Protein AF-T2MCV0-F1 (afdb_monomer_lite)

pLDDT: mean 75.5, std 22.12, range [27.53, 98.69]

InterPro domains:
  IPR022701 tRNA-queuosine alpha-mannosyltransferase, N-terminal [PF12038] (13-181)
  IPR051862 Glycosyltransferase-like domain-containing protein 1 [PTHR13615] (10-184)

Radius of gyration: 22.51 Å; chains: 1; bounding box: 61×50×65 Å

Secondary structure (DSSP, 8-state):
-----------EEEEEEEEESHHHHHHHHHHHHHHHTTT-EEEEEEEESS-HHHHHHHHHHHHHHHS-SS---SEEEEETTS-HHHHHHH-GGGGGSEEEEEES--TTS---SS--GGGHHHHHHHHHHHHH-SEEEESSHHHHHHHHHHHHHHGGGSSS-----HHHHHGGGEEE-PPP--------------SSEEEEEE--S-GGG-HHHHHHHHHHHHHTT--EEEEEE----S---THHHHHHHHTTTTEEEEE--SSHHHHHHHHHH-SEEEE--S--SS-TTTGGGGGSSB-EEEE--BSSEEEEEEE----BSSEEEEEEEEE--EEEEEEEEEEE---BSSEEEEEEEEEPPEEEEEEEEEEEPPP----

Structure (mmCIF, N/CA/C/O backbone):
data_AF-T2MCV0-F1
#
_entry.id   AF-T2MCV0-F1
#
loop_
_atom_site.group_PDB
_atom_site.id
_atom_site.type_symbol
_atom_site.label_atom_id
_atom_site.label_alt_id
_atom_site.label_comp_id
_atom_site.label_asym_id
_atom_site.label_entity_id
_atom_site.label_seq_id
_atom_site.pdbx_PDB_ins_code
_atom_site.Cartn_x
_atom_site.Cartn_y
_atom_site.Cartn_z
_atom_site.occupancy
_atom_site.B_iso_or_equiv
_atom_site.auth_seq_id
_atom_site.auth_comp_id
_atom_site.auth_asym_id
_atom_site.auth_atom_id
_atom_site.pdbx_PDB_model_num
ATOM 1 N N . ALA A 1 1 ? 18.632 -24.146 -11.503 1.00 30.78 1 ALA A N 1
ATOM 2 C CA . ALA A 1 1 ? 19.467 -25.296 -11.900 1.00 30.78 1 ALA A CA 1
ATOM 3 C C . ALA A 1 1 ? 20.641 -24.793 -12.739 1.00 30.78 1 ALA A C 1
ATOM 5 O O . ALA A 1 1 ? 20.404 -24.005 -13.642 1.00 30.78 1 ALA A O 1
ATOM 6 N N . ALA A 1 2 ? 21.855 -25.229 -12.377 1.00 31.78 2 ALA A N 1
ATOM 7 C CA . ALA A 1 2 ? 23.158 -25.079 -13.045 1.00 31.78 2 ALA A CA 1
ATOM 8 C C . ALA A 1 2 ? 23.638 -23.662 -13.444 1.00 31.78 2 ALA A C 1
ATOM 10 O O . ALA A 1 2 ? 23.354 -23.176 -14.533 1.00 31.78 2 ALA A O 1
ATOM 11 N N . LEU A 1 3 ? 24.495 -23.064 -12.607 1.00 34.22 3 LEU A N 1
ATOM 12 C CA . LEU A 1 3 ? 25.466 -22.047 -13.025 1.00 34.22 3 LEU A CA 1
ATOM 13 C C . LEU A 1 3 ? 26.862 -22.514 -12.603 1.00 34.22 3 LEU A C 1
ATOM 15 O O . LEU A 1 3 ? 27.228 -22.443 -11.433 1.00 34.22 3 LEU A O 1
ATOM 19 N N . ASN A 1 4 ? 27.621 -23.021 -13.573 1.00 37.88 4 ASN A N 1
ATOM 20 C CA . ASN A 1 4 ? 29.055 -23.236 -13.439 1.00 37.88 4 ASN A CA 1
ATOM 21 C C . ASN A 1 4 ? 29.787 -21.913 -13.695 1.00 37.88 4 ASN A C 1
ATOM 23 O O . ASN A 1 4 ? 29.606 -21.298 -14.742 1.00 37.88 4 ASN A O 1
ATOM 27 N N . GLY A 1 5 ? 30.625 -21.531 -12.728 1.00 42.12 5 GLY A N 1
ATOM 28 C CA . GLY A 1 5 ? 31.828 -20.707 -12.864 1.00 42.12 5 GLY A CA 1
ATOM 29 C C . GLY A 1 5 ? 31.816 -19.586 -13.902 1.00 42.12 5 GLY A C 1
ATOM 30 O O . GLY A 1 5 ? 32.287 -19.754 -15.024 1.00 42.12 5 GLY A O 1
ATOM 31 N N . SER A 1 6 ? 31.398 -18.392 -13.495 1.00 35.47 6 SER A N 1
ATOM 32 C CA . SER A 1 6 ? 31.883 -17.139 -14.086 1.00 35.47 6 SER A CA 1
ATOM 33 C C . SER A 1 6 ? 31.743 -16.046 -13.030 1.00 35.47 6 SER A C 1
ATOM 35 O O . SER A 1 6 ? 30.636 -15.819 -12.559 1.00 35.47 6 SER A O 1
ATOM 37 N N . THR A 1 7 ? 32.874 -15.459 -12.616 1.00 39.19 7 THR A N 1
ATOM 38 C CA . THR A 1 7 ? 33.039 -14.196 -11.859 1.00 39.19 7 THR A CA 1
ATOM 39 C C . THR A 1 7 ? 31.823 -13.748 -11.049 1.00 39.19 7 THR A C 1
ATOM 41 O O . THR A 1 7 ? 30.853 -13.291 -11.647 1.00 39.19 7 THR A O 1
ATOM 44 N N . CYS A 1 8 ? 31.907 -13.818 -9.715 1.00 40.81 8 CYS A N 1
ATOM 45 C CA . CYS A 1 8 ? 30.914 -13.303 -8.768 1.00 40.81 8 CYS A CA 1
ATOM 46 C C . CYS A 1 8 ? 30.435 -11.902 -9.201 1.00 40.81 8 CYS A C 1
ATOM 48 O O . CYS A 1 8 ? 31.076 -10.895 -8.903 1.00 40.81 8 CYS A O 1
ATOM 50 N N . LYS A 1 9 ? 29.362 -11.828 -10.000 1.00 51.81 9 LYS A N 1
ATOM 51 C CA . LYS A 1 9 ? 28.732 -10.561 -10.349 1.00 51.81 9 LYS A CA 1
ATOM 52 C C . LYS A 1 9 ? 28.100 -10.124 -9.048 1.00 51.81 9 LYS A C 1
ATOM 54 O O . LYS A 1 9 ? 27.106 -10.722 -8.649 1.00 51.81 9 LYS A O 1
ATOM 59 N N . MET A 1 10 ? 28.695 -9.135 -8.382 1.00 55.28 10 MET A N 1
ATOM 60 C CA . MET A 1 10 ? 28.007 -8.453 -7.294 1.00 55.28 10 MET A CA 1
ATOM 61 C C . MET A 1 10 ? 26.636 -8.054 -7.833 1.00 55.28 10 MET A C 1
ATOM 63 O O . MET A 1 10 ? 26.523 -7.302 -8.805 1.00 55.28 10 MET A O 1
ATOM 67 N N . HIS A 1 11 ? 25.599 -8.686 -7.292 1.00 80.25 11 HIS A N 1
ATOM 68 C CA . HIS A 1 11 ? 24.233 -8.422 -7.687 1.00 80.25 11 HIS A CA 1
ATOM 69 C C . HIS A 1 11 ? 23.917 -7.013 -7.196 1.00 80.25 11 HIS A C 1
ATOM 71 O O . HIS A 1 11 ? 23.726 -6.801 -6.007 1.00 80.25 11 HIS A O 1
ATOM 77 N N . HIS A 1 12 ? 23.931 -6.034 -8.100 1.00 93.88 12 HIS A N 1
ATOM 78 C CA . HIS A 1 12 ? 23.543 -4.669 -7.762 1.00 93.88 12 HIS A CA 1
ATOM 79 C C . HIS A 1 12 ? 22.040 -4.525 -7.989 1.00 93.88 12 HIS A C 1
ATOM 81 O O . HIS A 1 12 ? 21.546 -4.774 -9.099 1.00 93.88 12 HIS A O 1
ATOM 87 N N . VAL A 1 13 ? 21.316 -4.172 -6.930 1.00 97.56 13 VAL A N 1
ATOM 88 C CA . VAL A 1 13 ? 19.867 -3.959 -6.930 1.00 97.56 13 VAL A CA 1
ATOM 89 C C . VAL A 1 13 ? 19.559 -2.464 -6.877 1.00 97.56 13 VAL A C 1
ATOM 91 O O . VAL A 1 13 ? 20.093 -1.731 -6.045 1.00 97.56 13 VAL A O 1
ATOM 94 N N . LEU A 1 14 ? 18.664 -2.012 -7.752 1.00 98.25 14 LEU A N 1
ATOM 95 C CA . LEU A 1 14 ? 18.095 -0.668 -7.719 1.00 98.25 14 LEU A CA 1
ATOM 96 C C . LEU A 1 14 ? 16.743 -0.705 -6.998 1.00 98.25 14 LEU A C 1
ATOM 98 O O . LEU A 1 14 ? 15.820 -1.364 -7.470 1.00 98.25 14 LEU A O 1
ATOM 102 N N . LEU A 1 15 ? 16.615 0.009 -5.879 1.00 98.31 15 LEU A N 1
ATOM 103 C CA . LEU A 1 15 ? 15.351 0.194 -5.162 1.00 98.31 15 LEU A CA 1
ATOM 104 C C . LEU A 1 15 ? 14.813 1.602 -5.424 1.00 98.31 15 LEU A C 1
ATOM 106 O O . LEU A 1 15 ? 15.449 2.591 -5.046 1.00 98.31 15 LEU A O 1
ATOM 110 N N . LEU A 1 16 ? 13.637 1.691 -6.041 1.00 98.44 16 LEU A N 1
ATOM 111 C CA . LEU A 1 16 ? 12.966 2.954 -6.341 1.00 98.44 16 LEU A CA 1
ATOM 112 C C . LEU A 1 16 ? 11.662 3.065 -5.550 1.00 98.44 16 LEU A C 1
ATOM 114 O O . LEU A 1 16 ? 10.827 2.166 -5.594 1.00 98.44 16 LEU A O 1
ATOM 118 N N . GLU A 1 17 ? 11.458 4.187 -4.861 1.00 98.06 17 GLU A N 1
ATOM 119 C CA . GLU A 1 17 ? 10.193 4.464 -4.170 1.00 98.06 17 GLU A CA 1
ATOM 120 C C . GLU A 1 17 ? 9.736 5.914 -4.397 1.00 98.06 17 GLU A C 1
ATOM 122 O O . GLU A 1 17 ? 10.258 6.840 -3.762 1.00 98.06 17 GLU A O 1
ATOM 127 N N . PRO A 1 18 ? 8.774 6.138 -5.313 1.00 97.44 18 PRO A N 1
ATOM 128 C CA . PRO A 1 18 ? 8.152 7.440 -5.531 1.00 97.44 18 PRO A CA 1
ATOM 129 C C . PRO A 1 18 ? 7.425 8.035 -4.311 1.00 97.44 18 PRO A C 1
ATOM 131 O O . PRO A 1 18 ? 7.171 9.238 -4.294 1.00 97.44 18 PRO A O 1
ATOM 134 N N . PHE A 1 19 ? 7.031 7.235 -3.321 1.00 96.50 19 PHE A N 1
ATOM 135 C CA . PHE A 1 19 ? 6.246 7.685 -2.170 1.00 96.50 19 PHE A CA 1
ATOM 136 C C . PHE A 1 19 ? 6.832 7.152 -0.858 1.00 96.50 19 PHE A C 1
ATOM 138 O O . PHE A 1 19 ? 6.291 6.265 -0.206 1.00 96.50 19 PHE A O 1
ATOM 145 N N . TYR A 1 20 ? 7.985 7.681 -0.457 1.00 96.69 20 TYR A N 1
ATOM 146 C CA . TYR A 1 20 ? 8.748 7.142 0.666 1.00 96.69 20 TYR A CA 1
ATOM 147 C C . TYR A 1 20 ? 8.279 7.696 2.019 1.00 96.69 20 TYR A C 1
ATOM 149 O O . TYR A 1 20 ? 8.883 8.599 2.598 1.00 96.69 20 TYR A O 1
ATOM 157 N N . GLY A 1 21 ? 7.188 7.126 2.529 1.00 90.81 21 GLY A N 1
ATOM 158 C CA . GLY A 1 21 ? 6.633 7.390 3.861 1.00 90.81 21 GLY A CA 1
ATOM 159 C C . GLY A 1 21 ? 5.806 6.212 4.365 1.00 90.81 21 GLY A C 1
ATOM 160 O O . GLY A 1 21 ? 5.580 5.252 3.628 1.00 90.81 21 GLY A O 1
ATOM 161 N N . GLY A 1 22 ? 5.390 6.249 5.633 1.00 86.69 22 GLY A N 1
ATOM 162 C CA . GLY A 1 22 ? 4.551 5.207 6.241 1.00 86.69 22 GLY A CA 1
ATOM 163 C C . GLY A 1 22 ? 5.012 3.772 5.933 1.00 86.69 22 GLY A C 1
ATOM 164 O O . GLY A 1 22 ? 6.178 3.420 6.131 1.00 86.69 22 GLY A O 1
ATOM 165 N N . SER A 1 23 ? 4.088 2.952 5.420 1.00 86.00 23 SER A N 1
ATOM 166 C CA . SER A 1 23 ? 4.330 1.549 5.058 1.00 86.00 23 SER A CA 1
ATOM 167 C C . SER A 1 23 ? 5.327 1.375 3.904 1.00 86.00 23 SER A C 1
ATOM 169 O O . SER A 1 23 ? 6.131 0.446 3.942 1.00 86.00 23 SER A O 1
ATOM 171 N N . HIS A 1 24 ? 5.352 2.275 2.918 1.00 93.19 24 HIS A N 1
ATOM 172 C CA . HIS A 1 24 ? 6.316 2.230 1.811 1.00 93.19 24 HIS A CA 1
ATOM 173 C C . HIS A 1 24 ? 7.752 2.377 2.318 1.00 93.19 24 HIS A C 1
ATOM 175 O O . HIS A 1 24 ? 8.626 1.570 1.999 1.00 93.19 24 HIS A O 1
ATOM 181 N N . LYS A 1 25 ? 7.991 3.366 3.191 1.00 93.31 25 LYS A N 1
ATOM 182 C CA . LYS A 1 25 ? 9.300 3.556 3.828 1.00 93.31 25 LYS A CA 1
ATOM 183 C C . LYS A 1 25 ? 9.728 2.316 4.613 1.00 93.31 25 LYS A C 1
ATOM 185 O O . LYS A 1 25 ? 10.872 1.888 4.481 1.00 93.31 25 LYS A O 1
ATOM 190 N N . GLN A 1 26 ? 8.816 1.736 5.399 1.00 90.81 26 GLN A N 1
ATOM 191 C CA . GLN A 1 26 ? 9.089 0.517 6.164 1.00 90.81 26 GLN A CA 1
ATOM 192 C C . GLN A 1 26 ? 9.517 -0.641 5.257 1.00 90.81 26 GLN A C 1
ATOM 194 O O . GLN A 1 26 ? 10.516 -1.292 5.558 1.00 90.81 26 GLN A O 1
ATOM 199 N N . LEU A 1 27 ? 8.790 -0.894 4.163 1.00 92.62 27 LEU A N 1
ATOM 200 C CA . LEU A 1 27 ? 9.132 -1.964 3.225 1.00 92.62 27 LEU A CA 1
ATOM 201 C C . LEU A 1 27 ? 10.519 -1.747 2.624 1.00 92.62 27 LEU A C 1
ATOM 203 O O . LEU A 1 27 ? 11.354 -2.646 2.663 1.00 92.62 27 LEU A O 1
ATOM 207 N N . ILE A 1 28 ? 10.770 -0.554 2.088 1.00 95.62 28 ILE A N 1
ATOM 208 C CA . ILE A 1 28 ? 12.027 -0.254 1.403 1.00 95.62 28 ILE A CA 1
ATOM 209 C C . ILE A 1 28 ? 13.211 -0.356 2.363 1.00 95.62 28 ILE A C 1
ATOM 211 O O . ILE A 1 28 ? 14.218 -0.965 2.015 1.00 95.62 28 ILE A O 1
ATOM 215 N N . ASP A 1 29 ? 13.095 0.184 3.576 1.00 94.56 29 ASP A N 1
ATOM 216 C CA . ASP A 1 29 ? 14.169 0.087 4.568 1.00 94.56 29 ASP A CA 1
ATOM 217 C C . ASP A 1 29 ? 14.411 -1.358 5.012 1.00 94.56 29 ASP A C 1
ATOM 219 O O . ASP A 1 29 ? 15.562 -1.765 5.165 1.00 94.56 29 ASP A O 1
ATOM 223 N N . TYR A 1 30 ? 13.349 -2.154 5.150 1.00 92.38 30 TYR A N 1
ATOM 224 C CA . TYR A 1 30 ? 13.474 -3.574 5.467 1.00 92.38 30 TYR A CA 1
ATOM 225 C C . TYR A 1 30 ? 14.163 -4.368 4.352 1.00 92.38 30 TYR A C 1
ATOM 227 O O . TYR A 1 30 ? 15.026 -5.200 4.630 1.00 92.38 30 TYR A O 1
ATOM 235 N N . LEU A 1 31 ? 13.828 -4.091 3.090 1.00 93.50 31 LEU A N 1
ATOM 236 C CA . LEU A 1 31 ? 14.486 -4.715 1.944 1.00 93.50 31 LEU A CA 1
ATOM 237 C C . LEU A 1 31 ? 15.968 -4.344 1.879 1.00 93.50 31 LEU A C 1
ATOM 239 O O . LEU A 1 31 ? 16.792 -5.232 1.686 1.00 93.50 31 LEU A O 1
ATOM 243 N N . VAL A 1 32 ? 16.322 -3.069 2.084 1.00 95.62 32 VAL A N 1
ATOM 244 C CA . VAL A 1 32 ? 17.730 -2.634 2.153 1.00 95.62 32 VAL A CA 1
ATOM 245 C C . VAL A 1 32 ? 18.489 -3.437 3.208 1.00 95.62 32 VAL A C 1
ATOM 247 O O . VAL A 1 32 ? 19.561 -3.958 2.922 1.00 95.62 32 VAL A O 1
ATOM 250 N N . GLU A 1 33 ? 17.923 -3.576 4.405 1.00 94.00 33 GLU A N 1
ATOM 251 C CA . GLU A 1 33 ? 18.545 -4.321 5.501 1.00 94.00 33 GLU A CA 1
ATOM 252 C C . GLU A 1 33 ? 18.763 -5.801 5.165 1.00 94.00 33 GLU A C 1
ATOM 254 O O . GLU A 1 33 ? 19.870 -6.305 5.347 1.00 94.00 33 GLU A O 1
ATOM 259 N N . ILE A 1 34 ? 17.749 -6.489 4.624 1.00 91.88 34 ILE A N 1
ATOM 260 C CA . ILE A 1 34 ? 17.874 -7.901 4.226 1.00 91.88 34 ILE A CA 1
ATOM 261 C C . ILE A 1 34 ? 18.919 -8.077 3.125 1.00 91.88 34 ILE A C 1
ATOM 263 O O . ILE A 1 34 ? 19.693 -9.033 3.160 1.00 91.88 34 ILE A O 1
ATOM 267 N N . LEU A 1 35 ? 18.911 -7.200 2.121 1.00 93.50 35 LEU A N 1
ATOM 268 C CA . LEU A 1 35 ? 19.824 -7.296 0.986 1.00 93.50 35 LEU A CA 1
ATOM 269 C C . LEU A 1 35 ? 21.268 -7.043 1.433 1.00 93.50 35 LEU A C 1
ATOM 271 O O . LEU A 1 35 ? 22.152 -7.820 1.081 1.00 93.50 35 LEU A O 1
ATOM 275 N N . HIS A 1 36 ? 21.498 -6.043 2.286 1.00 93.56 36 HIS A N 1
ATOM 276 C CA . HIS A 1 36 ? 22.815 -5.803 2.878 1.00 93.56 36 HIS A CA 1
ATOM 277 C C . HIS A 1 36 ? 23.286 -6.977 3.743 1.00 93.56 36 HIS A C 1
ATOM 279 O O . HIS A 1 36 ? 24.443 -7.365 3.646 1.00 93.56 36 HIS A O 1
ATOM 285 N N . ALA A 1 37 ? 22.399 -7.598 4.528 1.00 92.75 37 ALA A N 1
ATOM 286 C CA . ALA A 1 37 ? 22.727 -8.798 5.306 1.00 92.75 37 ALA A CA 1
ATOM 287 C C . ALA A 1 37 ? 23.084 -10.022 4.434 1.00 92.75 37 ALA A C 1
ATOM 289 O O . ALA A 1 37 ? 23.565 -11.028 4.950 1.00 92.75 37 ALA A O 1
ATOM 290 N N . LYS A 1 38 ? 22.828 -9.954 3.122 1.00 92.38 38 LYS A N 1
ATOM 291 C CA . LYS A 1 38 ? 23.200 -10.958 2.117 1.00 92.38 38 LYS A CA 1
ATOM 292 C C . LYS A 1 38 ? 24.350 -10.496 1.211 1.00 92.38 38 LYS A C 1
ATOM 294 O O . LYS A 1 38 ? 24.538 -11.091 0.153 1.00 92.38 38 LYS A O 1
ATOM 299 N N . ASP A 1 39 ? 25.072 -9.440 1.593 1.00 92.88 39 ASP A N 1
ATOM 300 C CA . ASP A 1 39 ? 26.170 -8.836 0.823 1.00 92.88 39 ASP A CA 1
ATOM 301 C C . ASP A 1 39 ? 25.765 -8.405 -0.604 1.00 92.88 39 ASP A C 1
ATOM 303 O O . ASP A 1 39 ? 26.560 -8.432 -1.546 1.00 92.88 39 ASP A O 1
ATOM 307 N N . ILE A 1 40 ? 24.502 -8.002 -0.782 1.00 94.12 40 ILE A N 1
ATOM 308 C CA . ILE A 1 40 ? 23.971 -7.481 -2.046 1.00 94.12 40 ILE A CA 1
ATOM 309 C C . ILE A 1 40 ? 24.103 -5.956 -2.040 1.00 94.12 40 ILE A C 1
ATOM 311 O O . ILE A 1 40 ? 23.595 -5.284 -1.141 1.00 94.12 40 ILE A O 1
ATOM 315 N N . GLU A 1 41 ? 24.753 -5.396 -3.063 1.00 95.38 41 GLU A N 1
ATOM 316 C CA . GLU A 1 41 ? 24.8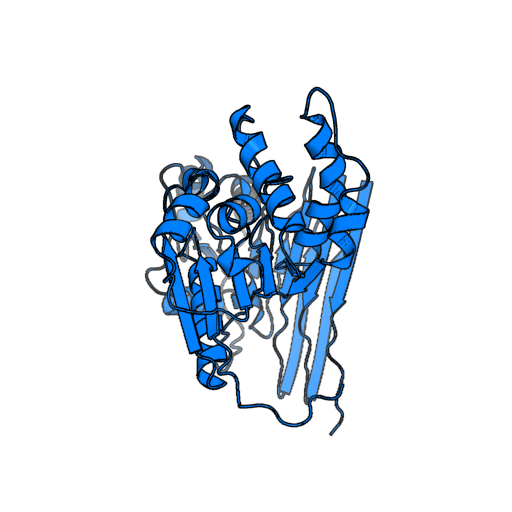78 -3.945 -3.214 1.00 95.38 41 GLU A CA 1
ATOM 317 C C . GLU A 1 41 ? 23.525 -3.334 -3.603 1.00 95.38 41 GLU A C 1
ATOM 319 O O . GLU A 1 41 ? 22.829 -3.834 -4.494 1.00 95.38 41 GLU A O 1
ATOM 324 N N . VAL A 1 42 ? 23.153 -2.225 -2.959 1.00 96.88 42 VAL A N 1
ATOM 325 C CA . VAL A 1 42 ? 21.868 -1.557 -3.183 1.00 96.88 42 VAL A CA 1
ATOM 326 C C . VAL A 1 42 ? 22.064 -0.081 -3.507 1.00 96.88 42 VAL A C 1
ATOM 328 O O . VAL A 1 42 ? 22.690 0.666 -2.758 1.00 96.88 42 VAL A O 1
ATOM 331 N N . THR A 1 43 ? 21.448 0.379 -4.595 1.00 97.69 43 THR A N 1
ATOM 332 C CA . THR A 1 43 ? 21.195 1.807 -4.820 1.00 97.69 43 THR A CA 1
ATOM 333 C C . THR A 1 43 ? 19.736 2.096 -4.502 1.00 97.69 43 THR A C 1
ATOM 335 O O . THR A 1 43 ? 18.843 1.622 -5.197 1.00 97.69 43 THR A O 1
ATOM 338 N N . LYS A 1 44 ? 19.490 2.882 -3.451 1.00 97.75 44 LYS A N 1
ATOM 339 C CA . LYS A 1 44 ? 18.152 3.347 -3.068 1.00 97.75 44 LYS A CA 1
ATOM 340 C C . LYS A 1 44 ? 17.945 4.782 -3.548 1.00 97.75 44 LYS A C 1
ATOM 342 O O . LYS A 1 44 ? 18.698 5.666 -3.147 1.00 97.75 44 LYS A O 1
ATOM 347 N N . ILE A 1 45 ? 16.901 5.026 -4.339 1.00 98.19 45 ILE A N 1
ATOM 348 C CA . ILE A 1 45 ? 16.484 6.375 -4.749 1.00 98.19 45 ILE A CA 1
ATOM 349 C C . ILE A 1 45 ? 15.006 6.542 -4.415 1.00 98.19 45 ILE A C 1
ATOM 351 O O . ILE A 1 45 ? 14.176 5.697 -4.739 1.00 98.19 45 ILE A O 1
ATOM 355 N N . THR A 1 46 ? 14.670 7.632 -3.731 1.00 98.25 46 THR A N 1
ATOM 356 C CA . THR A 1 46 ? 13.329 7.833 -3.173 1.00 98.25 46 THR A CA 1
ATOM 357 C C . THR A 1 46 ? 12.848 9.258 -3.381 1.00 98.25 46 THR A C 1
ATOM 359 O O . THR A 1 46 ? 13.655 10.172 -3.544 1.00 98.25 46 THR A O 1
ATOM 362 N N . MET A 1 47 ? 11.533 9.453 -3.355 1.00 98.00 47 MET A N 1
ATOM 363 C CA . MET A 1 47 ? 10.898 10.771 -3.320 1.00 98.00 47 MET A CA 1
ATOM 364 C C . MET A 1 47 ? 10.037 10.896 -2.060 1.00 98.00 47 MET A C 1
ATOM 366 O O . MET A 1 47 ? 9.594 9.900 -1.496 1.00 98.00 47 MET A O 1
ATOM 370 N N . THR A 1 48 ? 9.764 12.126 -1.618 1.00 96.12 48 THR A N 1
ATOM 371 C CA . THR A 1 48 ? 8.956 12.358 -0.409 1.00 96.12 48 THR A CA 1
ATOM 372 C C . THR A 1 48 ? 7.513 11.870 -0.562 1.00 96.12 48 THR A C 1
ATOM 374 O O . THR A 1 48 ? 6.928 11.958 -1.647 1.00 96.12 48 THR A O 1
ATOM 377 N N . ASP A 1 49 ? 6.924 11.461 0.560 1.00 91.75 49 ASP A N 1
ATOM 378 C CA . ASP A 1 49 ? 5.557 10.955 0.774 1.00 91.75 49 ASP A CA 1
ATOM 379 C C . ASP A 1 49 ? 4.449 12.015 0.662 1.00 91.75 49 ASP A C 1
ATOM 381 O O . ASP A 1 49 ? 3.416 11.979 1.329 1.00 91.75 49 ASP A O 1
ATOM 385 N N . LYS A 1 50 ? 4.652 13.000 -0.207 1.00 89.94 50 LYS A N 1
ATOM 386 C CA . LYS A 1 50 ? 3.712 14.094 -0.429 1.00 89.94 50 LYS A CA 1
ATOM 387 C C . LYS A 1 50 ? 3.227 14.063 -1.860 1.00 89.94 50 LYS A C 1
ATOM 389 O O . LYS A 1 50 ? 3.987 13.764 -2.780 1.00 89.94 50 LYS A O 1
ATOM 394 N N . LYS A 1 51 ? 1.974 14.484 -2.051 1.00 89.19 51 LYS A N 1
ATOM 395 C CA . LYS A 1 51 ? 1.373 14.679 -3.376 1.00 89.19 51 LYS A CA 1
ATOM 396 C C . LYS A 1 51 ? 1.431 13.397 -4.228 1.00 89.19 51 LYS A C 1
ATOM 398 O O . LYS A 1 51 ? 1.913 13.437 -5.358 1.00 89.19 51 LYS A O 1
ATOM 403 N N . TRP A 1 52 ? 0.925 12.278 -3.702 1.00 88.81 52 TRP A N 1
ATOM 404 C CA . TRP A 1 52 ? 0.972 10.955 -4.351 1.00 88.81 52 TRP A CA 1
ATOM 405 C C . TRP A 1 52 ? 0.474 10.968 -5.809 1.00 88.81 52 TRP A C 1
ATOM 407 O O . TRP A 1 52 ? 1.127 10.418 -6.690 1.00 88.81 52 TRP A O 1
ATOM 417 N N . HIS A 1 53 ? -0.587 11.726 -6.100 1.00 90.12 53 HIS A N 1
ATOM 418 C CA . HIS A 1 53 ? -1.102 11.946 -7.455 1.00 90.12 53 HIS A CA 1
ATOM 419 C C . HIS A 1 53 ? -0.039 12.432 -8.459 1.00 90.12 53 HIS A C 1
ATOM 421 O O . HIS A 1 53 ? -0.091 12.099 -9.640 1.00 90.12 53 HIS A O 1
ATOM 427 N N . TRP A 1 54 ? 0.908 13.261 -8.009 1.00 92.75 54 TRP A N 1
ATOM 428 C CA . TRP A 1 54 ? 2.023 13.738 -8.828 1.00 92.75 54 TRP A CA 1
ATOM 429 C C . TRP A 1 54 ? 3.137 12.698 -8.913 1.00 92.75 54 TRP A C 1
ATOM 431 O O . TRP A 1 54 ? 3.736 12.547 -9.972 1.00 92.75 54 TRP A O 1
ATOM 441 N N . ARG A 1 55 ? 3.372 11.926 -7.845 1.00 95.25 55 ARG A N 1
ATOM 442 C CA . ARG A 1 55 ? 4.311 10.792 -7.869 1.00 95.25 55 ARG A CA 1
ATOM 443 C C . ARG A 1 55 ? 3.915 9.768 -8.930 1.00 95.25 55 ARG A C 1
ATOM 445 O O . ARG A 1 55 ? 4.767 9.399 -9.730 1.00 95.25 55 ARG A O 1
ATOM 452 N N . LEU A 1 56 ? 2.628 9.437 -9.038 1.00 92.75 56 LEU A N 1
ATOM 453 C CA . LEU A 1 56 ? 2.105 8.563 -10.097 1.00 92.75 56 LEU A CA 1
ATOM 454 C C . LEU A 1 56 ? 2.337 9.068 -11.515 1.00 92.75 56 LEU A C 1
ATOM 456 O O . LEU A 1 56 ? 2.449 8.261 -12.433 1.00 92.75 56 LEU A O 1
ATOM 460 N N . ARG A 1 57 ? 2.380 10.386 -11.710 1.00 91.88 57 ARG A N 1
ATOM 461 C CA . ARG A 1 57 ? 2.455 10.994 -13.043 1.00 91.88 57 ARG A CA 1
ATOM 462 C C . ARG A 1 57 ? 3.870 11.302 -13.497 1.00 91.88 57 ARG A C 1
ATOM 464 O O . ARG A 1 57 ? 4.122 11.252 -14.687 1.00 91.88 57 ARG A O 1
ATOM 471 N N . THR A 1 58 ? 4.757 11.687 -12.581 1.00 94.75 58 THR A N 1
ATOM 472 C CA . THR A 1 58 ? 6.027 12.328 -12.963 1.00 94.75 58 THR A CA 1
ATOM 473 C C . THR A 1 58 ? 7.257 11.689 -12.328 1.00 94.75 58 THR A C 1
ATOM 475 O O . THR A 1 58 ? 8.368 12.172 -12.537 1.00 94.75 58 THR A O 1
ATOM 478 N N . SER A 1 59 ? 7.100 10.639 -11.517 1.00 97.19 59 SER A N 1
ATOM 479 C CA . SER A 1 59 ? 8.243 10.018 -10.835 1.00 97.19 59 SER A CA 1
ATOM 480 C C . SER A 1 59 ? 9.216 9.339 -11.794 1.00 97.19 59 SER A C 1
ATOM 482 O O . SER A 1 59 ? 10.419 9.403 -11.562 1.00 97.19 59 SER A O 1
ATOM 484 N N . ALA A 1 60 ? 8.725 8.752 -12.890 1.00 97.75 60 ALA A N 1
ATOM 485 C CA . ALA A 1 60 ? 9.564 8.123 -13.908 1.00 97.75 60 ALA A CA 1
ATOM 486 C C . ALA A 1 60 ? 10.601 9.101 -14.482 1.00 97.75 60 ALA A C 1
ATOM 488 O O . ALA A 1 60 ? 11.783 8.769 -14.539 1.00 97.75 60 ALA A O 1
ATOM 489 N N . LEU A 1 61 ? 10.175 10.327 -14.810 1.00 97.56 61 LEU A N 1
ATOM 490 C CA . LEU A 1 61 ? 11.058 11.393 -15.283 1.00 97.56 61 LEU A CA 1
ATOM 491 C C . LEU A 1 61 ? 12.129 11.750 -14.245 1.00 97.56 61 LEU A C 1
ATOM 493 O O . LEU A 1 61 ? 13.313 11.780 -14.568 1.00 97.56 61 LEU A O 1
ATOM 497 N N . TYR A 1 62 ? 11.725 11.952 -12.986 1.00 98.12 62 TYR A N 1
ATOM 498 C CA . TYR A 1 62 ? 12.664 12.250 -11.903 1.00 98.12 62 TYR A CA 1
ATOM 499 C C . TYR A 1 62 ? 13.708 11.136 -11.747 1.00 98.12 62 TYR A C 1
ATOM 501 O O . TYR A 1 62 ? 14.909 11.397 -11.739 1.00 98.12 62 TYR A O 1
ATOM 509 N N . PHE A 1 63 ? 13.277 9.876 -11.673 1.00 98.25 63 PHE A N 1
ATOM 510 C CA . PHE A 1 63 ? 14.206 8.761 -11.510 1.00 98.25 63 PHE A CA 1
ATOM 511 C C . PHE A 1 63 ? 15.118 8.566 -12.721 1.00 98.25 63 PHE A C 1
ATOM 513 O O . PHE A 1 63 ? 16.292 8.258 -12.531 1.00 98.25 63 PHE A O 1
ATOM 520 N N . ALA A 1 64 ? 14.640 8.798 -13.945 1.00 98.00 64 ALA A N 1
ATOM 521 C CA . ALA A 1 64 ? 15.468 8.683 -15.143 1.00 98.00 64 ALA A CA 1
ATOM 522 C C . ALA A 1 64 ? 16.723 9.577 -15.081 1.00 98.00 64 ALA A C 1
ATOM 524 O O . ALA A 1 64 ? 17.799 9.142 -15.506 1.00 98.00 64 ALA A O 1
ATOM 525 N N . GLU A 1 65 ? 16.595 10.778 -14.508 1.00 97.56 65 GLU A N 1
ATOM 526 C CA . GLU A 1 65 ? 17.695 11.732 -14.313 1.00 97.56 65 GLU A CA 1
ATOM 527 C C . GLU A 1 65 ? 18.617 11.375 -13.138 1.00 97.56 65 GLU A C 1
ATOM 529 O O . GLU A 1 65 ? 19.809 11.668 -13.190 1.00 97.56 65 GLU A O 1
ATOM 534 N N . HIS A 1 66 ? 18.082 10.741 -12.091 1.00 97.69 66 HIS A N 1
ATOM 535 C CA . HIS A 1 66 ? 18.799 10.526 -10.826 1.00 97.69 66 HIS A CA 1
ATOM 536 C C . HIS A 1 66 ? 19.415 9.128 -10.690 1.00 97.69 66 HIS A C 1
ATOM 538 O O . HIS A 1 66 ? 20.287 8.924 -9.846 1.00 97.69 66 HIS A O 1
ATOM 544 N N . ILE A 1 67 ? 18.989 8.154 -11.498 1.00 98.06 67 ILE A N 1
ATOM 545 C CA . ILE A 1 67 ? 19.621 6.831 -11.536 1.00 98.06 67 ILE A CA 1
ATOM 546 C C . ILE A 1 67 ? 21.014 6.969 -12.183 1.00 98.06 67 ILE A C 1
ATOM 548 O O . ILE A 1 67 ? 21.100 7.448 -13.317 1.00 98.06 67 ILE A O 1
ATOM 552 N N . PRO A 1 68 ? 22.102 6.511 -11.539 1.00 95.31 68 PRO A N 1
ATOM 553 C CA . PRO A 1 68 ? 23.443 6.540 -12.128 1.00 95.31 68 PRO A CA 1
ATOM 554 C C . PRO A 1 68 ? 23.495 5.811 -13.480 1.00 95.31 68 PRO A C 1
ATOM 556 O O . PRO A 1 68 ? 22.861 4.765 -13.644 1.00 95.31 68 PRO A O 1
ATOM 559 N N . LYS A 1 69 ? 24.215 6.356 -14.466 1.00 93.44 69 LYS A N 1
ATOM 560 C CA . LYS A 1 69 ? 24.295 5.782 -15.831 1.00 93.44 69 LYS A CA 1
ATOM 561 C C . LYS A 1 69 ? 25.463 4.813 -15.993 1.00 93.44 69 LYS A C 1
ATOM 563 O O . LYS A 1 69 ? 25.450 3.946 -16.856 1.00 93.44 69 LYS A O 1
ATOM 568 N N . GLU A 1 70 ? 26.476 4.977 -15.161 1.00 90.81 70 GLU A N 1
ATOM 569 C CA . GLU A 1 70 ? 27.690 4.175 -15.098 1.00 90.81 70 GLU A CA 1
ATOM 570 C C . GLU A 1 70 ? 27.498 2.859 -14.328 1.00 90.81 70 GLU A C 1
ATOM 572 O O . GLU A 1 70 ? 28.343 1.968 -14.398 1.00 90.81 70 GLU A O 1
ATOM 577 N N . ARG A 1 71 ? 26.388 2.726 -13.592 1.00 89.38 71 ARG A N 1
ATOM 578 C CA . ARG A 1 71 ? 26.046 1.525 -12.825 1.00 89.38 71 ARG A CA 1
ATOM 579 C C . ARG A 1 71 ? 25.205 0.568 -13.663 1.00 89.38 71 ARG A C 1
ATOM 581 O O . ARG A 1 71 ? 24.281 0.981 -14.357 1.00 89.38 71 ARG A O 1
ATOM 588 N N . VAL A 1 72 ? 25.498 -0.726 -13.548 1.00 92.44 72 VAL A N 1
ATOM 589 C CA . VAL A 1 72 ? 24.715 -1.796 -14.177 1.00 92.44 72 VAL A CA 1
ATOM 590 C C . VAL A 1 72 ? 23.920 -2.513 -13.100 1.00 92.44 72 VAL A C 1
ATOM 592 O O . VAL A 1 72 ? 24.492 -3.142 -12.214 1.00 92.44 72 VAL A O 1
ATOM 595 N N . PHE A 1 73 ? 22.598 -2.453 -13.208 1.00 96.00 73 PHE A N 1
ATOM 596 C CA . PHE A 1 73 ? 21.701 -3.110 -12.268 1.00 96.00 73 PHE A CA 1
ATOM 597 C C . PHE A 1 73 ? 21.292 -4.485 -12.786 1.00 96.00 73 PHE A C 1
ATOM 599 O O . PHE A 1 73 ? 20.945 -4.658 -13.954 1.00 96.00 73 PHE A O 1
ATOM 606 N N . SER A 1 74 ? 21.328 -5.474 -11.898 1.00 95.88 74 SER A N 1
ATOM 607 C CA . SER A 1 74 ? 20.846 -6.829 -12.189 1.00 95.88 74 SER A CA 1
ATOM 608 C C . SER A 1 74 ? 19.348 -6.972 -11.923 1.00 95.88 74 SER A C 1
ATOM 610 O O . SER A 1 74 ? 18.668 -7.743 -12.600 1.00 95.88 74 SER A O 1
ATOM 612 N N . CYS A 1 75 ? 18.828 -6.192 -10.974 1.00 97.50 75 CYS A N 1
ATOM 613 C CA . CYS A 1 75 ? 17.431 -6.184 -10.577 1.00 97.50 75 CYS A CA 1
ATOM 614 C C . CYS A 1 75 ? 16.984 -4.758 -10.238 1.00 97.50 75 CYS A C 1
ATOM 616 O O . CYS A 1 75 ? 17.744 -3.982 -9.658 1.00 97.50 75 CYS A O 1
ATOM 618 N N . ILE A 1 76 ? 15.738 -4.439 -10.567 1.00 98.19 76 ILE A N 1
ATOM 619 C CA . ILE A 1 76 ? 15.044 -3.210 -10.192 1.00 98.19 76 ILE A CA 1
ATOM 620 C C . ILE A 1 76 ? 13.832 -3.628 -9.379 1.00 98.19 76 ILE A C 1
ATOM 622 O O . ILE A 1 76 ? 13.002 -4.388 -9.866 1.00 98.19 76 ILE A O 1
ATOM 626 N N . PHE A 1 77 ? 13.721 -3.132 -8.158 1.00 98.31 77 PHE A N 1
ATOM 627 C CA . PHE A 1 77 ? 12.507 -3.227 -7.364 1.00 98.31 77 PHE A CA 1
ATOM 628 C C . PHE A 1 77 ? 11.889 -1.839 -7.264 1.00 98.31 77 PHE A C 1
ATOM 630 O O . PHE A 1 77 ? 12.571 -0.869 -6.923 1.00 98.31 77 PHE A O 1
ATOM 637 N N . VAL A 1 78 ? 10.597 -1.742 -7.550 1.00 98.19 78 VAL A N 1
ATOM 638 C CA . VAL A 1 78 ? 9.879 -0.472 -7.510 1.00 98.19 78 VAL A CA 1
ATOM 639 C C . VAL A 1 78 ? 8.428 -0.665 -7.096 1.00 98.19 78 VAL A C 1
ATOM 641 O O . VAL A 1 78 ? 7.819 -1.684 -7.417 1.00 98.19 78 VAL A O 1
ATOM 644 N N . SER A 1 79 ? 7.857 0.308 -6.388 1.00 97.00 79 SER A N 1
ATOM 645 C CA . SER A 1 79 ? 6.431 0.291 -6.056 1.00 97.00 79 SER A CA 1
ATOM 646 C C . SER A 1 79 ? 5.550 0.642 -7.263 1.00 97.00 79 SER A C 1
ATOM 648 O O . SER A 1 79 ? 5.972 1.333 -8.192 1.00 97.00 79 SER A O 1
ATOM 650 N N . SER A 1 80 ? 4.285 0.217 -7.241 1.00 96.25 80 SER A N 1
ATOM 651 C CA . SER A 1 80 ? 3.279 0.508 -8.278 1.00 96.25 80 SER A CA 1
ATOM 652 C C . SER A 1 80 ? 2.893 1.990 -8.393 1.00 96.25 80 SER A C 1
ATOM 654 O O . SER A 1 80 ? 2.045 2.343 -9.211 1.00 96.25 80 SER A O 1
ATOM 656 N N . VAL A 1 81 ? 3.525 2.869 -7.608 1.00 96.19 81 VAL A N 1
ATOM 657 C CA . VAL A 1 81 ? 3.388 4.327 -7.707 1.00 96.19 81 VAL A CA 1
ATOM 658 C C . VAL A 1 81 ? 4.167 4.875 -8.912 1.00 96.19 81 VAL A C 1
ATOM 660 O O . VAL A 1 81 ? 3.924 6.000 -9.328 1.00 96.19 81 VAL A O 1
ATOM 663 N N . ILE A 1 82 ? 5.102 4.130 -9.509 1.00 96.19 82 ILE A N 1
ATOM 664 C CA . ILE A 1 82 ? 5.803 4.576 -10.725 1.00 96.19 82 ILE A CA 1
ATOM 665 C C . ILE A 1 82 ? 5.052 4.164 -12.001 1.00 96.19 82 ILE A C 1
ATOM 667 O O . ILE A 1 82 ? 4.424 3.103 -12.059 1.00 96.19 82 ILE A O 1
ATOM 671 N N . ASN A 1 83 ? 5.228 4.937 -13.075 1.00 97.69 83 ASN A N 1
ATOM 672 C CA . ASN A 1 83 ? 5.072 4.425 -14.436 1.00 97.69 83 ASN A CA 1
ATOM 673 C C . ASN A 1 83 ? 6.380 3.748 -14.894 1.00 97.69 83 ASN A C 1
ATOM 675 O O . ASN A 1 83 ? 7.320 4.403 -15.347 1.00 97.69 83 ASN A O 1
ATOM 679 N N . LEU A 1 84 ? 6.467 2.426 -14.741 1.00 98.19 84 LEU A N 1
ATOM 680 C CA . LEU A 1 84 ? 7.667 1.651 -15.053 1.00 98.19 84 LEU A CA 1
ATOM 681 C C . LEU A 1 84 ? 7.925 1.602 -16.563 1.00 98.19 84 LEU A C 1
ATOM 683 O O . LEU A 1 84 ? 9.080 1.645 -16.979 1.00 98.19 84 LEU A O 1
ATOM 687 N N . ALA A 1 85 ? 6.872 1.556 -17.383 1.00 98.00 85 ALA A N 1
ATOM 688 C CA . ALA A 1 85 ? 7.006 1.572 -18.838 1.00 98.00 85 ALA A CA 1
ATOM 689 C C . ALA A 1 85 ? 7.704 2.853 -19.318 1.00 98.00 85 ALA A C 1
ATOM 691 O O . ALA A 1 85 ? 8.628 2.800 -20.130 1.00 98.00 85 ALA A O 1
ATOM 692 N N . GLU A 1 86 ? 7.303 3.994 -18.757 1.00 97.88 86 GLU A N 1
ATOM 693 C CA . GLU A 1 86 ? 7.914 5.293 -19.029 1.00 97.88 86 GLU A CA 1
ATOM 694 C C . GLU A 1 86 ? 9.374 5.346 -18.569 1.00 97.88 86 GLU A C 1
ATOM 696 O O . GLU A 1 86 ? 10.241 5.748 -19.344 1.00 97.88 86 GLU A O 1
ATOM 701 N N . LEU A 1 87 ? 9.677 4.869 -17.353 1.00 98.38 87 LEU A N 1
ATOM 702 C CA . LEU A 1 87 ? 11.054 4.828 -16.856 1.00 98.38 87 LEU A CA 1
ATOM 703 C C . LEU A 1 87 ? 11.962 4.014 -17.787 1.00 98.38 87 LEU A C 1
ATOM 705 O O . LEU A 1 87 ? 13.042 4.475 -18.145 1.00 98.38 87 LEU A O 1
ATOM 709 N N . ILE A 1 88 ? 11.527 2.819 -18.194 1.00 98.00 88 ILE A N 1
ATOM 710 C CA . ILE A 1 88 ? 12.307 1.955 -19.087 1.00 98.00 88 ILE A CA 1
ATOM 711 C C . ILE A 1 88 ? 12.467 2.587 -20.477 1.00 98.00 88 ILE A C 1
ATOM 713 O O . ILE A 1 88 ? 13.539 2.482 -21.070 1.00 98.00 88 ILE A O 1
ATOM 717 N N . GLY A 1 89 ? 11.447 3.288 -20.980 1.00 97.81 89 GLY A N 1
ATOM 718 C CA . GLY A 1 89 ? 11.542 4.050 -22.227 1.00 97.81 89 GLY A CA 1
ATOM 719 C C . GLY A 1 89 ? 12.574 5.182 -22.164 1.00 97.81 89 GLY A C 1
ATOM 720 O O . GLY A 1 89 ? 13.329 5.380 -23.113 1.00 97.81 89 GLY A O 1
ATOM 721 N N . LEU A 1 90 ? 12.651 5.889 -21.031 1.00 98.06 90 LEU A N 1
ATOM 722 C CA . LEU A 1 90 ? 13.629 6.957 -20.786 1.00 98.06 90 LEU A CA 1
ATOM 723 C C . LEU A 1 90 ? 15.034 6.427 -20.458 1.00 98.06 90 LEU A C 1
ATOM 725 O O . LEU A 1 90 ? 16.025 7.139 -20.638 1.00 98.06 90 LEU A O 1
ATOM 729 N N . ARG A 1 91 ? 15.134 5.182 -19.978 1.00 97.44 91 ARG A N 1
ATOM 730 C CA . ARG A 1 91 ? 16.382 4.514 -19.588 1.00 97.44 91 ARG A CA 1
ATOM 731 C C . ARG A 1 91 ? 16.528 3.131 -20.231 1.00 97.44 91 ARG A C 1
ATOM 733 O O . ARG A 1 91 ? 16.440 2.115 -19.537 1.00 97.44 91 ARG A O 1
ATOM 740 N N . PRO A 1 92 ? 16.813 3.061 -21.547 1.00 95.50 92 PRO A N 1
ATOM 741 C CA . PRO A 1 92 ? 16.974 1.787 -22.251 1.00 95.50 92 PRO A CA 1
ATOM 742 C C . PRO A 1 92 ? 18.083 0.888 -21.684 1.00 95.50 92 PRO A C 1
ATOM 744 O O . PRO A 1 92 ? 18.040 -0.333 -21.832 1.00 95.50 92 PRO A O 1
ATOM 747 N N . ASP A 1 93 ? 19.071 1.467 -21.001 1.00 94.75 93 ASP A N 1
ATOM 748 C CA . ASP A 1 93 ? 20.123 0.739 -20.289 1.00 94.75 93 ASP A CA 1
ATOM 749 C C . ASP A 1 93 ? 19.580 -0.162 -19.161 1.00 94.75 93 ASP A C 1
ATOM 751 O O . ASP A 1 93 ? 20.180 -1.193 -18.855 1.00 94.75 93 ASP A O 1
ATOM 755 N N . LEU A 1 94 ? 18.402 0.156 -18.614 1.00 96.50 94 LEU A N 1
ATOM 756 C CA . LEU A 1 94 ? 17.731 -0.616 -17.566 1.00 96.50 94 LEU A CA 1
ATOM 757 C C . LEU A 1 94 ? 16.926 -1.817 -18.092 1.00 96.50 94 LEU A C 1
ATOM 759 O O . LEU A 1 94 ? 16.503 -2.656 -17.297 1.00 96.50 94 LEU A O 1
ATOM 763 N N . ILE A 1 95 ? 16.732 -1.957 -19.411 1.00 95.06 95 ILE A N 1
ATOM 764 C CA . ILE A 1 95 ? 15.914 -3.033 -20.015 1.00 95.06 95 ILE A CA 1
ATOM 765 C C . ILE A 1 95 ? 16.394 -4.430 -19.595 1.00 95.06 95 ILE A C 1
ATOM 767 O O . ILE A 1 95 ? 15.577 -5.331 -19.384 1.00 95.06 95 ILE A O 1
ATOM 771 N N . LYS A 1 96 ? 17.716 -4.611 -19.474 1.00 93.81 96 LYS A N 1
ATOM 772 C CA . LYS A 1 96 ? 18.344 -5.902 -19.149 1.00 93.81 96 LYS A CA 1
ATOM 773 C C . LYS A 1 96 ? 18.171 -6.318 -17.688 1.00 93.81 96 LYS A C 1
ATOM 775 O O . LYS A 1 96 ? 18.367 -7.492 -17.387 1.00 93.81 96 LYS A O 1
ATOM 780 N N . ALA A 1 97 ? 17.853 -5.383 -16.795 1.00 96.75 97 ALA A N 1
ATOM 781 C CA . ALA A 1 97 ? 17.634 -5.699 -15.393 1.00 96.75 97 ALA A CA 1
ATOM 782 C C . ALA A 1 97 ? 16.308 -6.450 -15.221 1.00 96.75 97 ALA A C 1
ATOM 784 O O . ALA A 1 97 ? 15.335 -6.172 -15.923 1.00 96.75 97 ALA A O 1
ATOM 785 N N . PHE A 1 98 ? 16.256 -7.379 -14.270 1.00 98.12 98 PHE A N 1
ATOM 786 C CA . PHE A 1 98 ? 15.010 -8.034 -13.881 1.00 98.12 98 PHE A CA 1
ATOM 787 C C . PHE A 1 98 ? 14.134 -7.064 -13.080 1.00 98.12 98 PHE A C 1
ATOM 789 O O . PHE A 1 98 ? 14.619 -6.433 -12.145 1.00 98.12 98 PHE A O 1
ATOM 796 N N . LYS A 1 99 ? 12.860 -6.904 -13.436 1.00 98.50 99 LYS A N 1
ATOM 797 C CA . LYS A 1 99 ? 11.992 -5.845 -12.900 1.00 98.50 99 LYS A CA 1
ATOM 798 C C . LYS A 1 99 ? 10.928 -6.440 -11.988 1.00 98.50 99 LYS A C 1
ATOM 800 O O . LYS A 1 99 ? 10.051 -7.175 -12.437 1.00 98.50 99 LYS A O 1
ATOM 805 N N . ILE A 1 100 ? 10.981 -6.074 -10.718 1.00 98.62 100 ILE A N 1
ATOM 806 C CA . ILE A 1 100 ? 9.999 -6.429 -9.701 1.00 98.62 100 ILE A CA 1
ATOM 807 C C . ILE A 1 100 ? 9.147 -5.194 -9.422 1.00 98.62 100 ILE A C 1
ATOM 809 O O . ILE A 1 100 ? 9.659 -4.159 -8.995 1.00 98.62 100 ILE A O 1
ATOM 813 N N . LEU A 1 101 ? 7.844 -5.314 -9.660 1.00 98.69 101 LEU A N 1
ATOM 814 C CA . LEU A 1 101 ? 6.864 -4.269 -9.387 1.00 98.69 101 LEU A CA 1
ATOM 815 C C . LEU A 1 101 ? 6.022 -4.661 -8.171 1.00 98.69 101 LEU A C 1
ATOM 817 O O . LEU A 1 101 ? 5.339 -5.679 -8.216 1.00 98.69 101 LEU A O 1
ATOM 821 N N . TYR A 1 102 ? 6.052 -3.866 -7.103 1.00 98.12 102 TYR A N 1
ATOM 822 C CA . TYR A 1 102 ? 5.341 -4.154 -5.856 1.00 98.12 102 TYR A CA 1
ATOM 823 C C . TYR A 1 102 ? 4.099 -3.273 -5.675 1.00 98.12 102 TYR A C 1
ATOM 825 O O . TYR A 1 102 ? 4.188 -2.047 -5.611 1.00 98.12 102 TYR A O 1
ATOM 833 N N . PHE A 1 103 ? 2.931 -3.892 -5.551 1.00 96.62 103 PHE A N 1
ATOM 834 C CA . PHE A 1 103 ? 1.652 -3.233 -5.324 1.00 96.62 103 PHE A CA 1
ATOM 835 C C . PHE A 1 103 ? 1.367 -3.096 -3.828 1.00 96.62 103 PHE A C 1
ATOM 837 O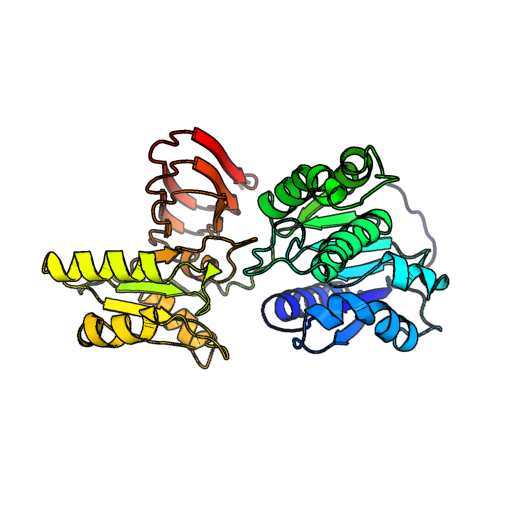 O . PHE A 1 103 ? 0.960 -4.051 -3.164 1.00 96.62 103 PHE A O 1
ATOM 844 N N . HIS A 1 104 ? 1.520 -1.871 -3.319 1.00 90.38 104 HIS A N 1
ATOM 845 C CA . HIS A 1 104 ? 0.950 -1.467 -2.028 1.00 90.38 104 HIS A CA 1
ATOM 846 C C . HIS A 1 104 ? -0.563 -1.256 -2.121 1.00 90.38 104 HIS A C 1
ATOM 848 O O . HIS A 1 104 ? -1.301 -1.551 -1.183 1.00 90.38 104 HIS A O 1
ATOM 854 N N . GLU A 1 105 ? -1.005 -0.750 -3.267 1.00 88.12 105 GLU A N 1
ATOM 855 C CA . GLU A 1 105 ? -2.380 -0.366 -3.539 1.00 88.12 105 GLU A CA 1
ATOM 856 C C . GLU A 1 105 ? -2.679 -0.450 -5.039 1.00 88.12 105 GLU A C 1
ATOM 858 O O . GLU A 1 105 ? -1.778 -0.351 -5.884 1.00 88.12 105 GLU A O 1
ATOM 863 N N . ASN A 1 106 ? -3.958 -0.629 -5.352 1.00 90.25 106 ASN A N 1
ATOM 864 C CA . ASN A 1 106 ? -4.498 -0.785 -6.696 1.00 90.25 106 ASN A CA 1
ATOM 865 C C . ASN A 1 106 ? -5.466 0.369 -7.010 1.00 90.25 106 ASN A C 1
ATOM 867 O O . ASN A 1 106 ? -6.513 0.518 -6.387 1.00 90.25 106 ASN A O 1
ATOM 871 N N . GLN A 1 107 ? -5.131 1.157 -8.029 1.00 91.75 107 GLN A N 1
ATOM 872 C CA . GLN A 1 107 ? -5.866 2.352 -8.447 1.00 91.75 107 GLN A CA 1
ATOM 873 C C . GLN A 1 107 ? -7.107 2.052 -9.307 1.00 91.75 107 GLN A C 1
ATOM 875 O O . GLN A 1 107 ? -7.836 2.972 -9.662 1.00 91.75 107 GLN A O 1
ATOM 880 N N . LEU A 1 108 ? -7.372 0.785 -9.649 1.00 90.31 108 LEU A N 1
ATOM 881 C CA . LEU A 1 108 ? -8.569 0.370 -10.394 1.00 90.31 108 LEU A CA 1
ATOM 882 C C . LEU A 1 108 ? -9.810 0.292 -9.500 1.00 90.31 108 LEU A C 1
ATOM 884 O O . LEU A 1 108 ? -10.921 0.432 -10.001 1.00 90.31 108 LEU A O 1
ATOM 888 N N . ILE A 1 109 ? -9.614 0.049 -8.201 1.00 81.69 109 ILE A N 1
ATOM 889 C CA . ILE A 1 109 ? -10.690 -0.044 -7.201 1.00 81.69 109 ILE A CA 1
ATOM 890 C C . ILE A 1 109 ? -10.524 0.955 -6.052 1.00 81.69 109 ILE A C 1
ATOM 892 O O . ILE A 1 109 ? -11.263 0.900 -5.073 1.00 81.69 109 ILE A O 1
ATOM 896 N N . TYR A 1 110 ? -9.548 1.862 -6.155 1.00 75.88 110 TYR A N 1
ATOM 897 C CA . TYR A 1 110 ? -9.294 2.846 -5.111 1.00 75.88 110 TYR A CA 1
ATOM 898 C C . TYR A 1 110 ? -10.509 3.779 -4.962 1.00 75.88 110 TYR A C 1
ATOM 900 O O . TYR A 1 110 ? -10.983 4.326 -5.964 1.00 75.88 110 TYR A O 1
ATOM 908 N N . PRO A 1 111 ? -11.026 3.986 -3.738 1.00 64.88 111 PRO A N 1
ATOM 909 C CA . PRO A 1 111 ? -12.235 4.770 -3.532 1.00 64.88 111 PRO A CA 1
ATOM 910 C C . PRO A 1 111 ? -11.989 6.246 -3.875 1.00 64.88 111 PRO A C 1
ATOM 912 O O . PRO A 1 111 ? -11.195 6.932 -3.229 1.00 64.88 111 PRO A O 1
ATOM 915 N N . VAL A 1 112 ? -12.699 6.762 -4.882 1.00 65.50 112 VAL A N 1
ATOM 916 C CA . VAL A 1 112 ? -12.696 8.188 -5.245 1.00 65.50 112 VAL A CA 1
ATOM 917 C C . VAL A 1 112 ? -14.040 8.821 -4.893 1.00 65.50 112 VAL A C 1
ATOM 919 O O . VAL A 1 112 ? -15.084 8.391 -5.370 1.00 65.50 112 VAL A O 1
ATOM 922 N N . ARG A 1 113 ? -14.037 9.882 -4.070 1.00 59.00 113 ARG A N 1
ATOM 923 C CA . ARG A 1 113 ? -15.280 10.602 -3.703 1.00 59.00 113 ARG A CA 1
ATOM 924 C C . ARG A 1 113 ? -15.939 11.289 -4.903 1.00 59.00 113 ARG A C 1
ATOM 926 O O . ARG A 1 113 ? -17.153 11.451 -4.940 1.00 59.00 113 ARG A O 1
ATOM 933 N N . LYS A 1 114 ? -15.123 11.751 -5.854 1.00 62.62 114 LYS A N 1
ATOM 934 C CA . LYS A 1 114 ? -15.548 12.353 -7.122 1.00 62.62 114 LYS A CA 1
ATOM 935 C C . LYS A 1 114 ? -14.594 11.879 -8.203 1.00 62.62 114 LYS A C 1
ATOM 937 O O . LYS A 1 114 ? -13.434 12.281 -8.187 1.00 62.62 114 LYS A O 1
ATOM 942 N N . GLN A 1 115 ? -15.086 11.047 -9.111 1.00 65.12 115 GLN A N 1
ATOM 943 C CA . GLN A 1 115 ? -14.306 10.588 -10.250 1.00 65.12 115 GLN A CA 1
ATOM 944 C C . GLN A 1 115 ? -14.066 11.768 -11.194 1.00 65.12 115 GLN A C 1
ATOM 946 O O . GLN A 1 115 ? -15.010 12.385 -11.688 1.00 65.12 115 GLN A O 1
ATOM 951 N N . GLN A 1 116 ? -12.802 12.117 -11.398 1.00 70.62 116 GLN A N 1
ATOM 952 C CA . GLN A 1 116 ? -12.389 13.100 -12.391 1.00 70.62 116 GLN A CA 1
ATOM 953 C C . GLN A 1 116 ? -11.766 12.374 -13.582 1.00 70.62 116 GLN A C 1
ATOM 955 O O . GLN A 1 116 ? -11.121 11.342 -13.411 1.00 70.62 116 GLN A O 1
ATOM 960 N N . ASP A 1 117 ? -11.865 12.946 -14.783 1.00 66.69 117 ASP A N 1
ATOM 961 C CA . ASP A 1 117 ? -11.281 12.346 -15.997 1.00 66.69 117 ASP A CA 1
ATOM 962 C C . ASP A 1 117 ? -9.785 12.023 -15.829 1.00 66.69 117 ASP A C 1
ATOM 964 O O . ASP A 1 117 ? -9.275 11.016 -16.319 1.00 66.69 117 ASP A O 1
ATOM 968 N N . ARG A 1 118 ? -9.076 12.855 -15.056 1.00 70.00 118 ARG A N 1
ATOM 969 C CA . ARG A 1 118 ? -7.645 12.704 -14.761 1.00 70.00 118 ARG A CA 1
ATOM 970 C C . ARG A 1 118 ? -7.296 11.473 -13.915 1.00 70.00 118 ARG A C 1
ATOM 972 O O . ARG A 1 118 ? -6.105 11.164 -13.806 1.00 70.00 118 ARG A O 1
ATOM 979 N N . ASP A 1 119 ? -8.283 10.837 -13.287 1.00 78.56 119 ASP A N 1
ATOM 980 C CA . ASP A 1 119 ? -8.091 9.698 -12.386 1.00 78.56 119 ASP A CA 1
ATOM 981 C C . ASP A 1 119 ? -7.893 8.394 -13.171 1.00 78.56 119 ASP A C 1
ATOM 983 O O . ASP A 1 119 ? -7.199 7.491 -12.703 1.00 78.56 119 ASP A O 1
ATOM 987 N N . PHE A 1 120 ? -8.370 8.337 -14.424 1.00 87.25 120 PHE A N 1
ATOM 988 C CA . PHE A 1 120 ? -8.074 7.236 -15.348 1.00 87.25 120 PHE A CA 1
ATOM 989 C C . PHE A 1 120 ? -6.563 7.005 -15.502 1.00 87.25 120 PHE A C 1
ATOM 991 O O . PHE A 1 120 ? -6.100 5.867 -15.581 1.00 87.25 120 PHE A O 1
ATOM 998 N N . GLN A 1 121 ? -5.765 8.077 -15.486 1.00 90.19 121 GLN A N 1
ATOM 999 C CA . GLN A 1 121 ? -4.318 7.971 -15.653 1.00 90.19 121 GLN A CA 1
ATOM 1000 C C . GLN A 1 121 ? -3.661 7.119 -14.554 1.00 90.19 121 GLN A C 1
ATOM 1002 O O . GLN A 1 121 ? -2.651 6.476 -14.816 1.00 90.19 121 GLN A O 1
ATOM 1007 N N . TYR A 1 122 ? -4.208 7.086 -13.335 1.00 92.06 122 TYR A N 1
ATOM 1008 C CA . TYR A 1 122 ? -3.597 6.361 -12.217 1.00 92.06 122 TYR A CA 1
ATOM 1009 C C . TYR A 1 122 ? -3.670 4.850 -12.413 1.00 92.06 122 TYR A C 1
ATOM 1011 O O . TYR A 1 122 ? -2.643 4.170 -12.379 1.00 92.06 122 TYR A O 1
ATOM 1019 N N . GLY A 1 123 ? -4.868 4.339 -12.697 1.00 93.88 123 GLY A N 1
ATOM 1020 C CA . GLY A 1 123 ? -5.056 2.932 -13.030 1.00 93.88 123 GLY A CA 1
ATOM 1021 C C . GLY A 1 123 ? -4.348 2.553 -14.327 1.00 93.88 123 GLY A C 1
ATOM 1022 O O . GLY A 1 123 ? -3.662 1.534 -14.379 1.00 93.88 123 GLY A O 1
ATOM 1023 N N . TYR A 1 124 ? -4.411 3.414 -15.348 1.00 94.62 124 TYR A N 1
ATOM 1024 C CA . TYR A 1 124 ? -3.704 3.191 -16.608 1.00 94.62 124 TYR A CA 1
ATOM 1025 C C . TYR A 1 124 ? -2.186 3.062 -16.410 1.00 94.62 124 TYR A C 1
ATOM 1027 O O . TYR A 1 124 ? -1.585 2.126 -16.938 1.00 94.62 124 TYR A O 1
ATOM 1035 N N . ASN A 1 125 ? -1.577 3.935 -15.597 1.00 95.75 125 ASN A N 1
ATOM 1036 C CA . ASN A 1 125 ? -0.152 3.875 -15.266 1.00 95.75 125 ASN A CA 1
ATOM 1037 C C . ASN A 1 125 ? 0.216 2.546 -14.598 1.00 95.75 125 ASN A C 1
ATOM 1039 O O . ASN A 1 125 ? 1.205 1.925 -14.980 1.00 95.75 125 ASN A O 1
ATOM 1043 N N . GLN A 1 126 ? -0.596 2.063 -13.654 1.00 96.88 126 GLN A N 1
ATOM 1044 C CA . GLN A 1 126 ? -0.365 0.755 -13.043 1.00 96.88 126 GLN A CA 1
ATOM 1045 C C . GLN A 1 126 ? -0.462 -0.382 -14.067 1.00 96.88 126 GLN A C 1
ATOM 1047 O O . GLN A 1 126 ? 0.407 -1.253 -14.082 1.00 96.88 126 GLN A O 1
ATOM 1052 N N . ILE A 1 127 ? -1.450 -0.352 -14.969 1.00 97.44 127 ILE A N 1
ATOM 1053 C CA . ILE A 1 127 ? -1.604 -1.355 -16.034 1.00 97.44 127 ILE A CA 1
ATOM 1054 C C . ILE A 1 127 ? -0.363 -1.394 -16.928 1.00 97.44 127 ILE A C 1
ATOM 1056 O O . ILE A 1 127 ? 0.223 -2.462 -17.106 1.00 97.44 127 ILE A O 1
ATOM 1060 N N . VAL A 1 128 ? 0.092 -0.258 -17.461 1.00 97.19 128 VAL A N 1
ATOM 1061 C CA . VAL A 1 128 ? 1.281 -0.257 -18.333 1.00 97.19 128 VAL A CA 1
ATOM 1062 C C . VAL A 1 128 ? 2.543 -0.675 -17.573 1.00 97.19 128 VAL A C 1
ATOM 1064 O O . VAL A 1 128 ? 3.346 -1.437 -18.110 1.00 97.19 128 VAL A O 1
ATOM 1067 N N . SER A 1 129 ? 2.672 -0.304 -16.294 1.00 98.19 129 SER A N 1
ATOM 1068 C CA . SER A 1 129 ? 3.759 -0.778 -15.431 1.00 98.19 129 SER A CA 1
ATOM 1069 C C . SER A 1 129 ? 3.764 -2.301 -15.279 1.00 98.19 129 SER A C 1
ATOM 1071 O O . SER A 1 129 ? 4.829 -2.913 -15.379 1.00 98.19 129 SER A O 1
ATOM 1073 N N . THR A 1 130 ? 2.598 -2.939 -15.099 1.00 98.31 130 THR A N 1
ATOM 1074 C CA . THR A 1 130 ? 2.521 -4.411 -15.007 1.00 98.31 130 THR A CA 1
ATOM 1075 C C . THR A 1 130 ? 2.993 -5.109 -16.277 1.00 98.31 130 THR A C 1
ATOM 1077 O O . THR A 1 130 ? 3.617 -6.169 -16.209 1.00 98.31 130 THR A O 1
ATOM 1080 N N . LEU A 1 131 ? 2.745 -4.516 -17.448 1.00 97.38 131 LEU A N 1
ATOM 1081 C CA . LEU A 1 131 ? 3.187 -5.072 -18.725 1.00 97.38 131 LEU A CA 1
ATOM 1082 C C . LEU A 1 131 ? 4.713 -5.001 -18.870 1.00 97.38 131 LEU A C 1
ATOM 1084 O O . LEU A 1 131 ? 5.303 -5.949 -19.386 1.00 97.38 131 LEU A O 1
ATOM 1088 N N . SER A 1 132 ? 5.345 -3.946 -18.352 1.00 97.25 132 SER A N 1
ATOM 1089 C CA . SER A 1 132 ? 6.803 -3.751 -18.392 1.00 97.25 132 SER A CA 1
ATOM 1090 C C . SER A 1 132 ? 7.590 -4.471 -17.293 1.00 97.25 132 SER A C 1
ATOM 1092 O O . SER A 1 132 ? 8.800 -4.628 -17.438 1.00 97.25 132 SER A O 1
ATOM 1094 N N . ALA A 1 133 ? 6.945 -4.893 -16.204 1.00 98.44 133 ALA A N 1
ATOM 1095 C CA . ALA A 1 133 ? 7.589 -5.665 -15.139 1.00 98.44 133 ALA A CA 1
ATOM 1096 C C . ALA A 1 133 ? 7.980 -7.078 -15.613 1.00 98.44 133 ALA A C 1
ATOM 1098 O O . ALA A 1 133 ? 7.455 -7.554 -16.609 1.00 98.44 133 ALA A O 1
ATOM 1099 N N . ASP A 1 134 ? 8.847 -7.785 -14.898 1.00 98.56 134 ASP A N 1
ATOM 1100 C CA . ASP A 1 134 ? 9.077 -9.221 -15.108 1.00 98.56 134 ASP A CA 1
ATOM 1101 C C . ASP A 1 134 ? 8.239 -10.035 -14.106 1.00 98.56 134 ASP A C 1
ATOM 1103 O O . ASP A 1 134 ? 7.576 -10.998 -14.488 1.00 98.56 134 ASP A O 1
ATOM 1107 N N . VAL A 1 135 ? 8.173 -9.572 -12.851 1.00 98.50 135 VAL A N 1
ATOM 1108 C CA . VAL A 1 135 ? 7.312 -10.109 -11.785 1.00 98.50 135 VAL A CA 1
ATOM 1109 C C . VAL A 1 135 ? 6.536 -8.980 -11.115 1.0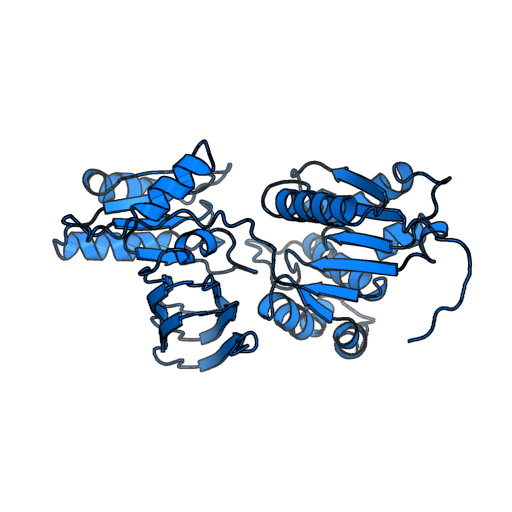0 98.50 135 VAL A C 1
ATOM 1111 O O . VAL A 1 135 ? 7.053 -7.878 -10.911 1.00 98.50 135 VAL A O 1
ATOM 1114 N N . ILE A 1 136 ? 5.288 -9.269 -10.760 1.00 98.62 136 ILE A N 1
ATOM 1115 C CA . ILE A 1 136 ? 4.373 -8.351 -10.094 1.00 98.62 136 ILE A CA 1
ATOM 1116 C C . ILE A 1 136 ? 4.012 -8.953 -8.743 1.00 98.62 136 ILE A C 1
ATOM 1118 O O . ILE A 1 136 ? 3.439 -10.038 -8.668 1.00 98.62 136 ILE A O 1
ATOM 1122 N N . LEU A 1 137 ? 4.361 -8.250 -7.677 1.00 97.69 137 LEU A N 1
ATOM 1123 C CA . LEU A 1 137 ? 4.130 -8.679 -6.309 1.00 97.69 137 LEU A CA 1
ATOM 1124 C C . LEU A 1 137 ? 2.998 -7.861 -5.707 1.00 97.69 137 LEU A C 1
ATOM 1126 O O . LEU A 1 137 ? 3.054 -6.636 -5.727 1.00 97.69 137 LEU A O 1
ATOM 1130 N N . PHE A 1 138 ? 1.995 -8.524 -5.149 1.00 93.25 138 PHE A N 1
ATOM 1131 C CA . PHE A 1 138 ? 0.894 -7.878 -4.438 1.00 93.25 138 PHE A CA 1
ATOM 1132 C C . PHE A 1 138 ? 1.018 -8.127 -2.940 1.00 93.25 138 PHE A C 1
ATOM 1134 O O . PHE A 1 138 ? 1.372 -9.228 -2.519 1.00 93.25 138 PHE A O 1
ATOM 1141 N N . ASN A 1 139 ? 0.703 -7.113 -2.136 1.00 85.56 139 ASN A N 1
ATOM 1142 C CA . ASN A 1 139 ? 0.740 -7.219 -0.677 1.00 85.56 139 ASN A CA 1
ATOM 1143 C C . ASN A 1 139 ? -0.340 -8.137 -0.077 1.00 85.56 139 ASN A C 1
ATOM 1145 O O . ASN A 1 139 ? -0.240 -8.468 1.100 1.00 85.56 139 ASN A O 1
ATOM 1149 N N . SER A 1 140 ? -1.341 -8.555 -0.850 1.00 79.56 140 SER A N 1
ATOM 1150 C CA . SER A 1 140 ? -2.376 -9.510 -0.447 1.00 79.56 140 SER A CA 1
ATOM 1151 C C . SER A 1 140 ? -2.972 -10.224 -1.659 1.00 79.56 140 SER A C 1
ATOM 1153 O O . SER A 1 140 ? -2.815 -9.771 -2.801 1.00 79.56 140 SER A O 1
ATOM 1155 N N . LEU A 1 141 ? -3.682 -11.328 -1.407 1.00 80.56 141 LEU A N 1
ATOM 1156 C CA . LEU A 1 141 ? -4.451 -12.020 -2.439 1.00 80.56 141 LEU A CA 1
ATOM 1157 C C . LEU A 1 141 ? -5.564 -11.116 -2.975 1.00 80.56 141 LEU A C 1
ATOM 1159 O O . LEU A 1 141 ? -5.699 -10.974 -4.189 1.00 80.56 141 LEU A O 1
ATOM 1163 N N . TYR A 1 142 ? -6.269 -10.417 -2.081 1.00 78.38 142 TYR A N 1
ATOM 1164 C CA . TYR A 1 142 ? -7.298 -9.454 -2.460 1.00 78.38 142 TYR A CA 1
ATOM 1165 C C . TYR A 1 142 ? -6.784 -8.396 -3.441 1.00 78.38 142 TYR A C 1
ATOM 1167 O O . TYR A 1 142 ? -7.393 -8.174 -4.489 1.00 78.38 142 TYR A O 1
ATOM 1175 N N . ASN A 1 143 ? -5.658 -7.744 -3.138 1.00 84.62 143 ASN A N 1
ATOM 1176 C CA . ASN A 1 143 ? -5.112 -6.704 -4.008 1.00 84.62 143 ASN A CA 1
ATOM 1177 C C . ASN A 1 143 ? -4.811 -7.259 -5.416 1.00 84.62 143 ASN A C 1
ATOM 1179 O O . ASN A 1 143 ? -5.138 -6.629 -6.421 1.00 84.62 143 ASN A O 1
ATOM 1183 N N . MET A 1 144 ? -4.275 -8.482 -5.495 1.00 90.38 144 MET A N 1
ATOM 1184 C CA . MET A 1 144 ? -4.007 -9.164 -6.764 1.00 90.38 144 MET A CA 1
ATOM 1185 C C . MET A 1 144 ? -5.285 -9.498 -7.542 1.00 90.38 144 MET A C 1
ATOM 1187 O O . MET A 1 144 ? -5.393 -9.174 -8.727 1.00 90.38 144 MET A O 1
ATOM 1191 N N . GLU A 1 145 ? -6.245 -10.166 -6.906 1.00 87.75 145 GLU A N 1
ATOM 1192 C CA . GLU A 1 145 ? -7.464 -10.631 -7.569 1.00 87.75 145 GLU A CA 1
ATOM 1193 C C . GLU A 1 145 ? -8.355 -9.463 -7.983 1.00 87.75 145 GLU A C 1
ATOM 1195 O O . GLU A 1 145 ? -8.801 -9.402 -9.132 1.00 87.75 145 GLU A O 1
ATOM 1200 N N . SER A 1 146 ? -8.536 -8.486 -7.094 1.00 84.19 146 SER A N 1
ATOM 1201 C CA . SER A 1 146 ? -9.294 -7.272 -7.391 1.00 84.19 146 SER A CA 1
ATOM 1202 C C . SER A 1 146 ? -8.675 -6.468 -8.533 1.00 84.19 146 SER A C 1
ATOM 1204 O O . SER A 1 146 ? -9.418 -5.921 -9.349 1.00 84.19 146 SER A O 1
ATOM 1206 N N . PHE A 1 147 ? -7.342 -6.431 -8.657 1.00 94.00 147 PHE A N 1
ATOM 1207 C CA . PHE A 1 147 ? -6.677 -5.825 -9.811 1.00 94.00 147 PHE A CA 1
ATOM 1208 C C . PHE A 1 147 ? -7.023 -6.584 -11.091 1.00 94.00 147 PHE A C 1
ATOM 1210 O O . PHE A 1 147 ? -7.546 -5.991 -12.033 1.00 94.00 147 PHE A O 1
ATOM 1217 N N . LEU A 1 148 ? -6.801 -7.902 -11.116 1.00 94.19 148 LEU A N 1
ATOM 1218 C CA . LEU A 1 148 ? -7.002 -8.729 -12.309 1.00 94.19 148 LEU A CA 1
ATOM 1219 C C . LEU A 1 148 ? -8.458 -8.732 -12.800 1.00 94.19 148 LEU A C 1
ATOM 1221 O O . LEU A 1 148 ? -8.693 -8.619 -14.005 1.00 94.19 148 LEU A O 1
ATOM 1225 N N . VAL A 1 149 ? -9.427 -8.832 -11.887 1.00 91.44 149 VAL A N 1
ATOM 1226 C CA . VAL A 1 149 ? -10.864 -8.844 -12.210 1.00 91.44 149 VAL A CA 1
ATOM 1227 C C . VAL A 1 149 ? -11.323 -7.492 -12.764 1.00 91.44 149 VAL A C 1
ATOM 1229 O O . VAL A 1 149 ? -12.115 -7.452 -13.710 1.00 91.44 149 VAL A O 1
ATOM 1232 N N . ASN A 1 150 ? -10.792 -6.382 -12.240 1.00 92.12 150 ASN A N 1
ATOM 1233 C CA . ASN A 1 150 ? -11.211 -5.036 -12.642 1.00 92.12 150 ASN A CA 1
ATOM 1234 C C . ASN A 1 150 ? -10.450 -4.460 -13.845 1.00 92.12 150 ASN A C 1
ATOM 1236 O O . ASN A 1 150 ? -10.823 -3.401 -14.344 1.00 92.12 150 ASN A O 1
ATOM 1240 N N . LEU A 1 151 ? -9.441 -5.152 -14.385 1.00 93.69 151 LEU A N 1
ATOM 1241 C CA . LEU A 1 151 ? -8.729 -4.710 -15.594 1.00 93.69 151 LEU A CA 1
ATOM 1242 C C . LEU A 1 151 ? -9.686 -4.423 -16.760 1.00 93.69 151 LEU A C 1
ATOM 1244 O O . LEU A 1 151 ? -9.646 -3.356 -17.372 1.00 93.69 151 LEU A O 1
ATOM 1248 N N . ASN A 1 152 ? -10.567 -5.375 -17.070 1.00 90.75 152 ASN A N 1
ATOM 1249 C CA . ASN A 1 152 ? -11.452 -5.265 -18.228 1.00 90.75 152 ASN A CA 1
ATOM 1250 C C . ASN A 1 152 ? -12.548 -4.212 -18.028 1.00 90.75 152 ASN A C 1
ATOM 1252 O O . ASN A 1 152 ? -12.915 -3.536 -18.988 1.00 90.75 152 ASN A O 1
ATOM 1256 N N . SER A 1 153 ? -13.092 -4.077 -16.812 1.00 90.75 153 SER A N 1
ATOM 1257 C CA . SER A 1 153 ? -14.090 -3.047 -16.499 1.00 90.75 153 SER A CA 1
ATOM 1258 C C . SER A 1 153 ? -13.465 -1.655 -16.553 1.00 90.75 153 SER A C 1
ATOM 1260 O O . SER A 1 153 ? -14.031 -0.775 -17.198 1.00 90.75 153 SER A O 1
ATOM 1262 N N . PHE A 1 154 ? -12.270 -1.483 -15.988 1.00 91.38 154 PHE A N 1
ATOM 1263 C CA . PHE A 1 154 ? -11.530 -0.226 -16.015 1.00 91.38 154 PHE A CA 1
ATOM 1264 C C . PHE A 1 154 ? -11.254 0.259 -17.445 1.00 91.38 154 PHE A C 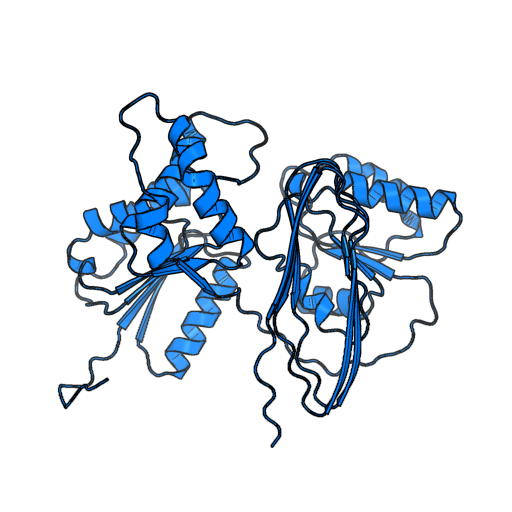1
ATOM 1266 O O . PHE A 1 154 ? -11.484 1.420 -17.776 1.00 91.38 154 PHE A O 1
ATOM 1273 N N . LEU A 1 155 ? -10.848 -0.641 -18.346 1.00 91.31 155 LEU A N 1
ATOM 1274 C CA . LEU A 1 155 ? -10.590 -0.300 -19.750 1.00 91.31 155 LEU A CA 1
ATOM 1275 C C . LEU A 1 155 ? -11.847 0.093 -20.539 1.00 91.31 155 LEU A C 1
ATOM 1277 O O . LEU A 1 155 ? -11.722 0.655 -21.627 1.00 91.31 155 LEU A O 1
ATOM 1281 N N . LYS A 1 156 ? -13.062 -0.144 -20.019 1.00 90.56 156 LYS A N 1
ATOM 1282 C CA . LYS A 1 156 ? -14.292 0.377 -20.643 1.00 90.56 156 LYS A CA 1
ATOM 1283 C C . LYS A 1 156 ? -14.373 1.904 -20.590 1.00 90.56 156 LYS A C 1
ATOM 1285 O O . LYS A 1 156 ? -15.122 2.470 -21.379 1.00 90.56 156 LYS A O 1
ATOM 1290 N N . LEU A 1 157 ? -13.591 2.551 -19.721 1.00 88.44 157 LEU A N 1
ATOM 1291 C CA . LEU A 1 157 ? -13.442 4.007 -19.691 1.00 88.44 157 LEU A CA 1
ATOM 1292 C C . LEU A 1 157 ? -12.755 4.544 -20.958 1.00 88.44 157 LEU A C 1
ATOM 1294 O O . LEU A 1 157 ? -12.966 5.696 -21.323 1.00 88.44 157 LEU A O 1
ATOM 1298 N N . MET A 1 158 ? -11.974 3.718 -21.667 1.00 89.75 158 MET A N 1
ATOM 1299 C CA . MET A 1 158 ? -11.432 4.103 -22.969 1.00 89.75 158 MET A CA 1
ATOM 1300 C C . MET A 1 158 ? -12.560 4.138 -24.015 1.00 89.75 158 MET A C 1
ATOM 1302 O O . MET A 1 158 ? -13.309 3.157 -24.135 1.00 89.75 158 MET A O 1
ATOM 1306 N N . PRO A 1 159 ? -12.682 5.219 -24.805 1.00 87.62 159 PRO A N 1
ATOM 1307 C CA . PRO A 1 159 ? -13.770 5.359 -25.771 1.00 87.62 159 PRO A CA 1
ATOM 1308 C C . PRO A 1 159 ? -13.688 4.333 -26.911 1.00 87.62 159 PRO A C 1
ATOM 1310 O O . PRO A 1 159 ? -14.718 3.810 -27.324 1.00 87.62 159 PRO A O 1
ATOM 1313 N N . ASP A 1 160 ? -12.480 3.996 -27.372 1.00 91.81 160 ASP A N 1
ATOM 1314 C CA . ASP A 1 160 ? -12.233 3.054 -28.472 1.00 91.81 160 ASP A CA 1
ATOM 1315 C C . ASP A 1 160 ? -10.861 2.354 -28.306 1.00 91.81 160 ASP A C 1
ATOM 1317 O O . ASP A 1 160 ? -10.115 2.654 -27.371 1.00 91.81 160 ASP A O 1
ATOM 1321 N N . TYR A 1 161 ? -10.537 1.397 -29.184 1.00 92.00 161 TYR A N 1
ATOM 1322 C CA . TYR A 1 161 ? -9.266 0.660 -29.266 1.00 92.00 161 TYR A CA 1
ATOM 1323 C C . TYR A 1 161 ? -8.850 -0.022 -27.957 1.00 92.00 161 TYR A C 1
ATOM 1325 O O . TYR A 1 161 ? -7.678 -0.055 -27.576 1.00 92.00 161 TYR A O 1
ATOM 1333 N N . ARG A 1 162 ? -9.831 -0.605 -27.261 1.00 92.62 162 ARG A N 1
ATOM 1334 C CA . ARG A 1 162 ? -9.614 -1.267 -25.971 1.00 92.62 162 ARG A CA 1
ATOM 1335 C C . ARG A 1 162 ? -8.714 -2.497 -26.135 1.00 92.62 162 ARG A C 1
ATOM 1337 O O . ARG A 1 162 ? -9.060 -3.395 -26.914 1.00 92.62 162 ARG A O 1
ATOM 1344 N N . PRO A 1 163 ? -7.594 -2.588 -25.396 1.00 90.69 163 PRO A N 1
ATOM 1345 C CA . PRO A 1 163 ? -6.750 -3.768 -25.435 1.00 90.69 163 PRO A CA 1
ATOM 1346 C C . PRO A 1 163 ? -7.511 -4.971 -24.872 1.00 90.69 163 PRO A C 1
ATOM 1348 O O . PRO A 1 163 ? -8.249 -4.865 -23.894 1.00 90.69 163 PRO A O 1
ATOM 1351 N N . LYS A 1 164 ? -7.326 -6.128 -25.509 1.00 88.75 164 LYS A N 1
ATOM 1352 C CA . LYS A 1 164 ? -7.955 -7.390 -25.111 1.00 88.75 164 LYS A CA 1
ATOM 1353 C C . LYS A 1 164 ? -6.932 -8.320 -24.474 1.00 88.75 164 LYS A C 1
ATOM 1355 O O . LYS A 1 164 ? -5.733 -8.232 -24.758 1.00 88.75 164 LYS A O 1
ATOM 1360 N N . PHE A 1 165 ? -7.440 -9.238 -23.662 1.00 91.69 165 PHE A N 1
ATOM 1361 C CA . PHE A 1 165 ? -6.675 -10.318 -23.046 1.00 91.69 165 PHE A CA 1
ATOM 1362 C C . PHE A 1 165 ? -5.520 -9.845 -22.139 1.00 91.69 165 PHE A C 1
ATOM 1364 O O . PHE A 1 165 ? -4.457 -10.468 -22.085 1.00 91.69 165 PHE A O 1
ATOM 1371 N N . LEU A 1 166 ? -5.666 -8.680 -21.489 1.00 94.00 166 LEU A N 1
ATOM 1372 C CA . LEU A 1 166 ? -4.665 -8.207 -20.526 1.00 94.00 166 LEU A CA 1
ATOM 1373 C C . LEU A 1 166 ? -4.585 -9.087 -19.270 1.00 94.00 166 LEU A C 1
ATOM 1375 O O . LEU A 1 166 ? -3.457 -9.386 -18.874 1.00 94.00 166 LEU A O 1
ATOM 1379 N N . PRO A 1 167 ? -5.700 -9.538 -18.654 1.00 93.25 167 PRO A N 1
ATOM 1380 C CA . PRO A 1 167 ? -5.628 -10.422 -17.490 1.00 93.25 167 PRO A CA 1
ATOM 1381 C C . PRO A 1 167 ? -4.789 -11.679 -17.743 1.00 93.25 167 PRO A C 1
ATOM 1383 O O . PRO A 1 167 ? -3.974 -12.053 -16.910 1.00 93.25 167 PRO A O 1
ATOM 1386 N N . GLU A 1 168 ? -4.914 -12.288 -18.919 1.00 94.81 168 GLU A N 1
ATOM 1387 C CA . GLU A 1 168 ? -4.205 -13.498 -19.337 1.00 94.81 168 GLU A CA 1
ATOM 1388 C C . GLU A 1 168 ? -2.703 -13.253 -19.526 1.00 94.81 168 GLU A C 1
ATOM 1390 O O . GLU A 1 168 ? -1.897 -14.146 -19.281 1.00 94.81 168 GLU A O 1
ATOM 1395 N N . LYS A 1 169 ? -2.314 -12.035 -19.924 1.00 95.94 169 LYS A N 1
ATOM 1396 C CA . LYS A 1 169 ? -0.905 -11.624 -20.045 1.00 95.94 169 LYS A CA 1
ATOM 1397 C C . LYS A 1 169 ? -0.280 -11.268 -18.700 1.00 95.94 169 LYS A C 1
ATOM 1399 O O . LYS A 1 169 ? 0.911 -11.493 -18.501 1.00 95.94 169 LYS A O 1
ATOM 1404 N N . ILE A 1 170 ? -1.061 -10.664 -17.808 1.00 97.75 170 ILE A N 1
ATOM 1405 C CA . ILE A 1 170 ? -0.581 -10.131 -16.530 1.00 97.75 170 ILE A CA 1
ATOM 1406 C C . ILE A 1 170 ? -0.545 -11.235 -15.467 1.00 97.75 170 ILE A C 1
ATOM 1408 O O . ILE A 1 170 ? 0.465 -11.378 -14.783 1.00 97.75 170 ILE A O 1
ATOM 1412 N N . LYS A 1 171 ? -1.594 -12.062 -15.373 1.00 97.44 171 LYS A N 1
ATOM 1413 C CA . LYS A 1 171 ? -1.757 -13.098 -14.339 1.00 97.44 171 LYS A CA 1
ATOM 1414 C C . LYS A 1 171 ? -0.547 -14.033 -14.173 1.00 97.44 171 LYS A C 1
ATOM 1416 O O . LYS A 1 171 ? -0.180 -14.263 -13.026 1.00 97.44 171 LYS A O 1
ATOM 1421 N N . PRO A 1 172 ? 0.121 -14.535 -15.234 1.00 98.12 172 PRO A N 1
ATOM 1422 C CA . PRO A 1 172 ? 1.289 -15.413 -15.082 1.00 98.12 172 PRO A CA 1
ATOM 1423 C C . PRO A 1 172 ? 2.495 -14.762 -14.390 1.00 98.12 172 PRO A C 1
ATOM 1425 O O . PRO A 1 172 ? 3.403 -15.465 -13.960 1.00 98.12 172 PRO A O 1
ATOM 1428 N N . LYS A 1 173 ? 2.523 -13.427 -14.308 1.00 98.31 173 LYS A N 1
ATOM 1429 C CA . LYS A 1 173 ? 3.599 -12.643 -13.687 1.00 98.31 173 LYS A CA 1
ATOM 1430 C C . LYS A 1 173 ? 3.268 -12.257 -12.244 1.00 98.31 173 LYS A C 1
ATOM 1432 O O . LYS A 1 173 ? 4.132 -11.716 -11.559 1.00 98.31 173 LYS A O 1
ATOM 1437 N N . CYS A 1 174 ? 2.027 -12.477 -11.808 1.00 98.00 174 CYS A N 1
ATOM 1438 C CA . CYS A 1 174 ? 1.545 -12.079 -10.495 1.00 98.00 174 CYS A CA 1
ATOM 1439 C C . CYS A 1 174 ? 1.893 -13.121 -9.431 1.00 98.00 174 CYS A C 1
ATOM 1441 O O . CYS A 1 174 ? 1.694 -14.318 -9.628 1.00 98.00 174 CYS A O 1
ATOM 1443 N N . ALA A 1 175 ? 2.338 -12.645 -8.275 1.00 93.81 175 ALA A N 1
ATOM 1444 C CA . ALA A 1 175 ? 2.464 -13.431 -7.060 1.00 93.81 175 ALA A CA 1
ATOM 1445 C C . ALA A 1 175 ? 2.092 -12.576 -5.843 1.00 93.81 175 ALA A C 1
ATOM 1447 O O . ALA A 1 175 ? 2.180 -11.346 -5.874 1.00 93.81 175 ALA A O 1
ATOM 1448 N N . VAL A 1 176 ? 1.696 -13.231 -4.754 1.00 87.19 176 VAL A N 1
ATOM 1449 C CA . VAL A 1 176 ? 1.454 -12.561 -3.474 1.00 87.19 176 VAL A CA 1
ATOM 1450 C C . VAL A 1 176 ? 2.746 -12.581 -2.662 1.00 87.19 176 VAL A C 1
ATOM 1452 O O . VAL A 1 176 ? 3.309 -13.642 -2.401 1.00 87.19 176 VAL A O 1
ATOM 1455 N N . LEU A 1 177 ? 3.206 -11.398 -2.259 1.00 85.75 177 LEU A N 1
ATOM 1456 C CA . LEU A 1 177 ? 4.235 -11.218 -1.243 1.00 85.75 177 LEU A CA 1
ATOM 1457 C C . LEU A 1 177 ? 3.664 -10.305 -0.161 1.00 85.75 177 LEU A C 1
ATOM 1459 O O . LEU A 1 177 ? 3.662 -9.077 -0.301 1.00 85.75 177 LEU A O 1
ATOM 1463 N N . TYR A 1 178 ? 3.186 -10.929 0.915 1.00 82.31 178 TYR A N 1
ATOM 1464 C CA . TYR A 1 178 ? 2.606 -10.221 2.049 1.00 82.31 178 TYR A CA 1
ATOM 1465 C C . TYR A 1 178 ? 3.560 -9.165 2.608 1.00 82.31 178 TYR A C 1
ATOM 1467 O O . TYR A 1 178 ? 4.785 -9.321 2.590 1.00 82.31 178 TYR A O 1
ATOM 1475 N N . PHE A 1 179 ? 2.989 -8.061 3.086 1.00 79.44 179 PHE A N 1
ATOM 1476 C CA . PHE A 1 179 ? 3.783 -6.940 3.565 1.00 79.44 179 PHE A CA 1
ATOM 1477 C C . PHE A 1 179 ? 4.575 -7.331 4.827 1.00 79.44 179 PHE A C 1
ATOM 1479 O O . PHE A 1 179 ? 3.996 -7.828 5.797 1.00 79.44 179 PHE A O 1
ATOM 1486 N N . PRO A 1 180 ? 5.900 -7.108 4.844 1.00 75.44 180 PRO A N 1
ATOM 1487 C CA . PRO A 1 180 ? 6.745 -7.556 5.933 1.00 75.44 180 PRO A CA 1
ATOM 1488 C C . PRO A 1 180 ? 6.555 -6.692 7.180 1.00 75.44 180 PRO A C 1
ATOM 1490 O O . PRO A 1 180 ? 6.717 -5.465 7.166 1.00 75.44 180 PRO A O 1
ATOM 1493 N N . LEU A 1 181 ? 6.281 -7.356 8.299 1.00 70.00 181 LEU A N 1
ATOM 1494 C CA . LEU A 1 181 ? 6.186 -6.722 9.603 1.00 70.00 181 LEU A CA 1
ATOM 1495 C C . LEU A 1 181 ? 7.371 -7.125 10.473 1.00 70.00 181 LEU A C 1
ATOM 1497 O O . LEU A 1 181 ? 7.573 -8.298 10.776 1.00 70.00 181 LEU A O 1
ATOM 1501 N N . LYS A 1 182 ? 8.121 -6.126 10.944 1.00 66.94 182 LYS A N 1
ATOM 1502 C CA . LYS A 1 182 ? 9.016 -6.316 12.086 1.00 66.94 182 LYS A CA 1
ATOM 1503 C C . LYS A 1 182 ? 8.190 -6.280 13.358 1.00 66.94 182 LYS A C 1
ATOM 1505 O O . LYS A 1 182 ? 7.919 -5.203 13.901 1.00 66.94 182 LYS A O 1
ATOM 1510 N N . LEU A 1 183 ? 7.772 -7.458 13.790 1.00 62.59 183 LEU A N 1
ATOM 1511 C CA . LEU A 1 183 ? 7.088 -7.647 15.054 1.00 62.59 183 LEU A CA 1
ATOM 1512 C C . LEU A 1 183 ? 8.154 -8.053 16.063 1.00 62.59 183 LEU A C 1
ATOM 1514 O O . LEU A 1 183 ? 8.738 -9.129 15.973 1.00 62.59 183 LEU A O 1
ATOM 1518 N N . SER A 1 184 ? 8.460 -7.152 16.991 1.00 55.53 184 SER A N 1
ATOM 1519 C CA . SER A 1 184 ? 9.156 -7.540 18.207 1.00 55.53 184 SER A CA 1
ATOM 1520 C C . SER A 1 184 ? 8.183 -8.408 18.999 1.00 55.53 184 SER A C 1
ATOM 1522 O O . SER A 1 184 ? 7.191 -7.905 19.525 1.00 55.53 184 SER A O 1
ATOM 1524 N N . LEU A 1 185 ? 8.439 -9.719 19.021 1.00 52.62 185 LEU A N 1
ATOM 1525 C CA . LEU A 1 185 ? 7.789 -10.661 19.929 1.00 52.62 185 LEU A CA 1
ATOM 1526 C C . LEU A 1 185 ? 8.165 -10.235 21.348 1.00 52.62 185 LEU A C 1
ATOM 1528 O O . LEU A 1 185 ? 9.219 -10.588 21.866 1.00 52.62 185 LEU A O 1
ATOM 1532 N N . LEU A 1 186 ? 7.362 -9.355 21.932 1.00 47.19 186 LEU A N 1
ATOM 1533 C CA . LEU A 1 186 ? 7.562 -8.925 23.303 1.00 47.19 186 LEU A CA 1
ATOM 1534 C C . LEU A 1 186 ? 6.841 -9.916 24.215 1.00 47.19 186 LEU A C 1
ATOM 1536 O O . LEU A 1 186 ? 5.723 -10.321 23.888 1.00 47.19 186 LEU A O 1
ATOM 1540 N N . PRO A 1 187 ? 7.461 -10.311 25.340 1.00 46.12 187 PRO A N 1
ATOM 1541 C CA . PRO A 1 187 ? 6.868 -11.267 26.259 1.00 46.12 187 PRO A CA 1
ATOM 1542 C C . PRO A 1 187 ? 5.506 -10.752 26.715 1.00 46.12 187 PRO A C 1
ATOM 1544 O O . PRO A 1 187 ? 5.373 -9.641 27.238 1.00 46.12 187 PRO A O 1
ATOM 1547 N N . VAL A 1 188 ? 4.478 -11.554 26.458 1.00 51.09 188 VAL A N 1
ATOM 1548 C CA . VAL A 1 188 ? 3.104 -11.187 26.759 1.00 51.09 188 VAL A CA 1
ATOM 1549 C C . VAL A 1 188 ? 2.863 -11.416 28.244 1.00 51.09 188 VAL A C 1
ATOM 1551 O O . VAL A 1 188 ? 2.791 -12.550 28.707 1.00 51.09 188 VAL A O 1
ATOM 1554 N N . ASN A 1 189 ? 2.676 -10.335 28.996 1.00 44.28 189 ASN A N 1
ATOM 1555 C CA . ASN A 1 189 ? 2.012 -10.428 30.289 1.00 44.28 189 ASN A CA 1
ATOM 1556 C C . ASN A 1 189 ? 0.501 -10.482 30.045 1.00 44.28 189 ASN A C 1
ATOM 1558 O O . ASN A 1 189 ? -0.163 -9.447 29.995 1.00 44.28 189 ASN A O 1
ATOM 1562 N N . CYS A 1 190 ? -0.043 -11.691 29.889 1.00 45.88 190 CYS A N 1
ATOM 1563 C CA . CYS A 1 190 ? -1.483 -11.934 29.947 1.00 45.88 190 CYS A CA 1
ATOM 1564 C C . CYS A 1 190 ? -1.958 -11.739 31.389 1.00 45.88 190 CYS A C 1
ATOM 1566 O O . CYS A 1 190 ? -2.102 -12.697 32.146 1.00 45.88 190 CYS A O 1
ATOM 1568 N N . LYS A 1 191 ? -2.171 -10.489 31.804 1.00 48.69 191 LYS A N 1
ATOM 1569 C CA . LYS A 1 191 ? -3.012 -10.233 32.971 1.00 48.69 191 LYS A CA 1
ATOM 1570 C C . LYS A 1 191 ? -4.464 -10.221 32.490 1.00 48.69 191 LYS A C 1
ATOM 1572 O O . LYS A 1 191 ? -4.748 -9.475 31.555 1.00 48.69 191 LYS A O 1
ATOM 1577 N N . PRO A 1 192 ? -5.371 -11.002 33.101 1.00 49.25 192 PRO A N 1
ATOM 1578 C CA . PRO A 1 192 ? -6.801 -10.793 32.916 1.00 49.25 192 PRO A CA 1
ATOM 1579 C C . PRO A 1 192 ? -7.105 -9.332 33.254 1.00 49.25 192 PRO A C 1
ATOM 1581 O O . PRO A 1 192 ? -6.720 -8.860 34.331 1.00 49.25 192 PRO A O 1
ATOM 1584 N N . SER A 1 193 ? -7.724 -8.594 32.336 1.00 55.84 193 SER A N 1
ATOM 1585 C CA . SER A 1 193 ? -8.139 -7.219 32.590 1.00 55.84 193 SER A CA 1
ATOM 1586 C C . SER A 1 193 ? -9.243 -7.246 33.652 1.00 55.84 193 SER A C 1
ATOM 1588 O O . SER A 1 193 ? -10.392 -7.577 33.395 1.00 55.84 193 SER A O 1
ATOM 1590 N N . SER A 1 194 ? -8.902 -6.924 34.903 1.00 54.53 194 SER A N 1
ATOM 1591 C CA . SER A 1 194 ? -9.872 -6.803 36.001 1.00 54.53 194 SER A CA 1
ATOM 1592 C C . SER A 1 194 ? -10.618 -5.454 35.954 1.00 54.53 194 SER A C 1
ATOM 1594 O O . SER A 1 194 ? -10.784 -4.800 36.983 1.00 54.53 194 SER A O 1
ATOM 1596 N N . GLY A 1 195 ? -10.993 -4.982 34.761 1.00 72.38 195 GLY A N 1
ATOM 1597 C CA . GLY A 1 195 ? -11.504 -3.631 34.513 1.00 72.38 195 GLY A CA 1
ATOM 1598 C C . GLY A 1 195 ? -12.522 -3.565 33.372 1.00 72.38 195 GLY A C 1
ATOM 1599 O O . GLY A 1 195 ? -12.901 -4.585 32.811 1.00 72.38 195 GLY A O 1
ATOM 1600 N N . ALA A 1 196 ? -12.993 -2.354 33.058 1.00 82.00 196 ALA A N 1
ATOM 1601 C CA . ALA A 1 196 ? -13.909 -2.120 31.940 1.00 82.00 196 ALA A CA 1
ATOM 1602 C C . ALA A 1 196 ? -13.257 -2.497 30.598 1.00 82.00 196 ALA A C 1
ATOM 1604 O O . ALA A 1 196 ? -12.084 -2.174 30.395 1.00 82.00 196 ALA A O 1
ATOM 1605 N N . LEU A 1 197 ? -14.036 -3.116 29.703 1.00 82.50 197 LEU A N 1
ATOM 1606 C CA . LEU A 1 197 ? -13.603 -3.575 28.378 1.00 82.50 197 LEU A CA 1
ATOM 1607 C C . LEU A 1 197 ? -12.940 -2.438 27.595 1.00 82.50 197 LEU A C 1
ATOM 1609 O O . LEU A 1 197 ? -13.554 -1.389 27.410 1.00 82.50 197 LEU A O 1
ATOM 1613 N N . HIS A 1 198 ? -11.716 -2.636 27.116 1.00 84.69 198 HIS A N 1
ATOM 1614 C CA . HIS A 1 198 ? -10.990 -1.648 26.328 1.00 84.69 198 HIS A CA 1
ATOM 1615 C C . HIS A 1 198 ? -11.072 -1.962 24.830 1.00 84.69 198 HIS A C 1
ATOM 1617 O O . HIS A 1 198 ? -10.502 -2.942 24.353 1.00 84.69 198 HIS A O 1
ATOM 1623 N N . ILE A 1 199 ? -11.762 -1.098 24.089 1.00 83.38 199 ILE A N 1
ATOM 1624 C CA . ILE A 1 199 ? -11.981 -1.187 22.643 1.00 83.38 199 ILE A CA 1
ATOM 1625 C C . ILE A 1 199 ? -11.040 -0.213 21.927 1.00 83.38 199 ILE A C 1
ATOM 1627 O O . ILE A 1 199 ? -11.014 0.970 22.262 1.00 83.38 199 ILE A O 1
ATOM 1631 N N . THR A 1 200 ? -10.312 -0.659 20.903 1.00 86.88 200 THR A N 1
ATOM 1632 C CA . THR A 1 200 ? -9.432 0.213 20.107 1.00 86.88 200 THR A CA 1
ATOM 1633 C C . THR A 1 200 ? -9.798 0.209 18.632 1.00 86.88 200 THR A C 1
ATOM 1635 O O . THR A 1 200 ? -9.963 -0.845 18.023 1.00 86.88 200 THR A O 1
ATOM 1638 N N . TRP A 1 201 ? -9.836 1.402 18.040 1.00 87.94 201 TRP A N 1
ATOM 1639 C CA . TRP A 1 201 ? -9.989 1.627 16.604 1.00 87.94 201 TRP A CA 1
ATOM 1640 C C . TRP A 1 201 ? -8.725 2.307 16.059 1.00 87.94 201 TRP A C 1
ATOM 1642 O O . TRP A 1 201 ? -8.531 3.507 16.275 1.00 87.94 201 TRP A O 1
ATOM 1652 N N . PRO A 1 202 ? -7.810 1.555 15.419 1.00 87.94 202 PRO A N 1
ATOM 1653 C CA . PRO A 1 202 ? -6.508 2.058 15.005 1.00 87.94 202 PRO A CA 1
ATOM 1654 C C . PRO A 1 202 ? -6.499 2.455 13.526 1.00 87.94 202 PRO A C 1
ATOM 1656 O O . PRO A 1 202 ? -5.820 1.840 12.703 1.00 87.94 202 PRO A O 1
ATOM 1659 N N . HIS A 1 203 ? -7.250 3.485 13.150 1.00 85.00 203 HIS A N 1
ATOM 1660 C CA . HIS A 1 203 ? -7.357 3.905 11.755 1.00 85.00 203 HIS A CA 1
ATOM 1661 C C . HIS A 1 203 ? -7.116 5.398 11.571 1.00 85.00 203 HIS A C 1
ATOM 1663 O O . HIS A 1 203 ? -7.371 6.225 12.440 1.00 85.00 203 HIS A O 1
ATOM 1669 N N . ARG A 1 204 ? -6.610 5.763 10.390 1.00 84.19 204 ARG A N 1
ATOM 1670 C CA . ARG A 1 204 ? -6.550 7.171 9.986 1.00 84.19 204 ARG A CA 1
ATOM 1671 C C . ARG A 1 204 ? -7.954 7.764 10.010 1.00 84.19 204 ARG A C 1
ATOM 1673 O O . ARG A 1 204 ? -8.927 7.070 9.722 1.00 84.19 204 ARG A O 1
ATOM 1680 N N . TRP A 1 205 ? -8.047 9.042 10.353 1.00 88.94 205 TRP A N 1
ATOM 1681 C CA . TRP A 1 205 ? -9.330 9.731 10.481 1.00 88.94 205 TRP A CA 1
ATOM 1682 C C . TRP A 1 205 ? -9.854 10.148 9.109 1.00 88.94 205 TRP A C 1
ATOM 1684 O O . TRP A 1 205 ? -9.873 11.322 8.752 1.00 88.94 205 TRP A O 1
ATOM 1694 N N . GLU A 1 206 ? -10.225 9.149 8.318 1.00 83.12 206 GLU A N 1
ATOM 1695 C CA . GLU A 1 206 ? -10.623 9.280 6.922 1.00 83.12 206 GLU A CA 1
ATOM 1696 C C . GLU A 1 206 ? -11.974 8.581 6.703 1.00 83.12 206 GLU A C 1
ATOM 1698 O O . GLU A 1 206 ? -12.334 7.638 7.408 1.00 83.12 206 GLU A O 1
ATOM 1703 N N . HIS A 1 207 ? -12.750 9.058 5.728 1.00 79.25 207 HIS A N 1
ATOM 1704 C CA . HIS A 1 207 ? -14.099 8.542 5.462 1.00 79.25 207 HIS A CA 1
ATOM 1705 C C . HIS A 1 207 ? -14.113 7.072 5.015 1.00 79.25 207 HIS A C 1
ATOM 1707 O O . HIS A 1 207 ? -15.027 6.343 5.375 1.00 79.25 207 HIS A O 1
ATOM 1713 N N . ASP A 1 208 ? -13.106 6.619 4.261 1.00 72.62 208 ASP A N 1
ATOM 1714 C CA . ASP A 1 208 ? -12.986 5.226 3.802 1.00 72.62 208 ASP A CA 1
ATOM 1715 C C . ASP A 1 208 ? -12.742 4.237 4.951 1.00 72.62 208 ASP A C 1
ATOM 1717 O O . ASP A 1 208 ? -12.862 3.025 4.769 1.00 72.62 208 ASP A O 1
ATOM 1721 N N . LYS A 1 209 ? -12.426 4.748 6.148 1.00 80.25 209 LYS A N 1
ATOM 1722 C CA . LYS A 1 209 ? -12.307 3.949 7.366 1.00 80.25 209 LYS A CA 1
ATOM 1723 C C . LYS A 1 209 ? -13.637 3.761 8.095 1.00 80.25 209 LYS A C 1
ATOM 1725 O O . LYS A 1 209 ? -13.650 3.063 9.096 1.00 80.25 209 LYS A O 1
ATOM 1730 N N . ASN A 1 210 ? -14.726 4.343 7.584 1.00 77.31 210 ASN A N 1
ATOM 1731 C CA . ASN A 1 210 ? -16.084 4.268 8.132 1.00 77.31 210 ASN A CA 1
ATOM 1732 C C . ASN A 1 210 ? -16.152 4.490 9.663 1.00 77.31 210 ASN A C 1
ATOM 1734 O O . ASN A 1 210 ? -16.581 3.614 10.420 1.00 77.31 210 ASN A O 1
ATOM 1738 N N . PRO A 1 211 ? -15.671 5.642 10.160 1.00 86.38 211 PRO A N 1
ATOM 1739 C CA . PRO A 1 211 ? -15.738 5.968 11.583 1.00 86.38 211 PRO A CA 1
ATOM 1740 C C . PRO A 1 211 ? -17.177 6.179 12.083 1.00 86.38 211 PRO A C 1
ATOM 1742 O O . PRO A 1 211 ? -17.429 6.014 13.271 1.00 86.38 211 PRO A O 1
ATOM 1745 N N . GLN A 1 212 ? -18.122 6.530 11.202 1.00 84.88 212 GLN A N 1
ATOM 1746 C CA . GLN A 1 212 ? -19.530 6.749 11.549 1.00 84.88 212 GLN A CA 1
ATOM 1747 C C . GLN A 1 212 ? -20.160 5.501 12.164 1.00 84.88 212 GLN A C 1
ATOM 1749 O O . GLN A 1 212 ? -20.721 5.575 13.253 1.00 84.88 212 GLN A O 1
ATOM 1754 N N . GLU A 1 213 ? -20.031 4.362 11.487 1.00 77.38 213 GLU A N 1
ATOM 1755 C CA . GLU A 1 213 ? -20.593 3.103 11.967 1.00 77.38 213 GLU A CA 1
ATOM 1756 C C . GLU A 1 213 ? -19.931 2.654 13.273 1.00 77.38 213 GLU A C 1
ATOM 1758 O O . GLU A 1 213 ? -20.615 2.266 14.219 1.00 77.38 213 GLU A O 1
ATOM 1763 N N . PHE A 1 214 ? -18.605 2.802 13.368 1.00 84.88 214 PHE A N 1
ATOM 1764 C CA . PHE A 1 214 ? -17.877 2.529 14.604 1.00 84.88 214 PHE A CA 1
ATOM 1765 C C . PHE A 1 214 ? -18.436 3.344 15.779 1.00 84.88 214 PHE A C 1
ATOM 1767 O O . PHE A 1 214 ? -18.726 2.785 16.835 1.00 84.88 214 PHE A O 1
ATOM 1774 N N . PHE A 1 215 ? -18.624 4.655 15.603 1.00 88.56 215 PHE A N 1
ATOM 1775 C CA . PHE A 1 215 ? -19.155 5.510 16.663 1.00 88.56 215 PHE A CA 1
ATOM 1776 C C . PHE A 1 215 ? -20.615 5.220 16.995 1.00 88.56 215 PHE A C 1
ATOM 1778 O O . PHE A 1 215 ? -20.961 5.271 18.172 1.00 88.56 215 PHE A O 1
ATOM 1785 N N . GLN A 1 216 ? -21.443 4.865 16.009 1.00 79.50 216 GLN A N 1
ATOM 1786 C CA . GLN A 1 216 ? -22.833 4.492 16.260 1.00 79.50 216 GLN A CA 1
ATOM 1787 C C . GLN A 1 216 ? -22.923 3.286 17.200 1.00 79.50 216 GLN A C 1
ATOM 1789 O O . GLN A 1 216 ? -23.632 3.355 18.199 1.00 79.50 216 GLN A O 1
ATOM 1794 N N . VAL A 1 217 ? -22.121 2.243 16.961 1.00 80.81 217 VAL A N 1
ATOM 1795 C CA . VAL A 1 217 ? -22.067 1.076 17.856 1.00 80.81 217 VAL A CA 1
ATOM 1796 C C . VAL A 1 217 ? -21.663 1.481 19.273 1.00 80.81 217 VAL A C 1
ATOM 1798 O O . VAL A 1 217 ? -22.253 1.011 20.241 1.00 80.81 217 VAL A O 1
ATOM 1801 N N . LEU A 1 218 ? -20.690 2.384 19.430 1.00 84.75 218 LEU A N 1
ATOM 1802 C CA . LEU A 1 218 ? -20.302 2.856 20.763 1.00 84.75 218 LEU A CA 1
ATOM 1803 C C . LEU A 1 218 ? -21.404 3.667 21.453 1.00 84.75 218 LEU A C 1
ATOM 1805 O O . LEU A 1 218 ? -21.520 3.598 22.676 1.00 84.75 218 LEU A O 1
ATOM 1809 N N . PHE A 1 219 ? -22.200 4.431 20.704 1.00 85.75 219 PHE A N 1
ATOM 1810 C CA . PHE A 1 219 ? -23.355 5.136 21.259 1.00 85.75 219 PHE A CA 1
ATOM 1811 C C . PHE A 1 219 ? -24.423 4.149 21.735 1.00 85.75 219 PHE A C 1
ATOM 1813 O O . PHE A 1 219 ? -24.913 4.294 22.851 1.00 85.75 219 PHE A O 1
ATOM 1820 N N . ASP A 1 220 ? -24.684 3.089 20.971 1.00 75.69 220 ASP A N 1
ATOM 1821 C CA . ASP A 1 220 ? -25.628 2.041 21.367 1.00 75.69 220 ASP A CA 1
ATOM 1822 C C . ASP A 1 220 ? -25.169 1.322 22.656 1.00 75.69 220 ASP A C 1
ATOM 1824 O O . ASP A 1 220 ? -25.986 0.990 23.519 1.00 75.69 220 ASP A O 1
ATOM 1828 N N . LEU A 1 221 ? -23.852 1.131 22.847 1.00 81.06 221 LEU A N 1
ATOM 1829 C CA . LEU A 1 221 ? -23.294 0.591 24.097 1.00 81.06 221 LEU A CA 1
ATOM 1830 C C . LEU A 1 221 ? -23.529 1.524 25.298 1.00 81.06 221 LEU A C 1
ATOM 1832 O O . LEU A 1 221 ? -23.813 1.035 26.397 1.00 81.06 221 LEU A O 1
ATOM 1836 N N . ILE A 1 222 ? -23.427 2.846 25.103 1.00 85.12 222 ILE A N 1
ATOM 1837 C CA . ILE A 1 222 ? -23.756 3.844 26.138 1.00 85.12 222 ILE A CA 1
ATOM 1838 C C . ILE A 1 222 ? -25.244 3.767 26.483 1.00 85.12 222 ILE A C 1
ATOM 1840 O O . ILE A 1 222 ? -25.588 3.731 27.665 1.00 85.12 222 ILE A O 1
ATOM 1844 N N . ASP A 1 223 ? -26.114 3.702 25.475 1.00 81.06 223 ASP A N 1
ATOM 1845 C CA . ASP A 1 223 ? -27.568 3.643 25.661 1.00 81.06 223 ASP A CA 1
ATOM 1846 C C . ASP A 1 223 ? -28.002 2.359 26.390 1.00 81.06 223 ASP A C 1
ATOM 1848 O O . ASP A 1 223 ? -28.951 2.369 27.176 1.00 81.06 223 ASP A O 1
ATOM 1852 N N . CYS A 1 224 ? -27.250 1.265 26.219 1.00 83.50 224 CYS A N 1
ATOM 1853 C CA . CYS A 1 224 ? -27.410 0.025 26.984 1.00 83.50 224 CYS A CA 1
ATOM 1854 C C . CYS A 1 224 ? -26.851 0.094 28.421 1.00 83.50 224 CYS A C 1
ATOM 1856 O O . CYS A 1 224 ? -26.974 -0.875 29.173 1.00 83.50 224 CYS A O 1
ATOM 1858 N N . GLY A 1 225 ? -26.218 1.202 28.818 1.00 85.12 225 GLY A N 1
ATOM 1859 C CA . GLY A 1 225 ? -25.627 1.388 30.145 1.00 85.12 225 GLY A CA 1
ATOM 1860 C C . GLY A 1 225 ? -24.364 0.557 30.393 1.00 85.12 225 GLY A C 1
ATOM 1861 O O . GLY A 1 225 ? -24.044 0.259 31.547 1.00 85.12 225 GLY A O 1
ATOM 1862 N N . LEU A 1 226 ? -23.654 0.148 29.336 1.00 84.44 226 LEU A N 1
ATOM 1863 C CA . LEU A 1 226 ? -22.459 -0.687 29.447 1.00 84.44 226 LEU A CA 1
ATOM 1864 C C . LEU A 1 226 ? -21.215 0.151 29.758 1.00 84.44 226 LEU A C 1
ATOM 1866 O O . LEU A 1 226 ? -21.015 1.246 29.235 1.00 84.44 226 LEU A O 1
ATOM 1870 N N . ASN A 1 227 ? -20.339 -0.390 30.605 1.00 86.88 227 ASN A N 1
ATOM 1871 C CA . ASN A 1 227 ? -19.082 0.258 30.960 1.00 86.88 227 ASN A CA 1
ATOM 1872 C C . ASN A 1 227 ? -17.934 -0.269 30.091 1.00 86.88 227 ASN A C 1
ATOM 1874 O O . ASN A 1 227 ? -17.618 -1.458 30.120 1.00 86.88 227 ASN A O 1
ATOM 1878 N N . PHE A 1 228 ? -17.285 0.630 29.359 1.00 87.38 228 PHE A N 1
ATOM 1879 C CA . PHE A 1 228 ? -16.155 0.331 28.485 1.00 87.38 228 PHE A CA 1
ATOM 1880 C C . PHE A 1 228 ? -15.213 1.536 28.393 1.00 87.38 228 PHE A C 1
ATOM 1882 O O . PHE A 1 228 ? -15.579 2.661 28.739 1.00 87.38 228 PHE A O 1
ATOM 1889 N N . LYS A 1 229 ? -14.000 1.293 27.904 1.00 93.12 229 LYS A N 1
ATOM 1890 C CA . LYS A 1 229 ? -13.028 2.309 27.508 1.00 93.12 229 LYS A CA 1
ATOM 1891 C C . LYS A 1 229 ? -12.811 2.245 26.005 1.00 93.12 229 LYS A C 1
ATOM 1893 O O . LYS A 1 229 ? -12.789 1.154 25.441 1.00 93.12 229 LYS A O 1
ATOM 1898 N N . VAL A 1 230 ? -12.586 3.387 25.365 1.00 92.50 230 VAL A N 1
ATOM 1899 C CA . VAL A 1 230 ? -12.291 3.460 23.932 1.00 92.50 230 VAL A CA 1
ATOM 1900 C C . VAL A 1 230 ? -10.985 4.197 23.646 1.00 92.50 230 VAL A C 1
ATOM 1902 O O . VAL A 1 230 ? -10.748 5.296 24.149 1.00 92.50 230 VAL A O 1
ATOM 1905 N N . SER A 1 231 ? -10.147 3.607 22.798 1.00 94.31 231 SER A N 1
ATOM 1906 C CA . SER A 1 231 ? -8.987 4.258 22.193 1.00 94.31 231 SER A CA 1
ATOM 1907 C C . SER A 1 231 ? -9.205 4.445 20.694 1.00 94.31 231 SER A C 1
ATOM 1909 O O . SER A 1 231 ? -9.211 3.488 19.925 1.00 94.31 231 SER A O 1
ATOM 1911 N N . VAL A 1 232 ? -9.354 5.693 20.256 1.00 93.69 232 VAL A N 1
ATOM 1912 C CA . VAL A 1 232 ? -9.495 6.042 18.834 1.00 93.69 232 VAL A CA 1
ATOM 1913 C C . VAL A 1 232 ? -8.160 6.583 18.357 1.00 93.69 232 VAL A C 1
ATOM 1915 O O . VAL A 1 232 ? -7.815 7.731 18.627 1.00 93.69 232 VAL A O 1
ATOM 1918 N N . LEU A 1 233 ? -7.372 5.741 17.695 1.00 92.19 233 LEU A N 1
ATOM 1919 C CA . LEU A 1 233 ? -5.985 6.035 17.339 1.00 92.19 233 LEU A CA 1
ATOM 1920 C C . LEU A 1 233 ? -5.859 6.308 15.848 1.00 92.19 233 LEU A C 1
ATOM 1922 O O . LEU A 1 233 ? -6.550 5.691 15.051 1.00 92.19 233 LEU A O 1
ATOM 1926 N N . GLY A 1 234 ? -4.905 7.154 15.464 1.00 86.56 234 GLY A N 1
ATOM 1927 C CA . GLY A 1 234 ? -4.540 7.336 14.060 1.00 86.56 234 GLY A CA 1
ATOM 1928 C C . GLY A 1 234 ? -4.156 8.761 13.708 1.00 86.56 234 GLY A C 1
ATOM 1929 O O . GLY A 1 234 ? -4.343 9.693 14.488 1.00 86.56 234 GLY A O 1
ATOM 1930 N N . GLN A 1 235 ? -3.560 8.926 12.528 1.00 81.81 235 GLN A N 1
ATOM 1931 C CA . GLN A 1 235 ? -3.186 10.244 12.031 1.00 81.81 235 GLN A CA 1
ATOM 1932 C C . GLN A 1 235 ? -4.428 11.021 11.576 1.00 81.81 235 GLN A C 1
ATOM 1934 O O . GLN A 1 235 ? -5.310 10.472 10.915 1.00 81.81 235 GLN A O 1
ATOM 1939 N N . CYS A 1 236 ? -4.449 12.305 11.923 1.00 79.50 236 CYS A N 1
ATOM 1940 C CA . CYS A 1 236 ? -5.408 13.293 11.452 1.00 79.50 236 CYS A CA 1
ATOM 1941 C C . CYS A 1 236 ? -4.757 14.116 10.326 1.00 79.50 236 CYS A C 1
ATOM 1943 O O . CYS A 1 236 ? -3.608 14.552 10.458 1.00 79.50 236 CYS A O 1
ATOM 1945 N N . TYR A 1 237 ? -5.476 14.293 9.217 1.00 74.69 237 TYR A N 1
ATOM 1946 C CA . TYR A 1 237 ? -5.068 15.143 8.094 1.00 74.69 237 TYR A CA 1
ATOM 1947 C C . TYR A 1 237 ? -5.959 16.393 8.016 1.00 74.69 237 TYR A C 1
ATOM 1949 O O . TYR A 1 237 ? -6.618 16.760 8.980 1.00 74.69 237 TYR A O 1
ATOM 1957 N N . SER A 1 238 ? -5.945 17.096 6.883 1.00 67.06 238 SER A N 1
ATOM 1958 C CA . SER A 1 238 ? -6.644 18.376 6.722 1.00 67.06 238 SER A CA 1
ATOM 1959 C C . SER A 1 238 ? -8.173 18.280 6.743 1.00 67.06 238 SER A C 1
ATOM 1961 O O . SER A 1 238 ? -8.819 19.264 7.078 1.00 67.06 238 SER A O 1
ATOM 1963 N N . GLU A 1 239 ? -8.746 17.131 6.380 1.00 73.12 239 GLU A N 1
ATOM 1964 C CA . GLU A 1 239 ? -10.188 16.876 6.456 1.00 73.12 239 GLU A CA 1
ATOM 1965 C C . GLU A 1 239 ? -10.443 15.769 7.475 1.00 73.12 239 GLU A C 1
ATOM 1967 O O . GLU A 1 239 ? -9.940 14.658 7.313 1.00 73.12 239 GLU A O 1
ATOM 1972 N N . VAL A 1 240 ? -11.230 16.074 8.504 1.00 80.62 240 VAL A N 1
ATOM 1973 C CA . VAL A 1 240 ? -11.694 15.108 9.501 1.00 80.62 240 VAL A CA 1
ATOM 1974 C C . VAL A 1 240 ? -13.208 14.987 9.358 1.00 80.62 240 VAL A C 1
ATOM 1976 O O . VAL A 1 240 ? -13.873 16.021 9.321 1.00 80.62 240 VAL A O 1
ATOM 1979 N N . PRO A 1 241 ? -13.768 13.768 9.280 1.00 83.12 241 PRO A N 1
ATOM 1980 C CA . PRO A 1 241 ? -15.214 13.581 9.265 1.00 83.12 241 PRO A CA 1
ATOM 1981 C C . PRO A 1 241 ? -15.893 14.208 10.496 1.00 83.12 241 PRO A C 1
ATOM 1983 O O . PRO A 1 241 ? -15.426 14.028 11.621 1.00 83.12 241 PRO A O 1
ATOM 1986 N N . ASP A 1 242 ? -17.034 14.876 10.308 1.00 87.69 242 ASP A N 1
ATOM 1987 C CA . ASP A 1 242 ? -17.733 15.592 11.392 1.00 87.69 242 ASP A CA 1
ATOM 1988 C C . ASP A 1 242 ? -18.119 14.690 12.578 1.00 87.69 242 ASP A C 1
ATOM 1990 O O . ASP A 1 242 ? -18.162 15.145 13.724 1.00 87.69 242 ASP A O 1
ATOM 1994 N N . CYS A 1 243 ? -18.318 13.390 12.326 1.00 90.00 243 CYS A N 1
ATOM 1995 C CA . CYS A 1 243 ? -18.674 12.403 13.345 1.00 90.00 243 CYS A CA 1
ATOM 1996 C C . CYS A 1 243 ? -17.638 12.291 14.475 1.00 90.00 243 CYS A C 1
ATOM 1998 O O . CYS A 1 243 ? -18.009 11.940 15.590 1.00 90.00 243 CYS A O 1
ATOM 2000 N N . PHE A 1 244 ? -16.362 12.628 14.240 1.00 92.69 244 PHE A N 1
ATOM 2001 C CA . PHE A 1 244 ? -15.344 12.624 15.298 1.00 92.69 244 PHE A CA 1
ATOM 2002 C C . PHE A 1 244 ? -15.620 13.676 16.379 1.00 92.69 244 PHE A C 1
ATOM 2004 O O . PHE A 1 244 ? -15.381 13.412 17.555 1.00 92.69 244 PHE A O 1
ATOM 2011 N N . ASN A 1 245 ? -16.136 14.853 16.009 1.00 90.81 245 ASN A N 1
ATOM 2012 C CA . ASN A 1 245 ? -16.429 15.914 16.977 1.00 90.81 245 ASN A CA 1
ATOM 2013 C C . ASN A 1 245 ? -17.610 15.530 17.873 1.00 90.81 245 ASN A C 1
ATOM 2015 O O . ASN A 1 245 ? -17.546 15.690 19.091 1.00 90.81 245 ASN A O 1
ATOM 2019 N N . GLU A 1 246 ? -18.670 14.984 17.275 1.00 93.31 246 GLU A N 1
ATOM 2020 C CA . GLU A 1 246 ? -19.822 14.465 18.014 1.00 93.31 246 GLU A CA 1
ATOM 2021 C C . GLU A 1 246 ? -19.413 13.316 18.944 1.00 93.31 246 GLU A C 1
ATOM 2023 O O . GLU A 1 246 ? -19.749 13.318 20.132 1.00 93.31 246 GLU A O 1
ATOM 2028 N N . ALA A 1 247 ? -18.633 12.368 18.418 1.00 94.06 247 ALA A N 1
ATOM 2029 C CA . ALA A 1 247 ? -18.145 11.221 19.167 1.00 94.06 247 ALA A CA 1
ATOM 2030 C C . ALA A 1 247 ? -17.274 11.634 20.354 1.00 94.06 247 ALA A C 1
ATOM 2032 O O . ALA A 1 247 ? -17.456 11.100 21.443 1.00 94.06 247 ALA A O 1
ATOM 2033 N N . TYR A 1 248 ? -16.392 12.624 20.190 1.00 94.31 248 TYR A N 1
ATOM 2034 C CA . TYR A 1 248 ? -15.555 13.119 21.284 1.00 94.31 248 TYR A CA 1
ATOM 2035 C C . TYR A 1 248 ? -16.382 13.636 22.470 1.00 94.31 248 TYR A C 1
ATOM 2037 O O . TYR A 1 248 ? -16.049 13.382 23.627 1.00 94.31 248 TYR A O 1
ATOM 2045 N N . ILE A 1 249 ? -17.487 14.334 22.188 1.00 94.12 249 ILE A N 1
ATOM 2046 C CA . ILE A 1 249 ? -18.382 14.871 23.219 1.00 94.12 249 ILE A CA 1
ATOM 2047 C C . ILE A 1 249 ? -19.135 13.730 23.914 1.00 94.12 249 ILE A C 1
ATOM 2049 O O . ILE A 1 249 ? -19.089 13.622 25.144 1.00 94.12 249 ILE A O 1
ATOM 2053 N N . LYS A 1 250 ? -19.794 12.860 23.137 1.00 93.94 250 LYS A N 1
ATOM 2054 C CA . LYS A 1 250 ? -20.617 11.754 23.658 1.00 93.94 250 LYS A CA 1
ATOM 2055 C C . LYS A 1 250 ? -19.800 10.696 24.409 1.00 93.94 250 LYS A C 1
ATOM 2057 O O . LYS A 1 250 ? -20.261 10.182 25.421 1.00 93.94 250 LYS A O 1
ATOM 2062 N N . LEU A 1 251 ? -18.580 10.403 23.954 1.00 94.62 251 LEU A N 1
ATOM 2063 C CA . LEU A 1 251 ? -17.700 9.379 24.534 1.00 94.62 251 LEU A CA 1
ATOM 2064 C C . LEU A 1 251 ? -16.757 9.923 25.613 1.00 94.62 251 LEU A C 1
ATOM 2066 O O . LEU A 1 251 ? -15.931 9.168 26.111 1.00 94.62 251 LEU A O 1
ATOM 2070 N N . SER A 1 252 ? -16.850 11.199 25.995 1.00 93.81 252 SER A N 1
ATOM 2071 C CA . SER A 1 252 ? -15.911 11.868 26.916 1.00 93.81 252 SER A CA 1
ATOM 2072 C C . SER A 1 252 ? -15.551 11.071 28.182 1.00 93.81 252 SER A C 1
ATOM 2074 O O . SER A 1 252 ? -14.379 11.025 28.550 1.00 93.81 252 SER A O 1
ATOM 2076 N N . ASN A 1 253 ? -16.513 10.382 28.805 1.00 93.50 253 ASN A N 1
ATOM 2077 C CA . ASN A 1 253 ? -16.283 9.560 30.007 1.00 93.50 253 ASN A CA 1
ATOM 2078 C C . ASN A 1 253 ? -15.681 8.169 29.725 1.00 93.50 253 ASN A C 1
ATOM 2080 O O . ASN A 1 253 ? -15.239 7.488 30.649 1.00 93.50 253 ASN A O 1
ATOM 2084 N N . HIS A 1 254 ? -15.670 7.748 28.463 1.00 94.25 254 HIS A N 1
ATOM 2085 C CA . HIS A 1 254 ? -15.198 6.447 27.994 1.00 94.25 254 HIS A CA 1
ATOM 2086 C C . HIS A 1 254 ? -13.846 6.534 27.269 1.00 94.25 254 HIS A C 1
ATOM 2088 O O . HIS A 1 254 ? -13.187 5.514 27.081 1.00 94.25 254 HIS A O 1
ATOM 2094 N N . ILE A 1 255 ? -13.398 7.722 26.848 1.00 95.75 255 ILE A N 1
ATOM 2095 C CA . ILE A 1 255 ? -12.146 7.881 26.093 1.00 95.75 255 ILE A CA 1
ATOM 2096 C C . ILE A 1 255 ? -10.930 7.573 26.979 1.00 95.75 255 ILE A C 1
ATOM 2098 O O . ILE A 1 255 ? -10.667 8.254 27.967 1.00 95.75 255 ILE A O 1
ATOM 2102 N N . ALA A 1 256 ? -10.145 6.576 26.569 1.00 94.50 256 ALA A N 1
ATOM 2103 C CA . ALA A 1 256 ? -8.816 6.298 27.106 1.00 94.50 256 ALA A CA 1
ATOM 2104 C C . ALA A 1 256 ? -7.727 7.028 26.308 1.00 94.50 256 ALA A C 1
ATOM 2106 O O . ALA A 1 256 ? -6.856 7.666 26.893 1.00 94.50 256 ALA A O 1
ATOM 2107 N N . ASN A 1 257 ? -7.790 6.968 24.974 1.00 94.88 257 ASN A N 1
ATOM 2108 C CA . ASN A 1 257 ? -6.838 7.632 24.081 1.00 94.88 257 ASN A CA 1
ATOM 2109 C C . ASN A 1 257 ? -7.551 8.187 22.842 1.00 94.88 257 ASN A C 1
ATOM 2111 O O . ASN A 1 257 ? -8.465 7.559 22.307 1.00 94.88 257 ASN A O 1
ATOM 2115 N N . TRP A 1 258 ? -7.111 9.348 22.353 1.00 94.69 258 TRP A N 1
ATOM 2116 C CA . TRP A 1 258 ? -7.732 10.018 21.208 1.00 94.69 258 TRP A CA 1
ATOM 2117 C C . TRP A 1 258 ? -6.680 10.662 20.300 1.00 94.69 258 TRP A C 1
ATOM 2119 O O . TRP A 1 258 ? -5.962 11.577 20.704 1.00 94.69 258 TRP A O 1
ATOM 2129 N N . GLY A 1 259 ? -6.597 10.186 19.060 1.00 91.62 259 GLY A N 1
ATOM 2130 C CA . GLY A 1 259 ? -5.743 10.722 18.006 1.00 91.62 259 GLY A CA 1
ATOM 2131 C C . GLY A 1 259 ? -4.384 10.035 17.855 1.00 91.62 259 GLY A C 1
ATOM 2132 O O . GLY A 1 259 ? -4.173 8.872 18.214 1.00 91.62 259 GLY A O 1
ATOM 2133 N N . PHE A 1 260 ? -3.457 10.764 17.235 1.00 89.69 260 PHE A N 1
ATOM 2134 C CA . PHE A 1 260 ? -2.161 10.243 16.810 1.00 89.69 260 PHE A CA 1
ATOM 2135 C C . PHE A 1 260 ? -1.201 10.031 17.984 1.00 89.69 260 PHE A C 1
ATOM 2137 O O . PHE A 1 260 ? -0.981 10.933 18.793 1.00 89.69 260 PHE A O 1
ATOM 2144 N N . GLN A 1 261 ? -0.558 8.863 18.017 1.00 90.12 261 GLN A N 1
ATOM 2145 C CA . GLN A 1 261 ? 0.457 8.534 19.016 1.00 90.12 261 GLN A CA 1
ATOM 2146 C C . GLN A 1 261 ? 1.843 8.969 18.545 1.00 90.12 261 GLN A C 1
ATOM 2148 O O . GLN A 1 261 ? 2.260 8.667 17.429 1.00 90.12 261 GLN A O 1
ATOM 2153 N N . LYS A 1 262 ? 2.571 9.688 19.408 1.00 84.69 262 LYS A N 1
ATOM 2154 C CA . LYS A 1 262 ? 3.854 10.328 19.058 1.00 84.69 262 LYS A CA 1
ATOM 2155 C C . LYS A 1 262 ? 4.985 9.334 18.785 1.00 84.69 262 LYS A C 1
ATOM 2157 O O . LYS A 1 262 ? 5.957 9.702 18.130 1.00 84.69 262 LYS A O 1
ATOM 2162 N N . SER A 1 263 ? 4.878 8.111 19.295 1.00 84.69 263 SER A N 1
ATOM 2163 C CA . SER A 1 263 ? 5.871 7.056 19.112 1.00 84.69 263 SER A CA 1
ATOM 2164 C C . SER A 1 263 ? 5.207 5.718 18.803 1.00 84.69 263 SER A C 1
ATOM 2166 O O . SER A 1 263 ? 4.057 5.467 19.179 1.00 84.69 263 SER A O 1
ATOM 2168 N N . LYS A 1 264 ? 5.950 4.840 18.118 1.00 79.50 264 LYS A N 1
ATOM 2169 C CA . LYS A 1 264 ? 5.500 3.472 17.838 1.00 79.50 264 LYS A CA 1
ATOM 2170 C C . LYS A 1 264 ? 5.336 2.691 19.143 1.00 79.50 264 LYS A C 1
ATOM 2172 O O . LYS A 1 264 ? 4.431 1.878 19.259 1.00 79.50 264 LYS A O 1
ATOM 2177 N N . GLU A 1 265 ? 6.177 2.964 20.129 1.00 81.88 265 GLU A N 1
ATOM 2178 C CA . GLU A 1 265 ? 6.182 2.310 21.435 1.00 81.88 265 GLU A CA 1
ATOM 2179 C C . GLU A 1 265 ? 4.892 2.608 22.206 1.00 81.88 265 GLU A C 1
ATOM 2181 O O . GLU A 1 265 ? 4.248 1.674 22.673 1.00 81.88 265 GLU A O 1
ATOM 2186 N N . SER A 1 266 ? 4.461 3.875 22.235 1.00 85.00 266 SER A N 1
ATOM 2187 C CA . SER A 1 266 ? 3.203 4.290 22.870 1.00 85.00 266 SER A CA 1
ATOM 2188 C C . SER A 1 266 ? 1.984 3.681 22.171 1.00 85.00 266 SER A C 1
ATOM 2190 O O . SER A 1 266 ? 1.074 3.183 22.828 1.00 85.00 266 SER A O 1
ATOM 2192 N N . TYR A 1 267 ? 1.994 3.628 20.835 1.00 85.31 267 TYR A N 1
ATOM 2193 C CA . TYR A 1 267 ? 0.964 2.917 20.074 1.00 85.31 267 TYR A CA 1
ATOM 2194 C C . TYR A 1 267 ? 0.891 1.429 20.455 1.00 85.31 267 TYR A C 1
ATOM 2196 O O . TYR A 1 267 ? -0.191 0.897 20.698 1.00 85.31 267 TYR A O 1
ATOM 2204 N N . MET A 1 268 ? 2.045 0.761 20.555 1.00 79.69 268 MET A N 1
ATOM 2205 C CA . MET A 1 268 ? 2.108 -0.647 20.949 1.00 79.69 268 MET A CA 1
ATOM 2206 C C . MET A 1 268 ? 1.672 -0.870 22.402 1.00 79.69 268 MET A C 1
ATOM 2208 O O . MET A 1 268 ? 1.078 -1.902 22.688 1.00 79.69 268 MET A O 1
ATOM 2212 N N . GLU A 1 269 ? 1.946 0.059 23.319 1.00 82.44 269 GLU A N 1
ATOM 2213 C CA . GLU A 1 269 ? 1.477 -0.011 24.711 1.00 82.44 269 GLU A CA 1
ATOM 2214 C C . GLU A 1 269 ? -0.048 0.017 24.802 1.00 82.44 269 GLU A C 1
ATOM 2216 O O . GLU A 1 269 ? -0.627 -0.859 25.441 1.00 82.44 269 GLU A O 1
ATOM 2221 N N . ILE A 1 270 ? -0.703 0.928 24.079 1.00 85.56 270 ILE A N 1
ATOM 2222 C CA . ILE A 1 270 ? -2.172 0.997 24.042 1.00 85.56 270 ILE A CA 1
ATOM 2223 C C . ILE A 1 270 ? -2.758 -0.304 23.485 1.00 85.56 270 ILE A C 1
ATOM 2225 O O . ILE A 1 270 ? -3.704 -0.853 24.051 1.00 85.56 270 ILE A O 1
ATOM 2229 N N . LEU A 1 271 ? -2.168 -0.845 22.413 1.00 79.50 271 LEU A N 1
ATOM 2230 C CA . LEU A 1 271 ? -2.598 -2.131 21.860 1.00 79.50 271 LEU A CA 1
ATOM 2231 C C . LEU A 1 271 ? -2.403 -3.302 22.835 1.00 79.50 271 LEU A C 1
ATOM 2233 O O . LEU A 1 271 ? -3.209 -4.228 22.823 1.00 79.50 271 LEU A O 1
ATOM 2237 N N . ARG A 1 272 ? -1.386 -3.276 23.710 1.00 76.25 272 ARG A N 1
ATOM 2238 C CA . ARG A 1 272 ? -1.221 -4.309 24.756 1.00 76.25 272 ARG A CA 1
ATOM 2239 C C . ARG A 1 272 ? -2.353 -4.262 25.781 1.00 76.25 272 ARG A C 1
ATOM 2241 O O . ARG A 1 272 ? -2.834 -5.314 26.208 1.00 76.25 272 ARG A O 1
ATOM 2248 N N . GLU A 1 273 ? -2.772 -3.057 26.153 1.00 78.44 273 GLU A N 1
ATOM 2249 C CA . GLU A 1 273 ? -3.855 -2.808 27.112 1.00 78.44 273 GLU A CA 1
ATOM 2250 C C . GLU A 1 273 ? -5.256 -2.961 26.511 1.00 78.44 273 GLU A C 1
ATOM 2252 O O . GLU A 1 273 ? -6.242 -2.876 27.237 1.00 78.44 273 GLU A O 1
ATOM 2257 N N . THR A 1 274 ? -5.362 -3.144 25.196 1.00 78.62 274 THR A N 1
ATOM 2258 C CA . THR A 1 274 ? -6.640 -3.300 24.498 1.00 78.62 274 THR A CA 1
ATOM 2259 C C . THR A 1 274 ? -7.169 -4.723 24.645 1.00 78.62 274 THR A C 1
ATOM 2261 O O . THR A 1 274 ? -6.408 -5.681 24.494 1.00 78.62 274 THR A O 1
ATOM 2264 N N . ASP A 1 275 ? -8.469 -4.868 24.883 1.00 73.56 275 ASP A N 1
ATOM 2265 C CA . ASP A 1 275 ? -9.161 -6.159 24.888 1.00 73.56 275 ASP A CA 1
ATOM 2266 C C . ASP A 1 275 ? -9.702 -6.504 23.489 1.00 73.56 275 ASP A C 1
ATOM 2268 O O . ASP A 1 275 ? -9.475 -7.610 23.005 1.00 73.56 275 ASP A O 1
ATOM 2272 N N . VAL A 1 276 ? -10.332 -5.539 22.803 1.00 72.50 276 VAL A N 1
ATOM 2273 C CA . VAL A 1 276 ? -10.933 -5.720 21.467 1.00 72.50 276 VAL A CA 1
ATOM 2274 C C . VAL A 1 276 ? -10.395 -4.682 20.489 1.00 72.50 276 VAL A C 1
ATOM 2276 O O . VAL A 1 276 ? -10.431 -3.483 20.769 1.00 72.50 276 VAL A O 1
ATOM 2279 N N . VAL A 1 277 ? -9.939 -5.117 19.312 1.00 74.69 277 VAL A N 1
ATOM 2280 C CA . VAL A 1 277 ? -9.567 -4.206 18.220 1.00 74.69 277 VAL A CA 1
ATOM 2281 C C . VAL A 1 277 ? -10.592 -4.298 17.103 1.00 74.69 277 VAL A C 1
ATOM 2283 O O . VAL A 1 277 ? -10.841 -5.373 16.562 1.00 74.69 277 VAL A O 1
ATOM 2286 N N . ILE A 1 278 ? -11.165 -3.151 16.745 1.00 74.00 278 ILE A N 1
ATOM 2287 C CA . ILE A 1 278 ? -12.230 -3.056 15.748 1.00 74.00 278 ILE A CA 1
ATOM 2288 C C . ILE A 1 278 ? -11.705 -2.360 14.502 1.00 74.00 278 ILE A C 1
ATOM 2290 O O . ILE A 1 278 ? -11.071 -1.304 14.579 1.00 74.00 278 ILE A O 1
ATOM 2294 N N . SER A 1 279 ? -12.031 -2.935 13.347 1.00 76.44 279 SER A N 1
ATOM 2295 C CA . SER A 1 279 ? -11.902 -2.260 12.064 1.00 76.44 279 SER A CA 1
ATOM 2296 C C . SER A 1 279 ? -13.247 -2.160 11.374 1.00 76.44 279 SER A C 1
ATOM 2298 O O . SER A 1 279 ? -13.962 -3.145 11.227 1.00 76.44 279 SER A O 1
ATOM 2300 N N . THR A 1 280 ? -13.565 -0.954 10.922 1.00 74.50 280 THR A N 1
ATOM 2301 C CA . THR A 1 280 ? -14.758 -0.662 10.120 1.00 74.50 280 THR A CA 1
ATOM 2302 C C . THR A 1 280 ? -14.406 -0.270 8.689 1.00 74.50 280 THR A C 1
ATOM 2304 O O . THR A 1 280 ? -15.267 0.160 7.933 1.00 74.50 280 THR A O 1
ATOM 2307 N N . ALA A 1 281 ? -13.139 -0.405 8.286 1.00 68.88 281 ALA A N 1
ATOM 2308 C CA . ALA A 1 281 ? -12.674 0.143 7.023 1.00 68.88 281 ALA A CA 1
ATOM 2309 C C . ALA A 1 281 ? -13.412 -0.452 5.816 1.00 68.88 281 ALA A C 1
ATOM 2311 O O . ALA A 1 281 ? -13.321 -1.647 5.551 1.00 68.88 281 ALA A O 1
ATOM 2312 N N . SER A 1 282 ? -14.070 0.410 5.035 1.00 63.69 282 SER A N 1
ATOM 2313 C CA . SER A 1 282 ? -14.719 0.031 3.775 1.00 63.69 282 SER A CA 1
ATOM 2314 C C . SER A 1 282 ? -13.715 -0.397 2.710 1.00 63.69 282 SER A C 1
ATOM 2316 O O . SER A 1 282 ? -14.081 -1.030 1.726 1.00 63.69 282 SER A O 1
ATOM 2318 N N . HIS A 1 283 ? -12.455 0.018 2.858 1.00 63.47 283 HIS A N 1
ATOM 2319 C CA . HIS A 1 283 ? -11.403 -0.305 1.914 1.00 63.47 283 HIS A CA 1
ATOM 2320 C C . HIS A 1 283 ? -10.043 -0.461 2.609 1.00 63.47 283 HIS A C 1
ATOM 2322 O O . HIS A 1 283 ? -9.531 0.460 3.259 1.00 63.47 283 HIS A O 1
ATOM 2328 N N . GLU A 1 284 ? -9.408 -1.619 2.411 1.00 68.06 284 GLU A N 1
ATOM 2329 C CA . GLU A 1 284 ? -8.082 -1.926 2.941 1.00 68.06 284 GLU A CA 1
ATOM 2330 C C . GLU A 1 284 ? -7.385 -3.006 2.093 1.00 68.06 284 GLU A C 1
ATOM 2332 O O . GLU A 1 284 ? -7.940 -4.075 1.857 1.00 68.06 284 GLU A O 1
ATOM 2337 N N . PHE A 1 285 ? -6.164 -2.735 1.617 1.00 63.75 285 PHE A N 1
ATOM 2338 C CA . PHE A 1 285 ? -5.425 -3.699 0.787 1.00 63.75 285 PHE A CA 1
ATOM 2339 C C . PHE A 1 285 ? -4.655 -4.728 1.619 1.00 63.75 285 PHE A C 1
ATOM 2341 O O . PHE A 1 285 ? -4.391 -5.820 1.122 1.00 63.75 285 PHE A O 1
ATOM 2348 N N . PHE A 1 286 ? -4.279 -4.400 2.861 1.00 63.41 286 PHE A N 1
ATOM 2349 C CA . PHE A 1 286 ? -3.552 -5.326 3.742 1.00 63.41 286 PHE A CA 1
ATOM 2350 C C . PHE A 1 286 ? -3.868 -5.164 5.234 1.00 63.41 286 PHE A C 1
ATOM 2352 O O . PHE A 1 286 ? -3.828 -6.144 5.966 1.00 63.41 286 PHE A O 1
ATOM 2359 N N . GLY A 1 287 ? -4.177 -3.955 5.714 1.00 65.88 287 GLY A N 1
ATOM 2360 C CA . GLY A 1 287 ? -4.602 -3.762 7.106 1.00 65.88 287 GLY A CA 1
ATOM 2361 C C . GLY A 1 287 ? -3.456 -3.581 8.090 1.00 65.88 287 GLY A C 1
ATOM 2362 O O . GLY A 1 287 ? -3.575 -3.971 9.245 1.00 65.88 287 GLY A O 1
ATOM 2363 N N . VAL A 1 288 ? -2.356 -2.943 7.666 1.00 64.12 288 VAL A N 1
ATOM 2364 C CA . VAL A 1 288 ? -1.130 -2.744 8.476 1.00 64.12 288 VAL A CA 1
ATOM 2365 C C . VAL A 1 288 ? -1.410 -2.216 9.888 1.00 64.12 288 VAL A C 1
ATOM 2367 O O . VAL A 1 288 ? -0.660 -2.527 10.810 1.00 64.12 288 VAL A O 1
ATOM 2370 N N . SER A 1 289 ? -2.463 -1.419 10.077 1.00 63.28 289 SER A N 1
ATOM 2371 C CA . SER A 1 289 ? -2.784 -0.850 11.382 1.00 63.28 289 SER A CA 1
ATOM 2372 C C . SER A 1 289 ? -3.360 -1.859 12.381 1.00 63.28 289 SER A C 1
ATOM 2374 O O . SER A 1 289 ? -3.137 -1.702 13.578 1.00 63.28 289 SER A O 1
ATOM 2376 N N . ILE A 1 290 ? -4.023 -2.922 11.920 1.00 65.19 290 ILE A N 1
ATOM 2377 C CA . ILE A 1 290 ? -4.651 -3.920 12.797 1.00 65.19 290 ILE A CA 1
ATOM 2378 C C . ILE A 1 290 ? -3.688 -5.048 13.191 1.00 65.19 290 ILE A C 1
ATOM 2380 O O . ILE A 1 290 ? -3.774 -5.604 14.283 1.00 65.19 290 ILE A O 1
ATOM 2384 N N . LEU A 1 291 ? -2.725 -5.360 12.322 1.00 63.03 291 LEU A N 1
ATOM 2385 C CA . LEU A 1 291 ? -1.846 -6.524 12.465 1.00 63.03 291 LEU A CA 1
ATOM 2386 C C . LEU A 1 291 ? -0.996 -6.531 13.749 1.00 63.03 291 LEU A C 1
ATOM 2388 O O . LEU A 1 291 ? -0.814 -7.602 14.325 1.00 63.03 291 LEU A O 1
ATOM 2392 N N . PRO A 1 292 ? -0.499 -5.390 14.274 1.00 62.62 292 PRO A N 1
ATOM 2393 C CA . PRO A 1 292 ? 0.223 -5.399 15.542 1.00 62.62 292 PRO A CA 1
ATOM 2394 C C . PRO A 1 292 ? -0.627 -5.871 16.732 1.00 62.62 292 PRO A C 1
ATOM 2396 O O . PRO A 1 292 ? -0.071 -6.431 17.676 1.00 62.62 292 PRO A O 1
ATOM 2399 N N . ALA A 1 293 ? -1.953 -5.703 16.693 1.00 58.53 293 ALA A N 1
ATOM 2400 C CA . ALA A 1 293 ? -2.841 -6.169 17.758 1.00 58.53 293 ALA A CA 1
ATOM 2401 C C . ALA A 1 293 ? -2.947 -7.701 17.816 1.00 58.53 293 ALA A C 1
ATOM 2403 O O . ALA A 1 293 ? -3.050 -8.283 18.891 1.00 58.53 293 ALA A O 1
ATOM 2404 N N . GLN A 1 294 ? -2.819 -8.370 16.669 1.00 53.97 294 GLN A N 1
ATOM 2405 C CA . GLN A 1 294 ? -2.938 -9.830 16.526 1.00 53.97 294 GLN A CA 1
ATOM 2406 C C . GLN A 1 294 ? -1.727 -10.600 17.087 1.00 53.97 294 GLN A C 1
ATOM 2408 O O . GLN A 1 294 ? -1.685 -11.836 17.124 1.00 53.97 294 GLN A O 1
ATOM 2413 N N . THR A 1 295 ? -0.715 -9.866 17.554 1.00 54.66 295 THR A N 1
ATOM 2414 C CA . THR A 1 295 ? 0.441 -10.431 18.255 1.00 54.66 295 THR A CA 1
ATOM 2415 C C . THR A 1 295 ? 0.125 -10.860 19.688 1.00 54.66 295 THR A C 1
ATOM 2417 O O . THR A 1 295 ? 0.914 -11.591 20.286 1.00 54.66 295 THR A O 1
ATOM 2420 N N . LYS A 1 296 ? -1.036 -10.470 20.233 1.00 56.25 296 LYS A N 1
ATOM 2421 C CA . LYS A 1 296 ? -1.492 -10.866 21.569 1.00 56.25 296 LYS A CA 1
ATOM 2422 C C . LYS A 1 296 ? -2.162 -12.266 21.538 1.00 56.25 296 LYS A C 1
ATOM 2424 O O . LYS A 1 296 ? -2.723 -12.650 20.513 1.00 56.25 296 LYS A O 1
ATOM 2429 N N . PRO A 1 297 ? -2.087 -13.070 22.620 1.00 44.19 297 PRO A N 1
ATOM 2430 C CA . PRO A 1 297 ? -2.603 -14.447 22.661 1.00 44.19 297 PRO A CA 1
ATOM 2431 C C . PRO A 1 297 ? -4.132 -14.556 22.718 1.00 44.19 297 PRO A C 1
ATOM 2433 O O . PRO A 1 297 ? -4.667 -15.626 22.452 1.00 44.19 297 PRO A O 1
ATOM 2436 N N . SER A 1 298 ? -4.811 -13.467 23.080 1.00 48.41 298 SER A N 1
ATOM 2437 C CA . SER A 1 298 ? -6.269 -13.355 23.169 1.00 48.41 298 SER A CA 1
ATOM 2438 C C . SER A 1 298 ? -6.669 -11.941 22.736 1.00 48.41 298 SER A C 1
ATOM 2440 O O . SER A 1 298 ? -6.590 -11.002 23.537 1.00 48.41 298 SER A O 1
ATOM 2442 N N . VAL A 1 299 ? -6.972 -11.775 21.449 1.00 47.09 299 VAL A N 1
ATOM 2443 C CA . VAL A 1 299 ? -7.547 -10.550 20.873 1.00 47.09 299 VAL A CA 1
ATOM 2444 C C . VAL A 1 299 ? -8.641 -10.962 19.916 1.00 47.09 299 VAL A C 1
ATOM 2446 O O . VAL A 1 299 ? -8.375 -11.695 18.961 1.00 47.09 299 VAL A O 1
ATOM 2449 N N . ASP A 1 300 ? -9.823 -10.413 20.153 1.00 48.38 300 ASP A N 1
ATOM 2450 C CA . ASP A 1 300 ? -10.947 -10.543 19.243 1.00 48.38 300 ASP A CA 1
ATOM 2451 C C . ASP A 1 300 ? -10.809 -9.459 18.178 1.00 48.38 300 ASP A C 1
ATOM 2453 O O . ASP A 1 300 ? -10.688 -8.262 18.479 1.00 48.38 300 ASP A O 1
ATOM 2457 N N . VAL A 1 301 ? -10.779 -9.889 16.919 1.00 50.03 301 VAL A N 1
ATOM 2458 C CA . VAL A 1 301 ? -10.796 -8.987 15.770 1.00 50.03 301 VAL A CA 1
ATOM 2459 C C . VAL A 1 301 ? -12.216 -8.982 15.239 1.00 50.03 301 VAL A C 1
ATOM 2461 O O . VAL A 1 301 ? -12.661 -9.943 14.610 1.00 50.03 301 VAL A O 1
ATOM 2464 N N . ALA A 1 302 ? -12.925 -7.888 15.497 1.00 44.56 302 ALA A N 1
ATOM 2465 C CA . ALA A 1 302 ? -14.274 -7.697 14.992 1.00 44.56 302 ALA A CA 1
ATOM 2466 C C . ALA A 1 302 ? -14.252 -6.770 13.774 1.00 44.5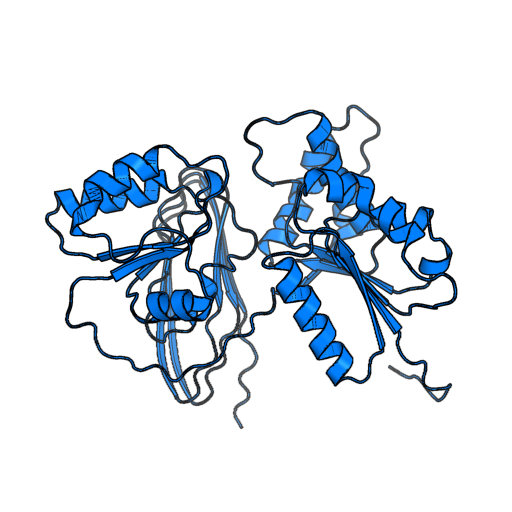6 302 ALA A C 1
ATOM 2468 O O . ALA A 1 302 ? -13.703 -5.662 13.824 1.00 44.56 302 ALA A O 1
ATOM 2469 N N . ALA A 1 303 ? -14.883 -7.224 12.693 1.00 48.72 303 ALA A N 1
ATOM 2470 C CA . ALA A 1 303 ? -15.268 -6.371 11.581 1.00 48.72 303 ALA A CA 1
ATOM 2471 C C . ALA A 1 303 ? -16.798 -6.235 11.570 1.00 48.72 303 ALA A C 1
ATOM 2473 O O . ALA A 1 303 ? -17.528 -7.233 11.583 1.00 48.72 303 ALA A O 1
ATOM 2474 N N . LEU A 1 304 ? -17.271 -4.989 11.628 1.00 39.09 304 LEU A N 1
ATOM 2475 C CA . LEU A 1 304 ? -18.694 -4.650 11.724 1.00 39.09 304 LEU A CA 1
ATOM 2476 C C . LEU A 1 304 ? -19.443 -4.917 10.397 1.00 39.09 304 LEU A C 1
ATOM 2478 O O . LEU A 1 304 ? -18.794 -5.043 9.352 1.00 39.09 304 LEU A O 1
ATOM 2482 N N . PRO A 1 305 ? -20.779 -5.121 10.452 1.00 36.34 305 PRO A N 1
ATOM 2483 C CA . PRO A 1 305 ? -21.579 -5.521 9.298 1.00 36.34 305 PRO A CA 1
ATOM 2484 C C . PRO A 1 305 ? -21.509 -4.505 8.157 1.00 36.34 305 PRO A C 1
ATOM 2486 O O . PRO A 1 305 ? -21.410 -3.309 8.364 1.00 36.34 305 PRO A O 1
ATOM 2489 N N . TYR A 1 306 ? -21.557 -4.989 6.922 1.00 42.19 306 TYR A N 1
ATOM 2490 C CA . TYR A 1 306 ? -21.291 -4.158 5.756 1.00 42.19 306 TYR A CA 1
ATOM 2491 C C . TYR A 1 306 ? -22.377 -4.322 4.686 1.00 42.19 306 TYR A C 1
ATOM 2493 O O . TYR A 1 306 ? -22.655 -5.436 4.230 1.00 42.19 306 TYR A O 1
ATOM 2501 N N . GLU A 1 307 ? -22.998 -3.201 4.299 1.00 34.16 307 GLU A N 1
ATOM 2502 C CA . GLU A 1 307 ? -24.160 -3.162 3.395 1.00 34.16 307 GLU A CA 1
ATOM 2503 C C . GLU A 1 307 ? -23.781 -3.369 1.909 1.00 34.16 307 GLU A C 1
ATOM 2505 O O . GLU A 1 307 ? -24.495 -4.070 1.185 1.00 34.16 307 GLU A O 1
ATOM 2510 N N . SER A 1 308 ? -22.648 -2.822 1.426 1.00 33.97 308 SER A N 1
ATOM 2511 C CA . SER A 1 308 ? -22.229 -2.955 0.012 1.00 33.97 308 SER A CA 1
ATOM 2512 C C . SER A 1 308 ? -20.731 -2.707 -0.261 1.00 33.97 308 SER A C 1
ATOM 2514 O O . SER A 1 308 ? -20.267 -1.606 0.029 1.00 33.97 308 SER A O 1
ATOM 2516 N N . GLY A 1 309 ? -19.997 -3.647 -0.895 1.00 42.81 309 GLY A N 1
ATOM 2517 C CA . GLY A 1 309 ? -18.592 -3.476 -1.369 1.00 42.81 309 GLY A CA 1
ATOM 2518 C C . GLY A 1 309 ? -17.638 -4.666 -1.075 1.00 42.81 309 GLY A C 1
ATOM 2519 O O . GLY A 1 309 ? -18.054 -5.811 -1.208 1.00 42.81 309 GLY A O 1
ATOM 2520 N N . TYR A 1 310 ? -16.380 -4.441 -0.649 1.00 42.16 310 TYR A N 1
ATOM 2521 C CA . TYR A 1 310 ? -15.435 -5.523 -0.280 1.00 42.16 310 TYR A CA 1
ATOM 2522 C C . TYR A 1 310 ? -14.779 -5.301 1.093 1.00 42.16 310 TYR A C 1
ATOM 2524 O O . TYR A 1 310 ? -14.118 -4.285 1.295 1.00 42.16 310 TYR A O 1
ATOM 2532 N N . LEU A 1 311 ? -14.869 -6.283 1.998 1.00 42.72 311 LEU A N 1
ATOM 2533 C CA . LEU A 1 311 ? -14.206 -6.281 3.310 1.00 42.72 311 LEU A CA 1
ATOM 2534 C C . LEU A 1 311 ? -13.117 -7.368 3.343 1.00 42.72 311 LEU A C 1
ATOM 2536 O O . LEU A 1 311 ? -13.397 -8.544 3.119 1.00 42.72 311 LEU A O 1
ATOM 2540 N N . SER A 1 312 ? -11.866 -6.981 3.616 1.00 41.53 312 SER A N 1
ATOM 2541 C CA . SER A 1 312 ? -10.743 -7.914 3.790 1.00 41.53 312 SER A CA 1
ATOM 2542 C C . SER A 1 312 ? -10.263 -7.885 5.236 1.00 41.53 312 SER A C 1
ATOM 2544 O O . SER A 1 312 ? -9.688 -6.890 5.675 1.00 41.53 312 SER A O 1
ATOM 2546 N N . VAL A 1 313 ? -10.438 -8.985 5.964 1.00 49.16 313 VAL A N 1
ATOM 2547 C CA . VAL A 1 313 ? -9.869 -9.173 7.301 1.00 49.16 313 VAL A CA 1
ATOM 2548 C C . VAL A 1 313 ? -8.631 -10.048 7.163 1.00 49.16 313 VAL A C 1
ATOM 2550 O O . VAL A 1 313 ? -8.723 -11.252 6.948 1.00 49.16 313 VAL A O 1
ATOM 2553 N N . VAL A 1 314 ? -7.449 -9.442 7.254 1.00 42.97 314 VAL A N 1
ATOM 2554 C CA . VAL A 1 314 ? -6.198 -10.205 7.313 1.00 42.97 314 VAL A CA 1
ATOM 2555 C C . VAL A 1 314 ? -5.889 -10.501 8.775 1.00 42.97 314 VAL A C 1
ATOM 2557 O O . VAL A 1 314 ? -5.751 -9.583 9.584 1.00 42.97 314 VAL A O 1
ATOM 2560 N N . VAL A 1 315 ? -5.774 -11.781 9.110 1.00 47.53 315 VAL A N 1
ATOM 2561 C CA . VAL A 1 315 ? -5.390 -12.275 10.430 1.00 47.53 315 VAL A CA 1
ATOM 2562 C C . VAL A 1 315 ? -3.986 -12.847 10.344 1.00 47.53 315 VAL A C 1
ATOM 2564 O O . VAL A 1 315 ? -3.776 -13.980 9.926 1.00 47.53 315 VAL A O 1
ATOM 2567 N N . ALA A 1 316 ? -2.996 -12.058 10.741 1.00 39.03 316 ALA A N 1
ATOM 2568 C CA . ALA A 1 316 ? -1.639 -12.530 10.919 1.00 39.03 316 ALA A CA 1
ATOM 2569 C C . ALA A 1 316 ? -1.456 -13.108 12.329 1.00 39.03 316 ALA A C 1
ATOM 2571 O O . ALA A 1 316 ? -1.184 -12.372 13.281 1.00 39.03 316 ALA A O 1
ATOM 2572 N N . ALA A 1 317 ? -1.595 -14.423 12.500 1.00 44.19 317 ALA A N 1
ATOM 2573 C CA . ALA A 1 317 ? -1.351 -15.040 13.799 1.00 44.19 317 ALA A CA 1
ATOM 2574 C C . ALA A 1 317 ? 0.140 -15.374 13.957 1.00 44.19 317 ALA A C 1
ATOM 2576 O O . ALA A 1 317 ? 0.691 -16.292 13.361 1.00 44.19 317 ALA A O 1
ATOM 2577 N N . LEU A 1 318 ? 0.841 -14.626 14.804 1.00 39.84 318 LEU A N 1
ATOM 2578 C CA . LEU A 1 318 ? 2.260 -14.912 15.016 1.00 39.84 318 LEU A CA 1
ATOM 2579 C C . LEU A 1 318 ? 2.529 -16.280 15.659 1.00 39.84 318 LEU A C 1
ATOM 2581 O O . LEU A 1 318 ? 1.650 -16.788 16.370 1.00 39.84 318 LEU A O 1
ATOM 2585 N N . PRO A 1 319 ? 3.751 -16.825 15.459 1.00 40.75 319 PRO A N 1
ATOM 2586 C CA . PRO A 1 319 ? 4.173 -18.062 16.083 1.00 40.75 319 PRO A CA 1
ATOM 2587 C C . PRO A 1 319 ? 4.016 -18.036 17.602 1.00 40.75 319 PRO A C 1
ATOM 2589 O O . PRO A 1 319 ? 4.283 -17.017 18.239 1.00 40.75 319 PRO A O 1
ATOM 2592 N N . CYS A 1 320 ? 3.598 -19.159 18.175 1.00 39.75 320 CYS A N 1
ATOM 2593 C CA . CYS A 1 320 ? 3.543 -19.359 19.620 1.00 39.75 320 CYS A CA 1
ATOM 2594 C C . CYS A 1 320 ? 4.489 -20.509 19.981 1.00 39.75 320 CYS A C 1
ATOM 2596 O O . CYS A 1 320 ? 4.313 -21.626 19.490 1.00 39.75 320 CYS A O 1
ATOM 2598 N N . GLU A 1 321 ? 5.501 -20.215 20.804 1.00 37.72 321 GLU A N 1
ATOM 2599 C CA . GLU A 1 321 ? 6.489 -21.201 21.268 1.00 37.72 321 GLU A CA 1
ATOM 2600 C C . GLU A 1 321 ? 5.886 -22.153 22.322 1.00 37.72 321 GLU A C 1
ATOM 2602 O O . GLU A 1 321 ? 6.203 -23.340 22.335 1.00 37.72 321 GLU A O 1
ATOM 2607 N N . SER A 1 322 ? 4.967 -21.666 23.173 1.00 37.06 322 SER A N 1
ATOM 2608 C CA . SER A 1 322 ? 4.172 -22.490 24.100 1.00 37.06 322 SER A CA 1
ATOM 2609 C C . SER A 1 322 ? 2.885 -21.780 24.560 1.00 37.06 322 SER A C 1
ATOM 2611 O O . SER A 1 322 ? 2.925 -20.608 24.936 1.00 37.06 322 SER A O 1
ATOM 2613 N N . GLY A 1 323 ? 1.736 -22.475 24.545 1.00 41.53 323 GLY A N 1
ATOM 2614 C CA . GLY A 1 323 ? 0.469 -21.970 25.108 1.00 41.53 323 GLY A CA 1
ATOM 2615 C C . GLY A 1 323 ? -0.805 -22.330 24.330 1.00 41.53 323 GLY A C 1
ATOM 2616 O O . GLY A 1 323 ? -0.778 -23.072 23.351 1.00 41.53 323 GLY A O 1
ATOM 2617 N N . TYR A 1 324 ? -1.941 -21.805 24.800 1.00 38.47 324 TYR A N 1
ATOM 2618 C CA . TYR A 1 324 ? -3.240 -21.862 24.122 1.00 38.47 324 TYR A CA 1
ATOM 2619 C C . TYR A 1 324 ? -3.524 -20.488 23.500 1.00 38.47 324 TYR A C 1
ATOM 2621 O O . TYR A 1 324 ? -3.475 -19.483 24.212 1.00 38.47 324 TYR A O 1
ATOM 2629 N N . LYS A 1 325 ? -3.778 -20.430 22.187 1.00 44.50 325 LYS A N 1
ATOM 2630 C CA . LYS A 1 325 ? -4.102 -19.187 21.466 1.00 44.50 325 LYS A CA 1
ATOM 2631 C C . LYS A 1 325 ? -5.468 -19.339 20.803 1.00 44.50 325 LYS A C 1
ATOM 2633 O O . LYS A 1 325 ? -5.640 -20.240 19.983 1.00 44.50 325 LYS A O 1
ATOM 2638 N N . ILE A 1 326 ? -6.410 -18.466 21.158 1.00 45.88 326 ILE A N 1
ATOM 2639 C CA . ILE A 1 326 ? -7.668 -18.295 20.421 1.00 45.88 326 ILE A CA 1
ATOM 2640 C C . ILE A 1 326 ? -7.556 -16.995 19.645 1.00 45.88 326 ILE A C 1
ATOM 2642 O O . ILE A 1 326 ? -7.186 -15.961 20.207 1.00 45.88 326 ILE A O 1
ATOM 2646 N N . VAL A 1 327 ? -7.866 -17.057 18.356 1.00 48.88 327 VAL A N 1
ATOM 2647 C CA . VAL A 1 327 ? -8.171 -15.867 17.570 1.00 48.88 327 VAL A CA 1
ATOM 2648 C C . VAL A 1 327 ? -9.614 -15.986 17.105 1.00 48.88 327 VAL A C 1
ATOM 2650 O O . VAL A 1 327 ? -9.894 -16.757 16.187 1.00 48.88 327 VAL A O 1
ATOM 2653 N N . ASP A 1 328 ? -10.497 -15.216 17.736 1.00 46.38 328 ASP A N 1
ATOM 2654 C CA . ASP A 1 328 ? -11.888 -15.100 17.315 1.00 46.38 328 ASP A CA 1
ATOM 2655 C C . ASP A 1 328 ? -11.989 -13.985 16.272 1.00 46.38 328 ASP A C 1
ATOM 2657 O O . ASP A 1 328 ? -11.664 -12.816 16.514 1.00 46.38 328 ASP A O 1
ATOM 2661 N N . VAL A 1 329 ? -12.410 -14.369 15.070 1.00 51.56 329 VAL A N 1
ATOM 2662 C CA . VAL A 1 329 ? -12.663 -13.449 13.962 1.00 51.56 329 VAL A CA 1
ATOM 2663 C C . VAL A 1 329 ? -14.167 -13.383 13.780 1.00 51.56 329 VAL A C 1
ATOM 2665 O O . VAL A 1 329 ? -14.763 -14.245 13.135 1.00 51.56 329 VAL A O 1
ATOM 2668 N N . ALA A 1 330 ? -14.792 -12.367 14.367 1.00 45.09 330 ALA A N 1
ATOM 2669 C CA . ALA A 1 330 ? -16.219 -12.128 14.201 1.00 45.09 330 ALA A CA 1
ATOM 2670 C C . ALA A 1 330 ? -16.444 -11.177 13.017 1.00 45.09 330 ALA A C 1
ATOM 2672 O O . ALA A 1 330 ? -16.123 -9.988 13.092 1.00 45.09 330 ALA A O 1
ATOM 2673 N N . ALA A 1 331 ? -17.002 -11.701 11.923 1.00 51.94 331 ALA A N 1
ATOM 2674 C CA . ALA A 1 331 ? -17.510 -10.902 10.810 1.00 51.94 331 ALA A CA 1
ATOM 2675 C C . ALA A 1 331 ? -19.041 -10.885 10.894 1.00 51.94 331 ALA A C 1
ATOM 2677 O O . ALA A 1 331 ? -19.689 -11.923 10.736 1.00 51.94 331 ALA A O 1
ATOM 2678 N N . LEU A 1 332 ? -19.630 -9.724 11.197 1.00 43.16 332 LEU A N 1
ATOM 2679 C CA . LEU A 1 332 ? -21.003 -9.702 11.713 1.00 43.16 332 LEU A CA 1
ATOM 2680 C C . LEU A 1 332 ? -22.121 -9.686 10.649 1.00 43.16 332 LEU A C 1
ATOM 2682 O O . LEU A 1 332 ? -23.217 -10.129 10.977 1.00 43.16 332 LEU A O 1
ATOM 2686 N N . ARG A 1 333 ? -21.891 -9.271 9.389 1.00 41.50 333 ARG A N 1
ATOM 2687 C CA . ARG A 1 333 ? -22.821 -9.486 8.243 1.00 41.50 333 ARG A CA 1
ATOM 2688 C C . ARG A 1 333 ? -22.245 -8.940 6.929 1.00 41.50 333 ARG A C 1
ATOM 2690 O O . ARG A 1 333 ? -21.599 -7.898 6.950 1.00 41.50 333 ARG A O 1
ATOM 2697 N N . CYS A 1 334 ? -22.534 -9.569 5.788 1.00 42.66 334 CYS A N 1
ATOM 2698 C CA . CYS A 1 334 ? -22.337 -8.964 4.460 1.00 42.66 334 CYS A CA 1
ATOM 2699 C C . CYS A 1 334 ? -23.625 -9.113 3.637 1.00 42.66 334 CYS A C 1
ATOM 2701 O O . CYS A 1 334 ? -23.996 -10.229 3.271 1.00 42.66 334 CYS A O 1
ATOM 2703 N N . GLU A 1 335 ? -24.327 -8.008 3.372 1.00 39.62 335 GLU A N 1
ATOM 2704 C CA . GLU A 1 335 ? -25.604 -8.042 2.635 1.00 39.62 335 GLU A CA 1
ATOM 2705 C C . GLU A 1 335 ? -25.384 -8.126 1.112 1.00 39.62 335 GLU A C 1
ATOM 2707 O O . GLU A 1 335 ? -26.014 -8.941 0.428 1.00 39.62 335 GLU A O 1
ATOM 2712 N N . SER A 1 336 ? -24.428 -7.350 0.582 1.00 37.91 336 SER A N 1
ATOM 2713 C CA . SER A 1 336 ? -23.989 -7.415 -0.817 1.00 37.91 336 SER A CA 1
ATOM 2714 C C . SER A 1 336 ? -22.479 -7.156 -0.960 1.00 37.91 336 SER A C 1
ATOM 2716 O O . SER A 1 336 ? -21.983 -6.117 -0.531 1.00 37.91 336 SER A O 1
ATOM 2718 N N . GLY A 1 337 ? -21.691 -8.072 -1.538 1.00 45.97 337 GLY A N 1
ATOM 2719 C CA . GLY A 1 337 ? -20.248 -7.807 -1.681 1.00 45.97 337 GLY A CA 1
ATOM 2720 C C . GLY A 1 337 ? -19.318 -9.010 -1.735 1.00 45.97 337 GLY A C 1
ATOM 2721 O O . GLY A 1 337 ? -19.718 -10.118 -2.077 1.00 45.97 337 GLY A O 1
ATOM 2722 N N . TYR A 1 338 ? -18.044 -8.789 -1.420 1.00 43.03 338 TYR A N 1
ATOM 2723 C CA . TYR A 1 338 ? -17.088 -9.874 -1.209 1.00 43.03 338 TYR A CA 1
ATOM 2724 C C . TYR A 1 338 ? -16.420 -9.723 0.159 1.00 43.03 338 TYR A C 1
ATOM 2726 O O . TYR A 1 338 ? -15.930 -8.652 0.513 1.00 43.03 338 TYR A O 1
ATOM 2734 N N . LEU A 1 339 ? -16.381 -10.820 0.915 1.00 48.56 339 LEU A N 1
ATOM 2735 C CA . LEU A 1 339 ? -15.698 -10.925 2.203 1.00 48.56 339 LEU A CA 1
ATOM 2736 C C . LEU A 1 339 ? -14.489 -11.861 2.063 1.00 48.56 339 LEU A C 1
ATOM 2738 O O . LEU A 1 339 ? -14.655 -13.034 1.731 1.00 48.56 339 LEU A O 1
ATOM 2742 N N . SER A 1 340 ? -13.282 -11.347 2.318 1.00 48.12 340 SER A N 1
ATOM 2743 C CA . SER A 1 340 ? -12.052 -12.151 2.399 1.00 48.12 340 SER A CA 1
ATOM 2744 C C . SER A 1 340 ? -11.570 -12.212 3.833 1.00 48.12 340 SER A C 1
ATOM 2746 O O . SER A 1 340 ? -11.345 -11.166 4.441 1.00 48.12 340 SER A O 1
ATOM 2748 N N . VAL A 1 341 ? -11.339 -13.411 4.352 1.00 53.28 341 VAL A N 1
ATOM 2749 C CA . VAL A 1 341 ? -10.587 -13.609 5.592 1.00 53.28 341 VAL A CA 1
ATOM 2750 C C . VAL A 1 341 ? -9.297 -14.341 5.244 1.00 53.28 341 VAL A C 1
ATOM 2752 O O . VAL A 1 341 ? -9.319 -15.536 4.958 1.00 53.28 341 VAL A O 1
ATOM 2755 N N . ASP A 1 342 ? -8.178 -13.620 5.248 1.00 48.72 342 ASP A N 1
ATOM 2756 C CA . ASP A 1 342 ? -6.856 -14.188 4.965 1.00 48.72 342 ASP A CA 1
ATOM 2757 C C . ASP A 1 342 ? -6.124 -14.415 6.292 1.00 48.72 342 ASP A C 1
ATOM 2759 O O . ASP A 1 342 ? -5.657 -13.465 6.918 1.00 48.72 342 ASP A O 1
ATOM 2763 N N . VAL A 1 343 ? -5.995 -15.667 6.729 1.00 51.31 343 VAL A N 1
ATOM 2764 C CA . VAL A 1 343 ? -5.201 -16.033 7.908 1.00 51.31 343 VAL A CA 1
ATOM 2765 C C . VAL A 1 343 ? -3.784 -16.383 7.451 1.00 51.31 343 VAL A C 1
ATOM 2767 O O . VAL A 1 343 ? -3.572 -17.424 6.828 1.00 51.31 343 VAL A O 1
ATOM 2770 N N . ALA A 1 344 ? -2.808 -15.517 7.725 1.00 43.47 344 ALA A N 1
ATOM 2771 C CA . ALA A 1 344 ? -1.428 -15.667 7.267 1.00 43.47 344 ALA A CA 1
ATOM 2772 C C . ALA A 1 344 ? -0.457 -15.849 8.442 1.00 43.47 344 ALA A C 1
ATOM 2774 O O . ALA A 1 344 ? -0.407 -15.033 9.352 1.00 43.47 344 ALA A O 1
ATOM 2775 N N . ALA A 1 345 ? 0.376 -16.888 8.362 1.00 45.56 345 ALA A N 1
ATOM 2776 C CA . ALA A 1 345 ? 1.243 -17.389 9.429 1.00 45.56 345 ALA A CA 1
ATOM 2777 C C . ALA A 1 345 ? 0.447 -18.059 10.559 1.00 45.56 345 ALA A C 1
ATOM 2779 O O . ALA A 1 345 ? -0.338 -17.439 11.254 1.00 45.56 345 ALA A O 1
ATOM 2780 N N . LEU A 1 346 ? 0.658 -19.361 10.722 1.00 45.50 346 LEU A N 1
ATOM 2781 C CA . LEU A 1 346 ? 0.306 -20.132 11.908 1.00 45.50 346 LEU A CA 1
ATOM 2782 C C . LEU A 1 346 ? 1.492 -21.085 12.095 1.00 45.50 346 LEU A C 1
ATOM 2784 O O . LEU A 1 346 ? 1.599 -22.074 11.374 1.00 45.50 346 LEU A O 1
ATOM 2788 N N . ARG A 1 347 ? 2.445 -20.758 12.974 1.00 39.03 347 ARG A N 1
ATOM 2789 C CA . ARG A 1 347 ? 3.503 -21.703 13.375 1.00 39.03 347 ARG A CA 1
ATOM 2790 C C . ARG A 1 347 ? 3.402 -21.910 14.880 1.00 39.03 347 ARG A C 1
ATOM 2792 O O . ARG A 1 347 ? 3.752 -21.028 15.649 1.00 39.03 347 ARG A O 1
ATOM 2799 N N . CYS A 1 348 ? 2.866 -23.044 15.305 1.00 41.19 348 CYS A N 1
ATOM 2800 C CA . CYS A 1 348 ? 2.871 -23.431 16.711 1.00 41.19 348 CYS A CA 1
ATOM 2801 C C . CYS A 1 348 ? 3.924 -24.524 16.878 1.00 41.19 348 CYS A C 1
ATOM 2803 O O . CYS A 1 348 ? 3.834 -25.548 16.204 1.00 41.19 348 CYS A O 1
ATOM 2805 N N . GLU A 1 349 ? 4.940 -24.277 17.706 1.00 39.91 349 GLU A N 1
ATOM 2806 C CA . GLU A 1 349 ? 5.978 -25.278 17.999 1.00 39.91 349 GLU A CA 1
ATOM 2807 C C . GLU A 1 349 ? 5.503 -26.257 19.086 1.00 39.91 349 GLU A C 1
ATOM 2809 O O . GLU A 1 349 ? 5.763 -27.454 18.996 1.00 39.91 349 GLU A O 1
ATOM 2814 N N . SER A 1 350 ? 4.724 -25.778 20.067 1.00 38.50 350 SER A N 1
ATOM 2815 C CA . SER A 1 350 ? 4.000 -26.613 21.034 1.00 38.50 350 SER A CA 1
ATOM 2816 C C . SER A 1 350 ? 2.753 -25.888 21.581 1.00 38.50 350 SER A C 1
ATOM 2818 O O . SER A 1 350 ? 2.842 -24.737 22.002 1.00 38.50 350 SER A O 1
ATOM 2820 N N . GLY A 1 351 ? 1.567 -26.517 21.561 1.00 41.47 351 GLY A N 1
ATOM 2821 C CA . GLY A 1 351 ? 0.317 -25.892 22.037 1.00 41.47 351 GLY A CA 1
ATOM 2822 C C . GLY A 1 351 ? -0.933 -26.212 21.209 1.00 41.47 351 GLY A C 1
ATOM 2823 O O . GLY A 1 351 ? -0.898 -27.058 20.318 1.00 41.47 351 GLY A O 1
ATOM 2824 N N . TYR A 1 352 ? -2.048 -25.540 21.522 1.00 37.62 352 TYR A N 1
ATOM 2825 C CA . TYR A 1 352 ? -3.310 -25.619 20.770 1.00 37.62 352 TYR A CA 1
ATOM 2826 C C . TYR A 1 352 ? -3.677 -24.227 20.245 1.00 37.62 352 TYR A C 1
ATOM 2828 O O . TYR A 1 352 ? -3.650 -23.240 20.985 1.00 37.62 352 TYR A O 1
ATOM 2836 N N . LEU A 1 353 ? -4.012 -24.161 18.961 1.00 41.62 353 LEU A N 1
ATOM 2837 C CA . LEU A 1 353 ? -4.403 -22.951 18.248 1.00 41.62 353 LEU A CA 1
ATOM 2838 C C . LEU A 1 353 ? -5.838 -23.142 17.746 1.00 41.62 353 LEU A C 1
ATOM 2840 O O . LEU A 1 353 ? -6.062 -23.986 16.879 1.00 41.62 353 LEU A O 1
ATOM 2844 N N . SER A 1 354 ? -6.780 -22.368 18.287 1.00 42.03 354 SER A N 1
ATOM 2845 C CA . SER A 1 354 ? -8.144 -22.258 17.753 1.00 42.03 354 SER A CA 1
ATOM 2846 C C . SER A 1 354 ? -8.238 -20.974 16.942 1.00 42.03 354 SER A C 1
ATOM 2848 O O . SER A 1 354 ? -7.878 -19.903 17.434 1.00 42.03 354 SER A O 1
ATOM 2850 N N . VAL A 1 355 ? -8.687 -21.075 15.696 1.00 48.81 355 VAL A N 1
ATOM 2851 C CA . VAL A 1 355 ? -9.106 -19.911 14.911 1.00 48.81 355 VAL A CA 1
ATOM 2852 C C . VAL A 1 355 ? -10.585 -20.101 14.646 1.00 48.81 355 VAL A C 1
ATOM 2854 O O . VAL A 1 355 ? -10.959 -20.872 13.761 1.00 48.81 355 VAL A O 1
ATOM 2857 N N . ASP A 1 356 ? -11.412 -19.426 15.431 1.00 46.16 356 ASP A N 1
ATOM 2858 C CA . ASP A 1 356 ? -12.856 -19.478 15.277 1.00 46.16 356 ASP A CA 1
ATOM 2859 C C . ASP A 1 356 ? -13.282 -18.268 14.442 1.00 46.16 356 ASP A C 1
ATOM 2861 O O . ASP A 1 356 ? -13.343 -17.122 14.890 1.00 46.16 356 ASP A O 1
ATOM 2865 N N . VAL A 1 357 ? -13.522 -18.522 13.155 1.00 50.28 357 VAL A N 1
ATOM 2866 C CA . VAL A 1 357 ? -14.080 -17.523 12.241 1.00 50.28 357 VAL A CA 1
ATOM 2867 C C . VAL A 1 357 ? -15.598 -17.621 12.323 1.00 50.28 357 VAL A C 1
ATOM 2869 O O . VAL A 1 357 ? -16.219 -18.442 11.643 1.00 50.28 357 VAL A O 1
ATOM 2872 N N . ALA A 1 358 ? -16.210 -16.790 13.163 1.00 44.69 358 ALA A N 1
ATOM 2873 C CA . ALA A 1 358 ? -17.656 -16.628 13.189 1.00 44.69 358 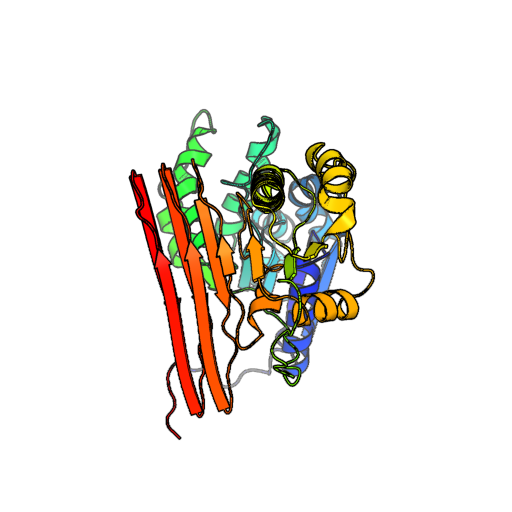ALA A CA 1
ATOM 2874 C C . ALA A 1 358 ? -18.076 -15.803 11.962 1.00 44.69 358 ALA A C 1
ATOM 2876 O O . ALA A 1 358 ? -18.104 -14.571 11.991 1.00 44.69 358 ALA A O 1
ATOM 2877 N N . ALA A 1 359 ? -18.367 -16.494 10.859 1.00 49.81 359 ALA A N 1
ATOM 2878 C CA . ALA A 1 359 ? -18.982 -15.899 9.680 1.00 49.81 359 ALA A CA 1
ATOM 2879 C C . ALA A 1 359 ? -20.511 -15.968 9.811 1.00 49.81 359 ALA A C 1
ATOM 2881 O O . ALA A 1 359 ? -21.097 -17.052 9.793 1.00 49.81 359 ALA A O 1
ATOM 2882 N N . LEU A 1 360 ? -21.166 -14.814 9.941 1.00 45.09 360 LEU A N 1
ATOM 2883 C CA . LEU A 1 360 ? -22.619 -14.695 9.792 1.00 45.09 360 LEU A CA 1
ATOM 2884 C C . LEU A 1 360 ? -23.002 -14.585 8.294 1.00 45.09 360 LEU A C 1
ATOM 2886 O O . LEU A 1 360 ? -22.148 -14.242 7.473 1.00 45.09 360 LEU A O 1
ATOM 2890 N N . PRO A 1 361 ? -24.244 -14.945 7.901 1.00 40.62 361 PRO A N 1
ATOM 2891 C CA . PRO A 1 361 ? -24.608 -15.234 6.509 1.00 40.62 361 PRO A CA 1
ATOM 2892 C C . PRO A 1 361 ? -24.324 -14.088 5.523 1.00 40.62 361 PRO A C 1
ATOM 2894 O O . PRO A 1 361 ? -24.545 -12.916 5.827 1.00 40.62 361 PRO A O 1
ATOM 2897 N N . CYS A 1 362 ? -23.880 -14.458 4.315 1.00 39.84 362 CYS A N 1
ATOM 2898 C CA . CYS A 1 362 ? -23.828 -13.575 3.150 1.00 39.84 362 CYS A CA 1
ATOM 2899 C C . CYS A 1 362 ? -25.125 -13.748 2.347 1.00 39.84 362 CYS A C 1
ATOM 2901 O O . CYS A 1 362 ? -25.409 -14.852 1.881 1.00 39.84 362 CYS A O 1
ATOM 2903 N N . GLU A 1 363 ? -25.927 -12.688 2.217 1.00 42.94 363 GLU A N 1
ATOM 2904 C CA . GLU A 1 363 ? -27.212 -12.754 1.497 1.00 42.94 363 GLU A CA 1
ATOM 2905 C C . GLU A 1 363 ? -27.019 -12.725 -0.029 1.00 42.94 363 GLU A C 1
ATOM 2907 O O . GLU A 1 363 ? -27.720 -13.429 -0.757 1.00 42.94 363 GLU A O 1
ATOM 2912 N N . SER A 1 364 ? -26.028 -11.969 -0.520 1.00 38.75 364 SER A N 1
ATOM 2913 C CA . SER A 1 364 ? -25.590 -11.972 -1.921 1.00 38.75 364 SER A CA 1
ATOM 2914 C C . SER A 1 364 ? -24.105 -11.584 -2.040 1.00 38.75 364 SER A C 1
ATOM 2916 O O . SER A 1 364 ? -23.690 -10.548 -1.535 1.00 38.75 364 SER A O 1
ATOM 2918 N N . GLY A 1 365 ? -23.255 -12.397 -2.682 1.00 40.78 365 GLY A N 1
ATOM 2919 C CA . GLY A 1 365 ? -21.814 -12.104 -2.723 1.00 40.78 365 GLY A CA 1
ATOM 2920 C C . GLY A 1 365 ? -20.887 -13.315 -2.810 1.00 40.78 365 GLY A C 1
ATOM 2921 O O . GLY A 1 365 ? -21.338 -14.436 -3.036 1.00 40.78 365 GLY A O 1
ATOM 2922 N N . TYR A 1 366 ? -19.584 -13.081 -2.635 1.00 38.06 366 TYR A N 1
ATOM 2923 C CA . TYR A 1 366 ? -18.549 -14.123 -2.566 1.00 38.06 366 TYR A CA 1
ATOM 2924 C C . TYR A 1 366 ? -17.847 -14.093 -1.201 1.00 38.06 366 TYR A C 1
ATOM 2926 O O . TYR A 1 366 ? -17.391 -13.044 -0.754 1.00 38.06 366 TYR A O 1
ATOM 2934 N N . LEU A 1 367 ? -17.735 -15.251 -0.551 1.00 40.12 367 LEU A N 1
ATOM 2935 C CA . LEU A 1 367 ? -16.966 -15.440 0.680 1.00 40.12 367 LEU A CA 1
ATOM 2936 C C . LEU A 1 367 ? -15.710 -16.253 0.361 1.00 40.12 367 LEU A C 1
ATOM 2938 O O . LEU A 1 367 ? -15.817 -17.353 -0.182 1.00 40.12 367 LEU A O 1
ATOM 2942 N N . SER A 1 368 ? -14.539 -15.737 0.727 1.00 41.88 368 SER A N 1
ATOM 2943 C CA . SER A 1 368 ? -13.273 -16.466 0.656 1.00 41.88 368 SER A CA 1
ATOM 2944 C C . SER A 1 368 ? -12.598 -16.464 2.019 1.00 41.88 368 SER A C 1
ATOM 2946 O O . SER A 1 368 ? -12.371 -15.412 2.611 1.00 41.88 368 SER A O 1
ATOM 2948 N N . VAL A 1 369 ? -12.284 -17.651 2.529 1.00 45.88 369 VAL A N 1
ATOM 2949 C CA . VAL A 1 369 ? -11.482 -17.822 3.742 1.00 45.88 369 VAL A CA 1
ATOM 2950 C C . VAL A 1 369 ? -10.225 -18.572 3.332 1.00 45.88 369 VAL A C 1
ATOM 2952 O O . VAL A 1 369 ? -10.287 -19.749 2.978 1.00 45.88 369 VAL A O 1
ATOM 2955 N N . VAL A 1 370 ? -9.085 -17.885 3.344 1.00 43.31 370 VAL A N 1
ATOM 2956 C CA . VAL A 1 370 ? -7.790 -18.465 2.987 1.00 43.31 370 VAL A CA 1
ATOM 2957 C C . VAL A 1 370 ? -6.964 -18.607 4.252 1.00 43.31 370 VAL A C 1
ATOM 2959 O O . VAL A 1 370 ? -6.476 -17.626 4.803 1.00 43.31 370 VAL A O 1
ATOM 2962 N N . VAL A 1 371 ? -6.776 -19.845 4.706 1.00 45.12 371 VAL A N 1
ATOM 2963 C CA . VAL A 1 371 ? -5.863 -20.163 5.808 1.00 45.12 371 VAL A CA 1
ATOM 2964 C C . VAL A 1 371 ? -4.542 -20.642 5.214 1.00 45.12 371 VAL A C 1
ATOM 2966 O O . VAL A 1 371 ? -4.421 -21.782 4.769 1.00 45.12 371 VAL A O 1
ATOM 2969 N N . ALA A 1 372 ? -3.539 -19.767 5.188 1.00 39.81 372 ALA A N 1
ATOM 2970 C CA . ALA A 1 372 ? -2.186 -20.124 4.786 1.00 39.81 372 ALA A CA 1
ATOM 2971 C C . ALA A 1 372 ? -1.431 -20.703 5.994 1.00 39.81 372 ALA A C 1
ATOM 2973 O O . ALA A 1 372 ? -0.747 -19.988 6.732 1.00 39.81 372 ALA A O 1
ATOM 2974 N N . ALA A 1 373 ? -1.556 -22.017 6.198 1.00 36.69 373 ALA A N 1
ATOM 2975 C CA . ALA A 1 373 ? -0.704 -22.753 7.126 1.00 36.69 373 ALA A CA 1
ATOM 2976 C C . ALA A 1 373 ? 0.695 -22.938 6.508 1.00 36.69 373 ALA A C 1
ATOM 2978 O O . ALA A 1 373 ? 0.830 -23.422 5.383 1.00 36.69 373 ALA A O 1
ATOM 2979 N N . LEU A 1 374 ? 1.747 -22.555 7.237 1.00 35.75 374 LEU A N 1
ATOM 2980 C CA . LEU A 1 374 ? 3.110 -22.987 6.917 1.00 35.75 374 LEU A CA 1
ATOM 2981 C C . LEU A 1 374 ? 3.292 -24.435 7.406 1.00 35.75 374 LEU A C 1
ATOM 2983 O O . LEU A 1 374 ? 2.633 -24.827 8.371 1.00 35.75 374 LEU A O 1
ATOM 2987 N N . PRO A 1 375 ? 4.140 -25.247 6.749 1.00 31.25 375 PRO A N 1
ATOM 2988 C CA . PRO A 1 375 ? 4.297 -26.656 7.085 1.00 31.25 375 PRO A CA 1
ATOM 2989 C C . PRO A 1 375 ? 4.686 -26.855 8.554 1.00 31.25 375 PRO A C 1
ATOM 2991 O O . PRO A 1 375 ? 5.547 -26.161 9.096 1.00 31.25 375 PRO A O 1
ATOM 2994 N N . PHE A 1 376 ? 4.033 -27.836 9.173 1.00 31.47 376 PHE A N 1
ATOM 2995 C CA . PHE A 1 376 ? 4.387 -28.387 10.472 1.00 31.47 376 PHE A CA 1
ATOM 2996 C C . PHE A 1 376 ? 5.688 -29.182 10.306 1.00 31.47 376 PHE A C 1
ATOM 2998 O O . PHE A 1 376 ? 5.684 -30.241 9.680 1.00 31.47 376 PHE A O 1
ATOM 3005 N N . GLU A 1 377 ? 6.807 -28.681 10.826 1.00 30.42 377 GLU A N 1
ATOM 3006 C CA . GLU A 1 377 ? 7.980 -29.526 11.054 1.00 30.42 377 GLU A CA 1
ATOM 3007 C C . GLU A 1 377 ? 7.885 -30.063 12.479 1.00 30.42 377 GLU A C 1
ATOM 3009 O O . GLU A 1 377 ? 8.165 -29.358 13.443 1.00 30.42 377 GLU A O 1
ATOM 3014 N N . SER A 1 378 ? 7.440 -31.313 12.609 1.00 28.56 378 SER A N 1
ATOM 3015 C CA . SER A 1 378 ? 7.712 -32.099 13.807 1.00 28.56 378 SER A CA 1
ATOM 3016 C C . SER A 1 378 ? 9.205 -32.430 13.821 1.00 28.56 378 SER A C 1
ATOM 3018 O O . SER A 1 378 ? 9.656 -33.222 12.986 1.00 28.56 378 SER A O 1
ATOM 3020 N N . GLY A 1 379 ? 9.951 -31.831 14.743 1.00 27.53 379 GLY A N 1
ATOM 3021 C CA . GLY A 1 379 ? 11.365 -32.117 14.973 1.00 27.53 379 GLY A CA 1
ATOM 3022 C C . GLY A 1 379 ? 11.839 -31.523 16.279 1.00 27.53 379 GLY A C 1
ATOM 3023 O O . GLY A 1 379 ? 12.300 -30.365 16.227 1.00 27.53 379 GLY A O 1
#

Sequence (379 aa):
AALNGSTCKMHHVLLLEPFYGGSHKQLIDYLVEILHAKDIEVTKITMTDKKWHWRLRTSALYFAEHIPKERVFSCIFVSSVINLAELIGLRPDLIKAFKILYFHENQLIYPVRKQQDRDFQYGYNQIVSTLSADVILFNSLYNMESFLVNLNSFLKLMPDYRPKFLPEKIKPKCAVLYFPLKLSLLPVNCKPSSGALHITWPHRWEHDKNPQEFFQVLFDLIDCGLNFKVSVLGQCYSEVPDCFNEAYIKLSNHIANWGFQKSKESYMEILRETDVVISTASHEFFGVSILPAQTKPSVDVAALPYESGYLSVVVAALPCESGYKIVDVAALRCESGYLSVDVAALRCESGYLSVDVAALPCESGYLSVVVAALPFESG

Foldseek 3Di:
DDDPDDDDPQQEEEEEELACDDLNVVQSVVVVVVCVVVVHHYDYDYHYNPDLLVLLPCVLVVCLVVPDPPDQHQAYEYELSYLQLSNCVSPVSCLNHAYEYEYPAALLPPDDPDDDPSSLSSNVSSLNSLLSHQAYEYQDPCRVVVNLVSQQVSQVSPPDPRDPDSSVSRVVRYDYDHRDDPQDLDDAPPDPPPDAAEEEEADEQDVLQVVVVVLVVVLVCVVVVGGHAYAYEHAYDPDGPPVLVVSCVSCVVRYPHDYYDPDPVVLLVSLSVHQEYETARLDDRHCVRCASSLSHQHYEYEHEADEEEEAEAEREREEDADDEGEYEHEDPYYAYYEYEYHYHDDHYNYYHYHYHDRDDDHNYYYYYYHHDYDDDDPD

Organism: Hydra vulgaris (NCBI:txid6087)